Protein AF-A0A2E3GYZ6-F1 (afdb_monomer)

Radius of gyration: 64.65 Å; Cα contacts (8 Å, |Δi|>4): 1044; chains: 1; bounding box: 153×81×165 Å

Secondary structure (DSSP, 8-state):
-PPPTT-----TT-PPPPPS-SB-TTSPBPHHHHHHHHHHHHHHHHHHHHHHHHHHHHHHHHHHHHHHHHHHHHHHHHHHHHHHHHHHHHHHHHHHHHHHHHHHHHHHHHHHHHHHHHHHHHHHHHHHHHHHHHHHHHHHHHHHHHT-S-SSSSTTS-SPEETTEETT-EEEE--SEEEEEE-SSSSSEEEEEEE-TT--EEEEEEEE-PPTT-EEEEEEEEEEEES-STT-EEEEEEE-TTS-EEEEEEEETTTS--TTS---SS--SEEEEEEEEEPPTT--EEEEEEEEE-TTTS--SS-EEEEEEEEEEEE--TT--EEEEEEEEEE-TTS-EEEEEEEEEE-TTSPPEEEEEEEETT--EEEEESSEEESSSSEEEETTTTEEEEE-SSSEEEEESS--TT-TTEEEEEEETTSPTT---TTT-SEEEETTS-EEETTEEGGGGGGS-EEEEE--EEEE-TTS-EEEEEEEEEEES--S--EEEEEESSTT-EESSTTSSEEEEEEE-SS-EEEEEEEEEEETTEEEEEEEEEEEEE-

Sequence (543 aa):
MAITPGDDIETKTGEPLPRGNWLDRTGNITRAVMNYFNGKDRLAGEIVSGVNRNRANIVQLETDYQAADGAVSSAYIAADAVVASDASSARATLETTLRAEYQAADSAIEGDVATNTAAITTEATARADGDSANATLISSTEARISAGSSGVENPKFDAAVSSSLPTGWDNWIAPGSTALAPRESGTGYCTRQVVAGGNNGGWRQQVNGLASEGVYTLRARIQRLLGSLTPAGVLLQWYDSGGGSLGTATIAFGTEADASGLVSTLGTGERVFEKVLTAPTSTSYALLYAMNQFSFFGSTAGGNTINWHELDLVPSSNTEAKTFILQDAFIGSDGLAIAKLTLEAAAGGGNPARIGLRDSSGGSSIALVAEQIFFGSETVFEDTYNTLYTEDGGGYRLRILGPFPASGDLVIWYGADSVALNSETKTNGVFALATDGKVYFGSNDLSNEVGGMSLAMTGGFYSGASGSGKLTGNLNCTATNTTGTVSYLWTCSDPAVSFTAPTSATTKAQRDITSTVTAVARCLVTDSSGSKEGSAQARWTVI

Solvent-accessible surface area (backbone atoms only — not comparable to full-atom values): 28989 Å² total; per-residue (Å²): 136,90,82,69,97,80,72,80,70,67,42,98,82,76,50,84,65,77,86,72,73,62,46,46,102,83,73,45,75,24,71,66,54,53,51,50,52,54,50,49,53,50,52,51,50,52,50,53,50,50,50,53,50,51,51,51,51,50,55,48,49,55,51,52,48,53,51,50,52,52,51,51,52,51,50,51,56,53,50,52,52,49,53,52,49,51,52,52,50,52,50,53,50,50,53,53,52,53,53,52,53,50,54,54,51,52,53,49,50,52,51,52,51,53,52,51,51,53,51,50,52,51,52,52,49,53,48,53,53,49,51,52,52,49,50,50,51,49,54,55,48,50,49,55,60,71,26,44,76,57,47,42,60,58,30,44,31,62,61,70,59,59,94,64,31,52,50,75,44,44,79,68,35,77,46,73,43,48,44,75,35,73,41,96,71,79,86,62,44,13,35,32,40,33,31,55,46,72,42,55,16,27,37,26,32,77,29,54,84,46,56,48,58,35,40,27,38,40,36,39,28,36,27,44,78,44,62,52,29,38,12,12,33,37,43,36,37,35,18,31,86,87,69,49,79,71,50,76,49,74,47,42,46,30,76,40,55,29,76,86,66,52,64,50,40,70,62,63,58,80,44,45,34,72,45,82,45,69,40,54,81,64,29,33,29,32,43,40,31,50,28,56,20,31,70,88,56,26,78,26,68,64,37,27,27,38,36,37,44,30,49,41,49,33,49,44,58,96,75,65,69,45,74,45,79,50,75,50,74,49,67,44,100,86,70,39,57,35,42,39,42,32,42,36,45,40,50,95,93,57,85,57,34,35,48,31,43,38,40,34,85,90,51,70,50,77,48,80,44,47,70,62,47,70,79,58,97,43,31,36,38,32,58,90,47,58,27,41,35,35,48,73,88,79,56,34,30,41,36,33,71,25,59,29,76,60,28,68,50,36,40,33,40,31,26,50,50,87,55,54,88,60,62,53,35,54,60,72,16,59,34,27,33,33,76,88,75,44,42,26,54,20,82,44,65,57,62,56,67,84,53,49,67,42,73,50,62,49,53,45,82,41,74,45,54,64,76,78,53,68,51,72,41,67,36,42,48,48,77,41,65,72,50,80,72,76,45,35,40,57,50,54,74,39,85,73,52,44,59,80,34,42,59,43,54,58,28,32,46,29,32,73,43,87,56,66,46,76,37,46,35,32,41,40,36,34,37,80,86,48,73,51,75,43,69,27,60,35,35,43,40,57,94

pLDDT: mean 83.72, std 13.13, range [37.47, 98.12]

Foldseek 3Di:
DDDDPPDQPQDPVNDGQDPDDQADPVRHGDPSNVVVVVVVVVVVVVVVVVVVVVVVVVVVVVVVVVVVVVVVVVVVVVVVVVVVVVVVVVVVVVVVVVVVVVVVVVVVVVVVVVVVVVVVVVVVVVVVVVVVVVVVVVVVVCQVVVLPDFLQPPQQLQDADDPFHRPQKAWPDDFPGKHWDADPDDGTIWIKTKHAFPDWGWIKHKRFDDDAQFKKKWKWKKFWDDDWLQQFWKKKWFAAPVRDTPDIDIDRQQADAFPVRDRHGDDGDITMHIDIDTHHGRTGIMMMIGIQGDPVSHHRRHMTMMTTRGTTITGDPLPDQDWDWDWDWDQDPVRKTKTKTKIWGDDPPDDIWIWMWMQIPVGIDIDTDDCWDDPDPFWIQGPPFRKIKGDPVPQKMWIADDDQQCDRFWGIFIAGPVQDGSNDDLQRGCWTAGVVRFIGRHPDTPVCVVLPKDKDKDADEWEEAAPPAKTKTKIAIDIDSADADKWKAKDKPDPQWDWPCRTDRMIITIHRDNAKDKIKMKMWMAHPVGIDMDIDIYIYHHD

Structure (mmCIF, N/CA/C/O backbone):
data_AF-A0A2E3GYZ6-F1
#
_entry.id   AF-A0A2E3GYZ6-F1
#
loop_
_atom_site.group_PDB
_atom_site.id
_atom_site.type_symbol
_atom_site.label_atom_id
_atom_site.label_alt_id
_atom_site.label_comp_id
_atom_site.label_asym_id
_atom_site.label_entity_id
_atom_site.label_seq_id
_atom_site.pdbx_PDB_ins_code
_atom_site.Cartn_x
_atom_site.Cartn_y
_atom_site.Cartn_z
_atom_site.occupancy
_atom_site.B_iso_or_equiv
_atom_site.auth_seq_id
_atom_site.auth_comp_id
_atom_site.auth_asym_id
_atom_site.auth_atom_id
_atom_site.pdbx_PDB_model_num
ATOM 1 N N . MET A 1 1 ? -108.035 -22.322 105.267 1.00 39.19 1 MET A N 1
ATOM 2 C CA . MET A 1 1 ? -108.720 -22.270 103.959 1.00 39.19 1 MET A CA 1
ATOM 3 C C . MET A 1 1 ? -109.536 -23.550 103.850 1.00 39.19 1 MET A C 1
ATOM 5 O O . MET A 1 1 ? -108.938 -24.615 103.890 1.00 39.19 1 MET A O 1
ATOM 9 N N . ALA A 1 2 ? -110.867 -23.461 103.903 1.00 40.47 2 ALA A N 1
ATOM 10 C CA . ALA A 1 2 ? -111.754 -24.625 103.844 1.00 40.47 2 ALA A CA 1
ATOM 11 C C . ALA A 1 2 ? -111.907 -25.061 102.379 1.00 40.47 2 ALA A C 1
ATOM 13 O O . ALA A 1 2 ? -112.236 -24.224 101.545 1.00 40.47 2 ALA A O 1
ATOM 14 N N . ILE A 1 3 ? -111.620 -26.330 102.075 1.00 37.47 3 ILE A N 1
ATOM 15 C CA . ILE A 1 3 ? -111.801 -26.926 100.744 1.00 37.47 3 ILE A CA 1
ATOM 16 C C . ILE A 1 3 ? -113.074 -27.776 100.804 1.00 37.47 3 ILE A C 1
ATOM 18 O O . ILE A 1 3 ? -113.212 -28.625 101.687 1.00 37.47 3 ILE A O 1
ATOM 22 N N . THR A 1 4 ? -114.019 -27.500 99.910 1.00 38.53 4 THR A N 1
ATOM 23 C CA . THR A 1 4 ? -115.341 -28.137 99.844 1.00 38.53 4 THR A CA 1
ATOM 24 C C . THR A 1 4 ? -115.246 -29.461 99.067 1.00 38.53 4 THR A C 1
ATOM 26 O O . THR A 1 4 ? -114.487 -29.533 98.100 1.00 38.53 4 THR A O 1
ATOM 29 N N . PRO A 1 5 ? -115.986 -30.528 99.430 1.00 38.66 5 PRO A N 1
ATOM 30 C CA . PRO A 1 5 ? -115.978 -31.779 98.671 1.00 38.66 5 PRO A CA 1
ATOM 31 C C . PRO A 1 5 ? -116.696 -31.582 97.329 1.00 38.66 5 PRO A C 1
ATOM 33 O O . PRO A 1 5 ? -117.914 -31.416 97.305 1.00 38.66 5 PRO A O 1
ATOM 36 N N . GLY A 1 6 ? -115.947 -31.579 96.227 1.00 46.06 6 GLY A N 1
ATOM 37 C CA . GLY A 1 6 ? -116.486 -31.394 94.874 1.00 46.06 6 GLY A CA 1
ATOM 38 C C . GLY A 1 6 ? -115.599 -30.572 93.940 1.00 46.06 6 GLY A C 1
ATOM 39 O O . GLY A 1 6 ? -115.830 -30.596 92.736 1.00 46.06 6 GLY A O 1
ATOM 40 N N . ASP A 1 7 ? -114.574 -29.896 94.462 1.00 44.44 7 ASP A N 1
ATOM 41 C CA . ASP A 1 7 ? -113.587 -29.226 93.618 1.00 44.44 7 ASP A CA 1
ATOM 42 C C . ASP A 1 7 ? -112.612 -30.268 93.056 1.00 44.44 7 ASP A C 1
ATOM 44 O O . ASP A 1 7 ? -111.706 -30.742 93.749 1.00 44.44 7 ASP A O 1
ATOM 48 N N . ASP A 1 8 ? -112.810 -30.639 91.789 1.00 48.25 8 ASP A N 1
ATOM 49 C CA . ASP A 1 8 ? -111.784 -31.298 90.987 1.00 48.25 8 ASP A CA 1
ATOM 50 C C . ASP A 1 8 ? -110.611 -30.320 90.855 1.00 48.25 8 ASP A C 1
ATOM 52 O O . ASP A 1 8 ? -110.561 -29.460 89.974 1.00 48.25 8 ASP A O 1
ATOM 56 N N . ILE A 1 9 ? -109.659 -30.419 91.784 1.00 51.03 9 ILE A N 1
ATOM 57 C CA . ILE A 1 9 ? -108.352 -29.780 91.659 1.00 51.03 9 ILE A CA 1
ATOM 58 C C . ILE A 1 9 ? -107.622 -30.541 90.550 1.00 51.03 9 ILE A C 1
ATOM 60 O O . ILE A 1 9 ? -106.814 -31.437 90.796 1.00 51.03 9 ILE A O 1
ATOM 64 N N . GLU A 1 10 ? -107.945 -30.215 89.302 1.00 48.91 10 GLU A N 1
ATOM 65 C CA . GLU A 1 10 ? -107.125 -30.609 88.172 1.00 48.91 10 GLU A CA 1
ATOM 66 C C . GLU A 1 10 ? -105.762 -29.948 88.342 1.00 48.91 10 GLU A C 1
ATOM 68 O O . GLU A 1 10 ? -105.611 -28.725 88.440 1.00 48.91 10 GLU A O 1
ATOM 73 N N . THR A 1 11 ? -104.730 -30.783 88.409 1.00 54.00 11 THR A N 1
ATOM 74 C CA . THR A 1 11 ? -103.368 -30.287 88.278 1.00 54.00 11 THR A CA 1
ATOM 75 C C . THR A 1 11 ? -103.248 -29.610 86.911 1.00 54.00 11 THR A C 1
ATOM 77 O O . THR A 1 11 ? -103.803 -30.096 85.929 1.00 54.00 11 THR A O 1
ATOM 80 N N . LYS A 1 12 ? -102.492 -28.506 86.802 1.00 54.69 12 LYS A N 1
ATOM 81 C CA . LYS A 1 12 ? -102.250 -27.805 85.518 1.00 54.69 12 LYS A CA 1
ATOM 82 C C . LYS A 1 12 ? -101.661 -28.702 84.408 1.00 54.69 12 LYS A C 1
ATOM 84 O O . LYS A 1 12 ? -101.533 -28.259 83.274 1.00 54.69 12 LYS A O 1
ATOM 89 N N . THR A 1 13 ? -101.286 -29.937 84.736 1.00 58.31 13 THR A N 1
ATOM 90 C CA . THR A 1 13 ? -100.784 -30.973 83.831 1.00 58.31 13 THR A CA 1
ATOM 91 C C . THR A 1 13 ? -101.864 -31.948 83.335 1.00 58.31 13 THR A C 1
ATOM 93 O O . THR A 1 13 ? -101.524 -32.863 82.596 1.00 58.31 13 THR A O 1
ATOM 96 N N . GLY A 1 14 ? -103.136 -31.792 83.730 1.00 59.91 14 GLY A N 1
ATOM 97 C CA . GLY A 1 14 ? -104.240 -32.675 83.319 1.00 59.91 14 GLY A CA 1
ATOM 98 C C . GLY A 1 14 ? -104.172 -34.090 83.907 1.00 59.91 14 GLY A C 1
ATOM 99 O O . GLY A 1 14 ? -104.855 -34.993 83.431 1.00 59.91 14 GLY A O 1
ATOM 100 N N . GLU A 1 15 ? -103.339 -34.308 84.930 1.00 61.47 15 GLU A N 1
ATOM 101 C CA . GLU A 1 15 ? -103.205 -35.616 85.571 1.00 61.47 15 GLU A CA 1
ATOM 102 C C . GLU A 1 15 ? -104.055 -35.698 86.850 1.00 61.47 15 GLU A C 1
ATOM 104 O O . GLU A 1 15 ? -104.009 -34.772 87.675 1.00 61.47 15 GLU A O 1
ATOM 109 N N . PRO A 1 16 ? -104.823 -36.791 87.040 1.00 64.25 16 PRO A N 1
ATOM 110 C CA . PRO A 1 16 ? -105.720 -36.938 88.177 1.00 64.25 16 PRO A CA 1
ATOM 111 C C . PRO A 1 16 ? -104.936 -37.124 89.479 1.00 64.25 16 PRO A C 1
ATOM 113 O O . PRO A 1 16 ? -104.049 -37.974 89.581 1.00 64.25 16 PRO A O 1
ATOM 116 N N . LEU A 1 17 ? -105.299 -36.346 90.501 1.00 69.44 17 LEU A N 1
ATOM 117 C CA . LEU A 1 17 ? -104.764 -36.506 91.851 1.00 69.44 17 LEU A CA 1
ATOM 118 C C . LEU A 1 17 ? -105.179 -37.867 92.445 1.00 69.44 17 LEU A C 1
ATOM 120 O O . LEU A 1 17 ? -106.239 -38.400 92.095 1.00 69.44 17 LEU A O 1
ATOM 124 N N . PRO A 1 18 ? -104.390 -38.438 93.374 1.00 71.44 18 PRO A N 1
ATOM 125 C CA . PRO A 1 18 ? -104.761 -39.675 94.055 1.00 71.44 18 PRO A CA 1
ATOM 126 C C . PRO A 1 18 ? -106.142 -39.546 94.717 1.00 71.44 18 PRO A C 1
ATOM 128 O O . PRO A 1 18 ? -106.360 -38.673 95.557 1.00 71.44 18 PRO A O 1
ATOM 131 N N . ARG A 1 19 ? -107.089 -40.416 94.342 1.00 66.50 19 ARG A N 1
ATOM 132 C CA . ARG A 1 19 ? -108.447 -40.433 94.911 1.00 66.50 19 ARG A CA 1
ATOM 133 C C . ARG A 1 19 ? -108.438 -41.038 96.323 1.00 66.50 19 ARG A C 1
ATOM 135 O O . ARG A 1 19 ? -107.947 -42.150 96.507 1.00 66.50 19 ARG A O 1
ATOM 142 N N . GLY A 1 20 ? -109.014 -40.332 97.301 1.00 68.44 20 GLY A N 1
ATOM 143 C CA . GLY A 1 20 ? -109.126 -40.762 98.707 1.00 68.44 20 GLY A CA 1
ATOM 144 C C . GLY A 1 20 ? -108.687 -39.686 99.709 1.00 68.44 20 GLY A C 1
ATOM 145 O O . GLY A 1 20 ? -108.313 -38.588 99.312 1.00 68.44 20 GLY A O 1
ATOM 146 N N . ASN A 1 21 ? -108.731 -39.983 101.016 1.00 70.19 21 ASN A N 1
ATOM 147 C CA . ASN A 1 21 ? -108.248 -39.057 102.050 1.00 70.19 21 ASN A CA 1
ATOM 148 C C . ASN A 1 21 ? -106.717 -38.914 101.976 1.00 70.19 21 ASN A C 1
ATOM 150 O O . ASN A 1 21 ? -105.984 -39.904 101.970 1.00 70.19 21 ASN A O 1
ATOM 154 N N . TRP A 1 22 ? -106.233 -37.673 101.935 1.00 73.38 22 TRP A N 1
ATOM 155 C CA . TRP A 1 22 ? -104.802 -37.359 101.811 1.00 73.38 22 TRP A CA 1
ATOM 156 C C . TRP A 1 22 ? -104.036 -37.580 103.112 1.00 73.38 22 TRP A C 1
ATOM 158 O O . TRP A 1 22 ? -102.827 -37.798 103.096 1.00 73.38 22 TRP A O 1
ATOM 168 N N . LEU A 1 23 ? -104.768 -37.561 104.222 1.00 75.06 23 LEU A N 1
ATOM 169 C CA . LEU A 1 23 ? -104.279 -37.822 105.560 1.00 75.06 23 LEU A CA 1
ATOM 170 C C . LEU A 1 23 ? -104.914 -39.113 106.074 1.00 75.06 23 LEU A C 1
ATOM 172 O O . LEU A 1 23 ? -106.107 -39.361 105.872 1.00 75.06 23 LEU A O 1
ATOM 176 N N . ASP A 1 24 ? -104.118 -39.946 106.727 1.00 77.06 24 ASP A N 1
ATOM 177 C CA . ASP A 1 24 ? -104.629 -41.078 107.479 1.00 77.06 24 ASP A CA 1
ATOM 178 C C . ASP A 1 24 ? -105.330 -40.609 108.771 1.00 77.06 24 ASP A C 1
ATOM 180 O O . ASP A 1 24 ? -105.387 -39.420 109.094 1.00 77.06 24 ASP A O 1
ATOM 184 N N . ARG A 1 25 ? -105.872 -41.553 109.549 1.00 74.50 25 ARG A N 1
ATOM 185 C CA . ARG A 1 25 ? -106.572 -41.252 110.814 1.00 74.50 25 ARG A CA 1
ATOM 186 C C . ARG A 1 25 ? -105.680 -40.635 111.905 1.00 74.50 25 ARG A C 1
ATOM 188 O O . ARG A 1 25 ? -106.209 -40.241 112.937 1.00 74.50 25 ARG A O 1
ATOM 195 N N . THR A 1 26 ? -104.366 -40.557 111.697 1.00 77.69 26 THR A N 1
ATOM 196 C CA . THR A 1 26 ? -103.393 -39.959 112.623 1.00 77.69 26 THR A CA 1
ATOM 197 C C . THR A 1 26 ? -102.878 -38.597 112.151 1.00 77.69 26 THR A C 1
ATOM 199 O O . THR A 1 26 ? -102.059 -37.987 112.831 1.00 77.69 26 THR A O 1
ATOM 202 N N . GLY A 1 27 ? -103.385 -38.090 111.020 1.00 76.06 27 GLY A N 1
ATOM 203 C CA . GLY A 1 27 ? -102.976 -36.805 110.452 1.00 76.06 27 GLY A CA 1
ATOM 204 C C . GLY A 1 27 ? -101.698 -36.877 109.612 1.00 76.06 27 GLY A C 1
ATOM 205 O O . GLY A 1 27 ? -101.170 -35.832 109.244 1.00 76.06 27 GLY A O 1
ATOM 206 N N . ASN A 1 28 ? -101.209 -38.080 109.285 1.00 81.19 28 ASN A N 1
ATOM 207 C CA . ASN A 1 28 ? -100.028 -38.285 108.444 1.00 81.19 28 ASN A CA 1
ATOM 208 C C . ASN A 1 28 ? -100.417 -38.494 106.975 1.00 81.19 28 ASN A C 1
ATOM 210 O O . ASN A 1 28 ? -101.484 -39.028 106.683 1.00 81.19 28 ASN A O 1
ATOM 214 N N . ILE A 1 29 ? -99.550 -38.104 106.036 1.00 80.56 29 ILE A N 1
ATOM 215 C CA . ILE A 1 29 ? -99.809 -38.245 104.593 1.00 80.56 29 ILE A CA 1
ATOM 216 C C . ILE A 1 29 ? -99.952 -39.726 104.216 1.00 80.56 29 ILE A C 1
ATOM 218 O O . ILE A 1 29 ? -99.103 -40.553 104.556 1.00 80.56 29 ILE A O 1
ATOM 222 N N . THR A 1 30 ? -101.010 -40.072 103.477 1.00 80.69 30 THR A N 1
ATOM 223 C CA . THR A 1 30 ? -101.252 -41.460 103.066 1.00 80.69 30 THR A CA 1
ATOM 224 C C . THR A 1 30 ? -100.209 -41.954 102.061 1.00 80.69 30 THR A C 1
ATOM 226 O O . THR A 1 30 ? -99.690 -41.215 101.221 1.00 80.69 30 THR A O 1
ATOM 229 N N . ARG A 1 31 ? -99.924 -43.262 102.100 1.00 81.19 31 ARG A N 1
ATOM 230 C CA . ARG A 1 31 ? -98.913 -43.910 101.244 1.00 81.19 31 ARG A CA 1
ATOM 231 C C . ARG A 1 31 ? -99.165 -43.708 99.743 1.00 81.19 31 ARG A C 1
ATOM 233 O O . ARG A 1 31 ? -98.213 -43.621 98.977 1.00 81.19 31 ARG A O 1
ATOM 240 N N . ALA A 1 32 ? -100.430 -43.604 99.329 1.00 77.19 32 ALA A N 1
ATOM 241 C CA . ALA A 1 32 ? -100.814 -43.336 97.942 1.00 77.19 32 ALA A CA 1
ATOM 242 C C . ALA A 1 32 ? -100.407 -41.923 97.485 1.00 77.19 32 ALA A C 1
ATOM 244 O O . ALA A 1 32 ? -99.868 -41.767 96.392 1.00 77.19 32 ALA A O 1
ATOM 245 N N . VAL A 1 33 ? -100.598 -40.914 98.343 1.00 79.88 33 VAL A N 1
ATOM 246 C CA . VAL A 1 33 ? -100.196 -39.525 98.076 1.00 79.88 33 VAL A CA 1
ATOM 247 C C . VAL A 1 33 ? -98.670 -39.385 98.087 1.00 79.88 33 VAL A C 1
ATOM 249 O O . VAL A 1 33 ? -98.110 -38.787 97.172 1.00 79.88 33 VAL A O 1
ATOM 252 N N . MET A 1 34 ? -97.979 -40.025 99.038 1.00 81.44 34 MET A N 1
ATOM 253 C CA . MET A 1 34 ? -96.507 -40.092 99.058 1.00 81.44 34 MET A CA 1
ATOM 254 C C . MET A 1 34 ? -95.929 -40.744 97.794 1.00 81.44 34 MET A C 1
ATOM 256 O O . MET A 1 34 ? -95.011 -40.203 97.186 1.00 81.44 34 MET A O 1
ATOM 260 N N . ASN A 1 35 ? -96.478 -41.881 97.353 1.00 83.12 35 ASN A N 1
ATOM 261 C CA . ASN A 1 35 ? -96.016 -42.555 96.135 1.00 83.12 35 ASN A CA 1
ATOM 262 C C . ASN A 1 35 ? -96.246 -41.714 94.869 1.00 83.12 35 ASN A C 1
ATOM 264 O O . ASN A 1 35 ? -95.422 -41.765 93.959 1.00 83.12 35 ASN A O 1
ATOM 268 N N . TYR A 1 36 ? -97.333 -40.939 94.812 1.00 83.06 36 TYR A N 1
ATOM 269 C CA . TYR A 1 36 ? -97.611 -40.029 93.700 1.00 83.06 36 TYR A CA 1
ATOM 270 C C . TYR A 1 36 ? -96.574 -38.905 93.612 1.00 83.06 36 TYR A C 1
ATOM 272 O O . TYR A 1 36 ? -95.963 -38.730 92.559 1.00 83.06 36 TYR A O 1
ATOM 280 N N . PHE A 1 37 ? -96.313 -38.195 94.717 1.00 83.06 37 PHE A N 1
ATOM 281 C CA . PHE A 1 37 ? -95.292 -37.141 94.742 1.00 83.06 37 PHE A CA 1
ATOM 282 C C . PHE A 1 37 ? -93.888 -37.698 94.472 1.00 83.06 37 PHE A C 1
ATOM 284 O O . PHE A 1 37 ? -93.193 -37.171 93.611 1.00 83.06 37 PHE A O 1
ATOM 291 N N . ASN A 1 38 ? -93.524 -38.841 95.064 1.00 85.38 38 ASN A N 1
ATOM 292 C CA . ASN A 1 38 ? -92.253 -39.515 94.768 1.00 85.38 38 ASN A CA 1
ATOM 293 C C . ASN A 1 38 ? -92.131 -39.921 93.285 1.00 85.38 38 ASN A C 1
ATOM 295 O O . ASN A 1 38 ? -91.054 -39.846 92.696 1.00 85.38 38 ASN A O 1
ATOM 299 N N . GLY A 1 39 ? -93.231 -40.359 92.663 1.00 84.81 39 GLY A N 1
ATOM 300 C CA . GLY A 1 39 ? -93.279 -40.666 91.234 1.00 84.81 39 GLY A CA 1
ATOM 301 C C . GLY A 1 39 ? -93.099 -39.425 90.359 1.00 84.81 39 GLY A C 1
ATOM 302 O O . GLY A 1 39 ? -92.380 -39.485 89.361 1.00 84.81 39 GLY A O 1
ATOM 303 N N . LYS A 1 40 ? -93.698 -38.295 90.754 1.00 83.62 40 LYS A N 1
ATOM 304 C CA . LYS A 1 40 ? -93.541 -36.996 90.085 1.00 83.62 40 LYS A CA 1
ATOM 305 C C . LYS A 1 40 ? -92.128 -36.446 90.208 1.00 83.62 40 LYS A C 1
ATOM 307 O O . LYS A 1 40 ? -91.575 -36.022 89.197 1.00 83.62 40 LYS A O 1
ATOM 312 N N . ASP A 1 41 ? -91.526 -36.536 91.388 1.00 84.56 41 ASP A N 1
ATOM 313 C CA . ASP A 1 41 ? -90.139 -36.131 91.615 1.00 84.56 41 ASP A CA 1
ATOM 314 C C . ASP A 1 41 ? -89.169 -36.986 90.791 1.00 84.56 41 ASP A C 1
ATOM 316 O O . ASP A 1 41 ? -88.235 -36.457 90.187 1.00 84.56 41 ASP A O 1
ATOM 320 N N . ARG A 1 42 ? -89.423 -38.299 90.673 1.00 86.75 42 ARG A N 1
ATOM 321 C CA . ARG A 1 42 ? -88.637 -39.182 89.800 1.00 86.75 42 ARG A CA 1
ATOM 322 C C . ARG A 1 42 ? -88.762 -38.791 88.326 1.00 86.75 42 ARG A C 1
ATOM 324 O O . ARG A 1 42 ? -87.748 -38.707 87.641 1.00 86.75 42 ARG A O 1
ATOM 331 N N . LEU A 1 43 ? -89.978 -38.520 87.850 1.00 87.88 43 LEU A N 1
ATOM 332 C CA . LEU A 1 43 ? -90.236 -38.134 86.459 1.00 87.88 43 LEU A CA 1
ATOM 333 C C . LEU A 1 43 ? -89.632 -36.757 86.130 1.00 87.88 43 LEU A C 1
ATOM 335 O O . LEU A 1 43 ? -89.017 -36.582 85.080 1.00 87.88 43 LEU A O 1
ATOM 339 N N . ALA A 1 44 ? -89.722 -35.799 87.056 1.00 85.19 44 ALA A N 1
ATOM 340 C CA . ALA A 1 44 ? -89.034 -34.515 86.959 1.00 85.19 44 ALA A CA 1
ATOM 341 C C . ALA A 1 44 ? -87.506 -34.696 86.935 1.00 85.19 44 ALA A C 1
ATOM 343 O O . ALA A 1 44 ? -86.831 -34.089 86.105 1.00 85.19 44 ALA A O 1
ATOM 344 N N . GLY A 1 45 ? -86.961 -35.578 87.779 1.00 88.81 45 GLY A N 1
ATOM 345 C CA . GLY A 1 45 ? -85.544 -35.945 87.772 1.00 88.81 45 GLY A CA 1
ATOM 346 C C . GLY A 1 45 ? -85.084 -36.565 86.446 1.00 88.81 45 GLY A C 1
ATOM 347 O O . GLY A 1 45 ? -84.017 -36.214 85.944 1.00 88.81 45 GLY A O 1
ATOM 348 N N . GLU A 1 46 ? -85.899 -37.431 85.836 1.00 91.94 46 GLU A N 1
ATOM 349 C CA . GLU A 1 46 ? -85.640 -38.028 84.517 1.00 91.94 46 GLU A CA 1
ATOM 350 C C . GLU A 1 46 ? -85.659 -36.976 83.396 1.00 91.94 46 GLU A C 1
ATOM 352 O O . GLU A 1 46 ? -84.745 -36.958 82.566 1.00 91.94 46 GLU A O 1
ATOM 357 N N . ILE A 1 47 ? -86.628 -36.052 83.402 1.00 91.19 47 ILE A N 1
ATOM 358 C CA . ILE A 1 47 ? -86.690 -34.931 82.447 1.00 91.19 47 ILE A CA 1
ATOM 359 C C . ILE A 1 47 ? -85.460 -34.034 82.591 1.00 91.19 47 ILE A C 1
ATOM 361 O O . ILE A 1 47 ? -84.790 -33.749 81.601 1.00 91.19 47 ILE A O 1
ATOM 365 N N . VAL A 1 48 ? -85.127 -33.616 83.815 1.00 93.44 48 VAL A N 1
ATOM 366 C CA . VAL A 1 48 ? -83.954 -32.770 84.085 1.00 93.44 48 VAL A CA 1
ATOM 367 C C . VAL A 1 48 ? -82.667 -33.482 83.662 1.00 93.44 48 VAL A C 1
ATOM 369 O O . VAL A 1 48 ? -81.807 -32.869 83.030 1.00 93.44 48 VAL A O 1
ATOM 372 N N . SER A 1 49 ? -82.543 -34.785 83.931 1.00 94.00 49 SER A N 1
ATOM 373 C CA . SER A 1 49 ? -81.422 -35.601 83.452 1.00 94.00 49 SER A CA 1
ATOM 374 C C . SER A 1 49 ? -81.340 -35.617 81.922 1.00 94.00 49 SER A C 1
ATOM 376 O O . SER A 1 49 ? -80.258 -35.422 81.370 1.00 94.00 49 SER A O 1
ATOM 378 N N . GLY A 1 50 ? -82.468 -35.805 81.230 1.00 94.94 50 GLY A N 1
ATOM 379 C CA . GLY A 1 50 ? -82.544 -35.777 79.768 1.00 94.94 50 GLY A CA 1
ATOM 380 C C . GLY A 1 50 ? -82.158 -34.419 79.180 1.00 94.94 50 GLY A C 1
ATOM 381 O O . GLY A 1 50 ? -81.338 -34.360 78.268 1.00 94.94 50 GLY A O 1
ATOM 382 N N . VAL A 1 51 ? -82.671 -33.323 79.748 1.00 95.12 51 VAL A N 1
ATOM 383 C CA . VAL A 1 51 ? -82.317 -31.949 79.355 1.00 95.12 51 VAL A CA 1
ATOM 384 C C . VAL A 1 51 ? -80.824 -31.691 79.554 1.00 95.12 51 VAL A C 1
ATOM 386 O O . VAL A 1 51 ? -80.170 -31.177 78.649 1.00 95.12 51 VAL A O 1
ATOM 389 N N . ASN A 1 52 ? -80.256 -32.097 80.692 1.00 94.69 52 ASN A N 1
ATOM 390 C CA . ASN A 1 52 ? -78.823 -31.956 80.954 1.00 94.69 52 ASN A CA 1
ATOM 391 C C . ASN A 1 52 ? -77.972 -32.774 79.972 1.00 94.69 52 ASN A C 1
ATOM 393 O O . ASN A 1 52 ? -76.929 -32.300 79.527 1.00 94.69 52 ASN A O 1
ATOM 397 N N . ARG A 1 53 ? -78.432 -33.970 79.586 1.00 95.75 53 ARG A N 1
ATOM 398 C CA . ARG A 1 53 ? -77.766 -34.815 78.584 1.00 95.75 53 ARG A CA 1
ATOM 399 C C . ARG A 1 53 ? -77.819 -34.188 77.191 1.00 95.75 53 ARG A C 1
ATOM 401 O O . ARG A 1 53 ? -76.796 -34.117 76.524 1.00 95.75 53 ARG A O 1
ATOM 408 N N . ASN A 1 54 ? -78.974 -33.661 76.785 1.00 95.88 54 ASN A N 1
ATOM 409 C CA . ASN A 1 54 ? -79.119 -32.934 75.522 1.00 95.88 54 ASN A CA 1
ATOM 410 C C . ASN A 1 54 ? -78.243 -31.679 75.494 1.00 95.88 54 ASN A C 1
ATOM 412 O O . ASN A 1 54 ? -77.580 -31.425 74.496 1.00 95.88 54 ASN A O 1
ATOM 416 N N . ARG A 1 55 ? -78.188 -30.928 76.600 1.00 95.75 55 ARG A N 1
ATOM 417 C CA . ARG A 1 55 ? -77.288 -29.779 76.740 1.00 95.75 55 ARG A CA 1
ATOM 418 C C . ARG A 1 55 ? -75.827 -30.193 76.563 1.00 95.75 55 ARG A C 1
ATOM 420 O O . ARG A 1 55 ? -75.113 -29.532 75.822 1.00 95.75 55 ARG A O 1
ATOM 427 N N . ALA A 1 56 ? -75.395 -31.275 77.210 1.00 95.06 56 ALA A N 1
ATOM 428 C CA . ALA A 1 56 ? -74.037 -31.792 77.051 1.00 95.06 56 ALA A CA 1
ATOM 429 C C . ALA A 1 56 ? -73.748 -32.203 75.596 1.00 95.06 56 ALA A C 1
ATOM 431 O O . ALA A 1 56 ? -72.703 -31.846 75.063 1.00 95.06 56 ALA A O 1
ATOM 432 N N . ASN A 1 57 ? -74.696 -32.870 74.930 1.00 97.00 57 ASN A N 1
ATOM 433 C CA . ASN A 1 57 ? -74.565 -33.249 73.522 1.00 97.00 57 ASN A CA 1
ATOM 434 C C . ASN A 1 57 ? -74.463 -32.031 72.591 1.00 97.00 57 ASN A C 1
ATOM 436 O O . ASN A 1 57 ? -73.673 -32.063 71.656 1.00 97.00 57 ASN A O 1
ATOM 440 N N . ILE A 1 58 ? -75.233 -30.964 72.838 1.00 96.69 58 ILE A N 1
ATOM 441 C CA . ILE A 1 58 ? -75.162 -29.718 72.054 1.00 96.69 58 ILE A CA 1
ATOM 442 C C . ILE A 1 58 ? -73.789 -29.062 72.211 1.00 96.69 58 ILE A C 1
ATOM 444 O O . ILE A 1 58 ? -73.169 -28.716 71.213 1.00 96.69 58 ILE A O 1
ATOM 448 N N . VAL A 1 59 ? -73.291 -28.955 73.447 1.00 97.50 59 VAL A N 1
ATOM 449 C CA . VAL A 1 59 ? -71.954 -28.401 73.721 1.00 97.50 59 VAL A CA 1
ATOM 450 C C . VAL A 1 59 ? -70.863 -29.232 73.038 1.00 97.50 59 VAL A C 1
ATOM 452 O O . VAL A 1 59 ? -69.924 -28.672 72.473 1.00 97.50 59 VAL A O 1
ATOM 455 N N . GLN A 1 60 ? -70.990 -30.563 73.044 1.00 96.88 60 GLN A N 1
ATOM 456 C CA . GLN A 1 60 ? -70.064 -31.433 72.319 1.00 96.88 60 GLN A CA 1
ATOM 457 C C . GLN A 1 60 ? -70.138 -31.193 70.806 1.00 96.88 60 GLN A C 1
ATOM 459 O O . GLN A 1 60 ? -69.099 -31.050 70.174 1.00 96.88 60 GLN A O 1
ATOM 464 N N . LEU A 1 61 ? -71.342 -31.068 70.236 1.00 97.62 61 LEU A N 1
ATOM 465 C CA . LEU A 1 61 ? -71.523 -30.775 68.811 1.00 97.62 61 LEU A CA 1
ATOM 466 C C . LEU A 1 61 ? -70.897 -29.433 68.405 1.00 97.62 61 LEU A C 1
ATOM 468 O O . LEU A 1 61 ? -70.270 -29.348 67.354 1.00 97.62 61 LEU A O 1
ATOM 472 N N . GLU A 1 62 ? -71.057 -28.390 69.224 1.00 97.62 62 GLU A N 1
ATOM 473 C CA . GLU A 1 62 ? -70.420 -27.084 68.998 1.00 97.62 62 GLU A CA 1
ATOM 474 C C . GLU A 1 62 ? -68.894 -27.194 69.041 1.00 97.62 62 GLU A C 1
ATOM 476 O O . GLU A 1 62 ? -68.209 -26.611 68.200 1.00 97.62 62 GLU A O 1
ATOM 481 N N . THR A 1 63 ? -68.366 -27.981 69.981 1.00 97.50 63 THR A N 1
ATOM 482 C CA . THR A 1 63 ? -66.926 -28.240 70.103 1.00 97.50 63 THR A CA 1
ATOM 483 C C . THR A 1 63 ? -66.393 -28.971 68.868 1.00 97.50 63 THR A C 1
ATOM 485 O O . THR A 1 63 ? -65.392 -28.553 68.286 1.00 97.50 63 THR A O 1
ATOM 488 N N . ASP A 1 64 ? -67.083 -30.024 68.425 1.00 97.06 64 ASP A N 1
ATOM 489 C CA . ASP A 1 64 ? -66.706 -30.807 67.247 1.00 97.06 64 ASP A CA 1
ATOM 490 C C . ASP A 1 64 ? -66.802 -29.967 65.962 1.00 97.06 64 ASP A C 1
ATOM 492 O O . ASP A 1 64 ? -65.925 -30.050 65.102 1.00 97.06 64 ASP A O 1
ATOM 496 N N . TYR A 1 65 ? -67.825 -29.112 65.843 1.00 97.75 65 TYR A N 1
ATOM 497 C CA . TYR A 1 65 ? -67.973 -28.181 64.723 1.00 97.75 65 TYR A CA 1
ATOM 498 C C . TYR A 1 65 ? -66.822 -27.174 64.669 1.00 97.75 65 TYR A C 1
ATOM 500 O O . TYR A 1 65 ? -66.224 -26.996 63.612 1.00 97.75 65 TYR A O 1
ATOM 508 N N . GLN A 1 66 ? -66.468 -26.548 65.796 1.00 97.38 66 GLN A N 1
ATOM 509 C CA . GLN A 1 66 ? -65.335 -25.618 65.862 1.00 97.38 66 GLN A CA 1
ATOM 510 C C . GLN A 1 66 ? -64.011 -26.309 65.516 1.00 97.38 66 GLN A C 1
ATOM 512 O O . GLN A 1 66 ? -63.182 -25.736 64.809 1.00 97.38 66 GLN A O 1
ATOM 517 N N . ALA A 1 67 ? -63.817 -27.551 65.968 1.00 95.75 67 ALA A N 1
ATOM 518 C CA . ALA A 1 67 ? -62.643 -28.341 65.615 1.00 95.75 67 ALA A CA 1
ATOM 519 C C . ALA A 1 67 ? -62.595 -28.660 64.109 1.00 95.75 67 ALA A C 1
ATOM 521 O O . ALA A 1 67 ? -61.540 -28.530 63.486 1.00 95.75 67 ALA A O 1
ATOM 522 N N . ALA A 1 68 ? -63.729 -29.038 63.510 1.00 96.25 68 ALA A N 1
ATOM 523 C CA . ALA A 1 68 ? -63.833 -29.312 62.080 1.00 96.25 68 ALA A CA 1
ATOM 524 C C . ALA A 1 68 ? -63.619 -28.049 61.227 1.00 96.25 68 ALA A C 1
ATOM 526 O O . ALA A 1 68 ? -62.856 -28.089 60.264 1.00 96.25 68 ALA A O 1
ATOM 527 N N . ASP A 1 69 ? -64.232 -26.925 61.601 1.00 97.56 69 ASP A N 1
ATOM 528 C CA . ASP A 1 69 ? -64.069 -25.631 60.930 1.00 97.56 69 ASP A CA 1
ATOM 529 C C . ASP A 1 69 ? -62.613 -25.138 60.999 1.00 97.56 69 ASP A C 1
ATOM 531 O O . ASP A 1 69 ? -62.028 -24.725 59.993 1.00 97.56 69 ASP A O 1
ATOM 535 N N . GLY A 1 70 ? -61.973 -25.296 62.163 1.00 96.62 70 GLY A N 1
ATOM 536 C CA . GLY A 1 70 ? -60.546 -25.029 62.341 1.00 96.62 70 GLY A CA 1
ATOM 537 C C . GLY A 1 70 ? -59.656 -25.921 61.467 1.00 96.62 70 GLY A C 1
ATOM 538 O O . GLY A 1 70 ? -58.691 -25.434 60.868 1.00 96.62 70 GLY A O 1
ATOM 539 N N . ALA A 1 71 ? -59.988 -27.209 61.336 1.00 96.31 71 ALA A N 1
ATOM 540 C CA . ALA A 1 71 ? -59.263 -28.143 60.474 1.00 96.31 71 ALA A CA 1
ATOM 541 C C . ALA A 1 71 ? -59.418 -27.802 58.980 1.00 96.31 71 ALA A C 1
ATOM 543 O O . ALA A 1 71 ? -58.426 -27.798 58.251 1.00 96.31 71 ALA A O 1
ATOM 544 N N . VAL A 1 72 ? -60.631 -27.461 58.528 1.00 97.25 72 VAL A N 1
ATOM 545 C CA . VAL A 1 72 ? -60.902 -27.045 57.139 1.00 97.25 72 VAL A CA 1
ATOM 546 C C . VAL A 1 72 ? -60.190 -25.735 56.811 1.00 97.25 72 VAL A C 1
ATOM 548 O O . VAL A 1 72 ? -59.526 -25.645 55.779 1.00 97.25 72 VAL A O 1
ATOM 551 N N . SER A 1 73 ? -60.260 -24.745 57.703 1.00 97.06 73 SER A N 1
ATOM 552 C CA . SER A 1 73 ? -59.552 -23.469 57.540 1.00 97.06 73 SER A CA 1
ATOM 553 C C . SER A 1 73 ? -58.040 -23.679 57.434 1.00 97.06 73 SER A C 1
ATOM 555 O O . SER A 1 73 ? -57.391 -23.126 56.546 1.00 97.06 73 SER A O 1
ATOM 557 N N . SER A 1 74 ? -57.479 -24.544 58.284 1.00 95.81 74 SER A N 1
ATOM 558 C CA . SER A 1 74 ? -56.054 -24.895 58.240 1.00 95.81 74 SER A CA 1
ATOM 559 C C . SER A 1 74 ? -55.671 -25.596 56.932 1.00 95.81 74 SER A C 1
ATOM 561 O O . SER A 1 74 ? -54.623 -25.298 56.361 1.00 95.81 74 SER A O 1
ATOM 563 N N . ALA A 1 75 ? -56.522 -26.493 56.423 1.00 96.06 75 ALA A N 1
ATOM 564 C CA . ALA A 1 75 ? -56.299 -27.171 55.148 1.00 96.06 75 ALA A CA 1
ATOM 565 C C . ALA A 1 75 ? -56.329 -26.197 53.957 1.00 96.06 75 ALA A C 1
ATOM 567 O O . ALA A 1 75 ? -55.486 -26.306 53.068 1.00 96.06 75 ALA A O 1
ATOM 568 N N . TYR A 1 76 ? -57.243 -25.220 53.957 1.00 97.44 76 TYR A N 1
ATOM 569 C CA . TYR A 1 76 ? -57.289 -24.169 52.935 1.00 97.44 76 TYR A CA 1
ATOM 570 C C . TYR A 1 76 ? -56.033 -23.299 52.945 1.00 97.44 76 TYR A C 1
ATOM 572 O O . TYR A 1 76 ? -55.448 -23.074 51.890 1.00 97.44 76 TYR A O 1
ATOM 580 N N .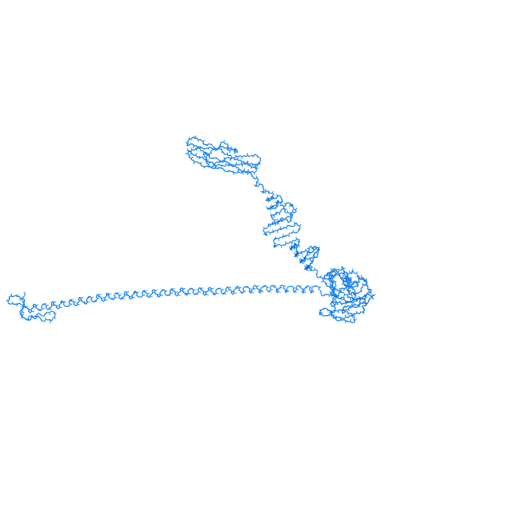 ILE A 1 77 ? -55.583 -22.861 54.126 1.00 97.00 77 ILE A N 1
ATOM 581 C CA . ILE A 1 77 ? -54.346 -22.076 54.269 1.00 97.00 77 ILE A CA 1
ATOM 582 C C . ILE A 1 77 ? -53.141 -22.871 53.749 1.00 97.00 77 ILE A C 1
ATOM 584 O O . ILE A 1 77 ? -52.303 -22.328 53.032 1.00 97.00 77 ILE A O 1
ATOM 588 N N . ALA A 1 78 ? -53.059 -24.164 54.075 1.00 95.94 78 ALA A N 1
ATOM 589 C CA . ALA A 1 78 ? -51.987 -25.027 53.592 1.00 95.94 78 ALA A CA 1
ATOM 590 C C . ALA A 1 78 ? -52.025 -25.203 52.063 1.00 95.94 78 ALA A C 1
ATOM 592 O O . ALA A 1 78 ? -50.981 -25.129 51.418 1.00 95.94 78 ALA A O 1
ATOM 593 N N . ALA A 1 79 ? -53.207 -25.402 51.474 1.00 95.88 79 ALA A N 1
ATOM 594 C CA . ALA A 1 79 ? -53.364 -25.529 50.027 1.00 95.88 79 ALA A CA 1
ATOM 595 C C . ALA A 1 79 ? -52.993 -24.233 49.287 1.00 95.88 79 ALA A C 1
ATOM 597 O O . ALA A 1 79 ? -52.282 -24.288 48.286 1.00 95.88 79 ALA A O 1
ATOM 598 N N . ASP A 1 80 ? -53.415 -23.075 49.798 1.00 97.81 80 ASP A N 1
ATOM 599 C CA . ASP A 1 80 ? -53.086 -21.770 49.216 1.00 97.81 80 ASP A CA 1
ATOM 600 C C . ASP A 1 80 ? -51.574 -21.491 49.276 1.00 97.81 80 ASP A C 1
ATOM 602 O O . ASP A 1 80 ? -50.971 -21.050 48.297 1.00 97.81 80 ASP A O 1
ATOM 606 N N . ALA A 1 81 ? -50.921 -21.865 50.384 1.00 95.31 81 ALA A N 1
ATOM 607 C CA . ALA A 1 81 ? -49.468 -21.783 50.515 1.00 95.31 81 ALA A CA 1
ATOM 608 C C . ALA A 1 81 ? -48.728 -22.666 49.491 1.00 95.31 81 ALA A C 1
ATOM 610 O O . ALA A 1 81 ? -47.721 -22.232 48.926 1.00 95.31 81 ALA A O 1
ATOM 611 N N . VAL A 1 82 ? -49.231 -23.877 49.217 1.00 97.31 82 VAL A N 1
ATOM 612 C CA . VAL A 1 82 ? -48.679 -24.763 48.175 1.00 97.31 82 VAL A CA 1
ATOM 613 C C . VAL A 1 82 ? -48.847 -24.136 46.791 1.00 97.31 82 VAL A C 1
ATOM 615 O O . VAL A 1 82 ? -47.865 -24.015 46.064 1.00 97.31 82 VAL A O 1
ATOM 618 N N . VAL A 1 83 ? -50.045 -23.650 46.448 1.00 97.69 83 VAL A N 1
ATOM 619 C CA . VAL A 1 83 ? -50.309 -23.004 45.148 1.00 97.69 83 VAL A CA 1
ATOM 620 C C . VAL A 1 83 ? -49.419 -21.775 44.940 1.00 97.69 83 VAL A C 1
ATOM 622 O O . VAL A 1 83 ? -48.847 -21.599 43.863 1.00 97.69 83 VAL A O 1
ATOM 625 N N . ALA A 1 84 ? -49.249 -20.938 45.966 1.00 96.44 84 ALA A N 1
ATOM 626 C CA . ALA A 1 84 ? -48.369 -19.774 45.904 1.00 96.44 84 ALA A CA 1
ATOM 627 C C . ALA A 1 84 ? -46.890 -20.166 45.718 1.00 96.44 84 ALA A C 1
ATOM 629 O O . ALA A 1 84 ? -46.154 -19.504 44.974 1.00 96.44 84 ALA A O 1
ATOM 630 N N . SER A 1 85 ? -46.452 -21.248 46.370 1.00 96.75 85 SER A N 1
ATOM 631 C CA . SER A 1 85 ? -45.095 -21.786 46.236 1.00 96.75 85 SER A CA 1
ATOM 632 C C . SER A 1 85 ? -44.838 -22.350 44.837 1.00 96.75 85 SER A C 1
ATOM 634 O O . SER A 1 85 ? -43.823 -22.010 44.218 1.00 96.75 85 SER A O 1
ATOM 636 N N . ASP A 1 86 ? -45.777 -23.127 44.299 1.00 97.38 86 ASP A N 1
ATOM 637 C CA . ASP A 1 86 ? -45.696 -23.697 42.953 1.00 97.38 86 ASP A CA 1
ATOM 638 C C . ASP A 1 86 ? -45.692 -22.597 41.886 1.00 97.38 86 ASP A C 1
ATOM 640 O O . ASP A 1 86 ? -44.857 -22.612 40.981 1.00 97.38 86 ASP A O 1
ATOM 644 N N . ALA A 1 87 ? -46.557 -21.584 42.022 1.00 96.62 87 ALA A N 1
ATOM 645 C CA . ALA A 1 87 ? -46.596 -20.440 41.112 1.00 96.62 87 ALA A CA 1
ATOM 646 C C . ALA A 1 87 ? -45.282 -19.640 41.127 1.00 96.62 87 ALA A C 1
ATOM 648 O O . ALA A 1 87 ? -44.778 -19.241 40.073 1.00 96.62 87 ALA A O 1
ATOM 649 N N . SER A 1 88 ? -44.699 -19.433 42.311 1.00 96.69 88 SER A N 1
ATOM 650 C CA . SER A 1 88 ? -43.408 -18.749 42.459 1.00 96.69 88 SER A CA 1
ATOM 651 C C . SER A 1 88 ? -42.272 -19.550 41.821 1.00 96.69 88 SER A C 1
ATOM 653 O O . SER A 1 88 ? -41.443 -18.985 41.106 1.00 96.69 88 SER A O 1
ATOM 655 N N . SER A 1 89 ? -42.272 -20.870 42.019 1.00 96.12 89 SER A N 1
ATOM 656 C CA . SER A 1 89 ? -41.281 -21.782 41.440 1.00 96.12 89 SER A CA 1
ATOM 657 C C . SER A 1 89 ? -41.387 -21.825 39.914 1.00 96.12 89 SER A C 1
ATOM 659 O O . SER A 1 89 ? -40.387 -21.633 39.227 1.00 96.12 89 SER A O 1
ATOM 661 N N . ALA A 1 90 ? -42.600 -21.964 39.371 1.00 96.31 90 ALA A N 1
ATOM 662 C CA . ALA A 1 90 ? -42.846 -21.947 37.931 1.00 96.31 90 ALA A CA 1
ATOM 663 C C . ALA A 1 90 ? -42.408 -20.622 37.287 1.00 96.31 90 ALA A C 1
ATOM 665 O O . ALA A 1 90 ? -41.794 -20.624 36.218 1.00 96.31 90 ALA A O 1
ATOM 666 N N . ARG A 1 91 ? -42.665 -19.486 37.951 1.00 97.50 91 ARG A N 1
ATOM 667 C CA . ARG A 1 91 ? -42.224 -18.168 37.476 1.00 97.50 91 ARG A CA 1
ATOM 668 C C . ARG A 1 91 ? -40.698 -18.040 37.464 1.00 97.50 91 ARG A C 1
ATOM 670 O O . ARG A 1 91 ? -40.156 -17.525 36.491 1.00 97.50 91 ARG A O 1
ATOM 677 N N . ALA A 1 92 ? -40.013 -18.532 38.496 1.00 96.94 92 ALA A N 1
ATOM 678 C CA . ALA A 1 92 ? -38.551 -18.532 38.561 1.00 96.94 92 ALA A CA 1
ATOM 679 C C . ALA A 1 92 ? -37.921 -19.419 37.473 1.00 96.94 92 ALA A C 1
ATOM 681 O O . ALA A 1 92 ? -36.939 -19.026 36.838 1.00 96.94 92 ALA A O 1
ATOM 682 N N . THR A 1 93 ? -38.509 -20.591 37.212 1.00 97.44 93 THR A N 1
ATOM 683 C CA . THR A 1 93 ? -38.098 -21.459 36.103 1.00 97.44 93 THR A CA 1
ATOM 684 C C . THR A 1 93 ? -38.280 -20.754 34.762 1.00 97.44 93 THR A C 1
ATOM 686 O O . THR A 1 93 ? -37.328 -20.687 33.990 1.00 97.44 93 THR A O 1
ATOM 689 N N . LEU A 1 94 ? -39.453 -20.161 34.512 1.00 97.81 94 LEU A N 1
ATOM 690 C CA . LEU A 1 94 ? -39.736 -19.444 33.267 1.00 97.81 94 LEU A CA 1
ATOM 691 C C . LEU A 1 94 ? -38.767 -18.276 33.042 1.00 97.81 94 LEU A C 1
ATOM 693 O O . LEU A 1 94 ? -38.253 -18.117 31.938 1.00 97.81 94 LEU A O 1
ATOM 697 N N . GLU A 1 95 ? -38.482 -17.482 34.078 1.00 98.06 95 GLU A N 1
ATOM 698 C CA . GLU A 1 95 ? -37.526 -16.372 33.986 1.00 98.06 95 GLU A CA 1
ATOM 699 C C . GLU A 1 95 ? -36.113 -16.868 33.652 1.00 98.06 95 GLU A C 1
ATOM 701 O O . GLU A 1 95 ? -35.427 -16.273 32.821 1.00 98.06 95 GLU A O 1
ATOM 706 N N . THR A 1 96 ? -35.692 -17.979 34.258 1.00 97.62 96 THR A N 1
ATOM 707 C CA . THR A 1 96 ? -34.380 -18.579 33.995 1.00 97.62 96 THR A CA 1
ATOM 708 C C . THR A 1 96 ? -34.288 -19.092 32.556 1.00 97.62 96 THR A C 1
ATOM 710 O O . THR A 1 96 ? -33.300 -18.818 31.876 1.00 97.62 96 THR A O 1
ATOM 713 N N . THR A 1 97 ? -35.325 -19.778 32.063 1.00 97.88 97 THR A N 1
ATOM 714 C CA . THR A 1 97 ? -35.384 -20.273 30.680 1.00 97.88 97 THR A CA 1
ATOM 715 C C . THR A 1 97 ? -35.363 -19.127 29.673 1.00 97.88 97 THR A C 1
ATOM 717 O O . THR A 1 97 ? -34.534 -19.143 28.769 1.00 97.88 97 THR A O 1
ATOM 720 N N . LEU A 1 98 ? -36.194 -18.094 29.860 1.00 98.12 98 LEU A N 1
ATOM 721 C CA . LEU A 1 98 ? -36.216 -16.934 28.960 1.00 98.12 98 LEU A CA 1
ATOM 722 C C . LEU A 1 98 ? -34.869 -16.210 28.924 1.00 98.12 98 LEU A C 1
ATOM 724 O O . LEU A 1 98 ? -34.404 -15.847 27.849 1.00 98.12 98 LEU A O 1
ATOM 728 N N . ARG A 1 99 ? -34.217 -16.011 30.077 1.00 97.94 99 ARG A N 1
ATOM 729 C CA . ARG A 1 99 ? -32.884 -15.387 30.121 1.00 97.94 99 ARG A CA 1
ATOM 730 C C . ARG A 1 99 ? -31.851 -16.202 29.344 1.00 97.94 99 ARG A C 1
ATOM 732 O O . ARG A 1 99 ? -31.064 -15.608 28.613 1.00 97.94 99 ARG A O 1
ATOM 739 N N . ALA A 1 100 ? -31.866 -17.527 29.477 1.00 97.19 100 ALA A N 1
ATOM 740 C CA . ALA A 1 100 ? -30.953 -18.404 28.748 1.00 97.19 100 ALA A CA 1
ATOM 741 C C . ALA A 1 100 ? -31.216 -18.384 27.231 1.00 97.19 100 ALA A C 1
ATOM 743 O O . ALA A 1 100 ? -30.269 -18.304 26.453 1.00 97.19 100 ALA A O 1
ATOM 744 N N . GLU A 1 101 ? -32.484 -18.405 26.807 1.00 97.75 101 GLU A N 1
ATOM 745 C CA . GLU A 1 101 ? -32.853 -18.321 25.388 1.00 97.75 101 GLU A CA 1
ATOM 746 C C . GLU A 1 101 ? -32.461 -16.975 24.769 1.00 97.75 101 GLU A C 1
ATOM 748 O O . GLU A 1 101 ? -31.874 -16.957 23.688 1.00 97.75 101 GLU A O 1
ATOM 753 N N . TYR A 1 102 ? -32.703 -15.857 25.465 1.00 97.94 102 TYR A N 1
ATOM 754 C CA . TYR A 1 102 ? -32.271 -14.538 24.993 1.00 97.94 102 TYR A CA 1
ATOM 755 C C . TYR A 1 102 ? -30.748 -14.434 24.893 1.00 97.94 102 TYR A C 1
ATOM 757 O O . TYR A 1 102 ? -30.246 -13.965 23.880 1.00 97.94 102 TYR A O 1
ATOM 765 N N . GLN A 1 103 ? -30.002 -14.926 25.887 1.00 97.62 103 GLN A N 1
ATOM 766 C CA . GLN A 1 103 ? -28.535 -14.928 25.832 1.00 97.62 103 GLN A CA 1
ATOM 767 C C . GLN A 1 103 ? -27.993 -15.775 24.675 1.00 97.62 103 GLN A C 1
ATOM 769 O O . GLN A 1 103 ? -27.018 -15.386 24.031 1.00 97.62 103 GLN A O 1
ATOM 774 N N . ALA A 1 104 ? -28.619 -16.921 24.394 1.00 96.44 104 ALA A N 1
ATOM 775 C CA . ALA A 1 104 ? -28.248 -17.761 23.260 1.00 96.44 104 ALA A CA 1
ATOM 776 C C . ALA A 1 10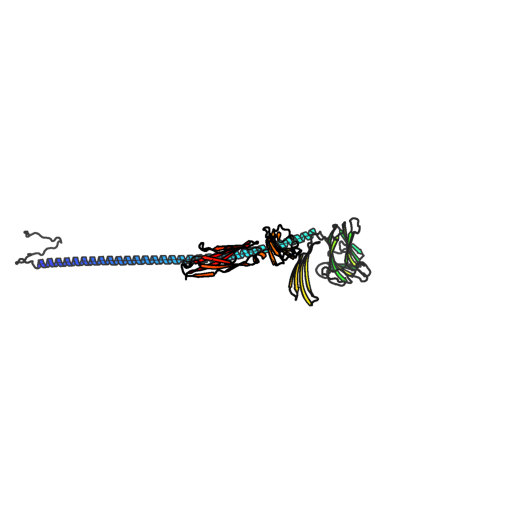4 ? -28.552 -17.075 21.916 1.00 96.44 104 ALA A C 1
ATOM 778 O O . ALA A 1 104 ? -27.728 -17.139 21.004 1.00 96.44 104 ALA A O 1
ATOM 779 N N . ALA A 1 105 ? -29.699 -16.397 21.804 1.00 97.31 105 ALA A N 1
ATOM 780 C CA . ALA A 1 105 ? -30.072 -15.637 20.614 1.00 97.31 105 ALA A CA 1
ATOM 781 C C . ALA A 1 105 ? -29.140 -14.436 20.379 1.00 97.31 105 ALA A C 1
ATOM 783 O O . ALA A 1 105 ? -28.654 -14.263 19.263 1.00 97.31 105 ALA A O 1
ATOM 784 N N . ASP A 1 106 ? -28.832 -13.662 21.424 1.00 98.00 106 ASP A N 1
ATOM 785 C CA . ASP A 1 106 ? -27.893 -12.537 21.350 1.00 98.00 106 ASP A CA 1
ATOM 786 C C . ASP A 1 106 ? -26.501 -13.017 20.922 1.00 98.00 106 ASP A C 1
ATOM 788 O O . ASP A 1 106 ? -25.923 -12.467 19.988 1.00 98.00 106 ASP A O 1
ATOM 792 N N . SER A 1 107 ? -26.004 -14.109 21.515 1.00 96.44 107 SER A N 1
ATOM 793 C CA . SER A 1 107 ? -24.704 -14.691 21.145 1.00 96.44 107 SER A CA 1
ATOM 794 C C . SER A 1 107 ? -24.660 -15.144 19.678 1.00 96.44 107 SER A C 1
ATOM 796 O O . SER A 1 107 ? -23.633 -15.008 19.013 1.00 96.44 107 SER A O 1
ATOM 798 N N . ALA A 1 108 ? -25.765 -15.688 19.155 1.00 95.94 108 ALA A N 1
ATOM 799 C CA . ALA A 1 108 ? -25.864 -16.083 17.752 1.00 95.94 108 ALA A CA 1
ATOM 800 C C . ALA A 1 108 ? -25.841 -14.862 16.817 1.00 95.94 108 ALA A C 1
ATOM 802 O O . ALA A 1 108 ? -25.093 -14.852 15.840 1.00 95.94 108 ALA A O 1
ATOM 803 N N . ILE A 1 109 ? -26.596 -13.809 17.153 1.00 97.81 109 ILE A N 1
ATOM 804 C CA . ILE A 1 109 ? -26.619 -12.552 16.392 1.00 97.81 109 ILE A CA 1
ATOM 805 C C . ILE A 1 109 ? -25.240 -11.881 16.406 1.00 97.81 109 ILE A C 1
ATOM 807 O O . ILE A 1 109 ? -24.775 -11.426 15.362 1.00 97.81 109 ILE A O 1
ATOM 811 N N . GLU A 1 110 ? -24.554 -11.843 17.550 1.00 97.12 110 GLU A N 1
ATOM 812 C CA . GLU A 1 110 ? -23.187 -11.317 17.648 1.00 97.12 110 GLU A CA 1
ATOM 813 C C . GLU A 1 110 ? -22.211 -12.087 16.743 1.00 97.12 110 GLU A C 1
ATOM 815 O O . GLU A 1 110 ? -21.389 -11.474 16.056 1.00 97.12 110 GLU A O 1
ATOM 820 N N . GLY A 1 111 ? -22.337 -13.418 16.676 1.00 95.38 111 GLY A N 1
ATOM 821 C CA . GLY A 1 111 ? -21.556 -14.262 15.767 1.00 95.38 111 GLY A CA 1
ATOM 822 C C . GLY A 1 111 ? -21.801 -13.954 14.285 1.00 95.38 111 GLY A C 1
ATOM 823 O O . GLY A 1 111 ? -20.849 -13.838 13.503 1.00 95.38 111 GLY A O 1
ATOM 824 N N . ASP A 1 112 ? -23.062 -13.756 13.897 1.00 96.94 112 ASP A N 1
ATOM 825 C CA . ASP A 1 112 ? -23.437 -13.378 12.530 1.00 96.94 112 ASP A CA 1
ATOM 826 C C . ASP A 1 112 ? -22.927 -11.974 12.170 1.00 96.94 112 ASP A C 1
ATOM 828 O O . ASP A 1 112 ? -22.394 -11.759 11.078 1.00 96.94 112 ASP A O 1
ATOM 832 N N . VAL A 1 113 ? -23.026 -11.012 13.094 1.00 97.06 113 VAL A N 1
ATOM 833 C CA . VAL A 1 113 ? -22.503 -9.648 12.912 1.00 97.06 113 VAL A CA 1
ATOM 834 C C . VAL A 1 113 ? -20.985 -9.663 12.733 1.00 97.06 113 VAL A C 1
ATOM 836 O O . VAL A 1 113 ? -20.473 -9.002 11.824 1.00 97.06 113 VAL A O 1
ATOM 839 N N . ALA A 1 114 ? -20.258 -10.436 13.542 1.00 94.06 114 ALA A N 1
ATOM 840 C CA . ALA A 1 114 ? -18.811 -10.585 13.407 1.00 94.06 114 ALA A CA 1
ATOM 841 C C . ALA A 1 114 ? -18.429 -11.197 12.046 1.00 94.06 114 ALA A C 1
ATOM 843 O O . ALA A 1 114 ? -17.542 -10.685 11.358 1.00 94.06 114 ALA A O 1
ATOM 844 N N . THR A 1 115 ? -19.152 -12.236 11.618 1.00 95.62 115 THR A N 1
ATOM 845 C CA . THR A 1 115 ? -18.946 -12.896 10.318 1.00 95.62 115 THR A CA 1
ATOM 846 C C . THR A 1 115 ? -19.197 -11.936 9.152 1.00 95.62 115 THR A C 1
ATOM 848 O O . THR A 1 115 ? -18.357 -11.808 8.258 1.00 95.62 115 THR A O 1
ATOM 851 N N . ASN A 1 116 ? -20.307 -11.195 9.182 1.00 95.19 116 ASN A N 1
ATOM 852 C CA . ASN A 1 116 ? -20.638 -10.208 8.154 1.00 95.19 116 ASN A CA 1
ATOM 853 C C . ASN A 1 116 ? -19.626 -9.056 8.111 1.00 95.19 116 ASN A C 1
ATOM 855 O O . ASN A 1 116 ? -19.239 -8.618 7.030 1.00 95.19 116 ASN A O 1
ATOM 859 N N . THR A 1 117 ? -19.143 -8.597 9.267 1.00 94.88 117 THR A N 1
ATOM 860 C CA . THR A 1 117 ? -18.110 -7.550 9.353 1.00 94.88 117 THR A CA 1
ATOM 861 C C . THR A 1 117 ? -16.803 -7.999 8.690 1.00 94.88 117 THR A C 1
ATOM 863 O O . THR A 1 117 ? -16.195 -7.239 7.928 1.00 94.88 117 THR A O 1
ATOM 866 N N . ALA A 1 118 ? -16.390 -9.252 8.910 1.00 89.06 118 ALA A N 1
ATOM 867 C CA . ALA A 1 118 ? -15.211 -9.826 8.263 1.00 89.06 118 ALA A CA 1
ATOM 868 C C . ALA A 1 118 ? -15.387 -9.958 6.738 1.00 89.06 118 ALA A C 1
ATOM 870 O O . ALA A 1 118 ? -14.475 -9.618 5.977 1.00 89.06 118 ALA A O 1
ATOM 871 N N . ALA A 1 119 ? -16.567 -10.390 6.279 1.00 90.38 119 ALA A N 1
ATOM 872 C CA . ALA A 1 119 ? -16.885 -10.489 4.855 1.00 90.38 119 ALA A CA 1
ATOM 873 C C . ALA A 1 119 ? -16.873 -9.115 4.160 1.00 90.38 119 ALA A C 1
ATOM 875 O O . ALA A 1 119 ? -16.268 -8.972 3.099 1.00 90.38 119 ALA A O 1
ATOM 876 N N . ILE A 1 120 ? -17.465 -8.089 4.785 1.00 94.25 120 ILE A N 1
ATOM 877 C CA . ILE A 1 120 ? -17.452 -6.704 4.284 1.00 94.25 120 ILE A CA 1
ATOM 878 C C . ILE A 1 120 ? -16.020 -6.180 4.169 1.00 94.25 120 ILE A C 1
ATOM 880 O O . ILE A 1 120 ? -15.662 -5.588 3.154 1.00 94.25 120 ILE A O 1
ATOM 884 N N . THR A 1 121 ? -15.192 -6.420 5.188 1.00 92.31 121 THR A N 1
ATOM 885 C CA . THR A 1 121 ? -13.785 -5.994 5.178 1.00 92.31 121 THR A CA 1
ATOM 886 C C . THR A 1 121 ? -13.016 -6.669 4.040 1.00 92.31 121 THR A C 1
ATOM 888 O O . THR A 1 121 ? -12.291 -6.002 3.309 1.00 92.31 121 THR A O 1
ATOM 891 N N . THR A 1 122 ? -13.231 -7.972 3.839 1.00 92.19 122 THR A N 1
ATOM 892 C CA . THR A 1 122 ? -12.602 -8.743 2.754 1.00 92.19 122 THR A CA 1
ATOM 893 C C . THR A 1 122 ? -13.002 -8.212 1.373 1.00 92.19 122 THR A C 1
ATOM 895 O O . THR A 1 122 ? -12.141 -8.002 0.521 1.00 92.19 122 THR A O 1
ATOM 898 N N . GLU A 1 123 ? -14.292 -7.946 1.152 1.00 94.50 123 GLU A N 1
ATOM 899 C CA . GLU A 1 123 ? -14.800 -7.359 -0.097 1.00 94.50 123 GLU A CA 1
ATOM 900 C C . GLU A 1 123 ? -14.242 -5.945 -0.332 1.00 94.50 123 GLU A C 1
ATOM 902 O O . GLU A 1 123 ? -13.885 -5.600 -1.457 1.00 94.50 123 GLU A O 1
ATOM 907 N N . ALA A 1 124 ? -14.127 -5.124 0.717 1.00 90.12 124 ALA A N 1
ATOM 908 C CA . ALA A 1 124 ? -13.550 -3.786 0.615 1.00 90.12 124 ALA A CA 1
ATOM 909 C C . ALA A 1 124 ? -12.077 -3.831 0.178 1.00 90.12 124 ALA A C 1
ATOM 911 O O . ALA A 1 124 ? -11.681 -3.064 -0.700 1.00 90.12 124 ALA A O 1
ATOM 912 N N . THR A 1 125 ? -11.286 -4.758 0.728 1.00 88.06 125 THR A N 1
ATOM 913 C CA . THR A 1 125 ? -9.905 -4.994 0.284 1.00 88.06 125 THR A CA 1
ATOM 914 C C . THR A 1 125 ? -9.861 -5.464 -1.168 1.00 88.06 125 THR A C 1
ATOM 916 O O . THR A 1 125 ? -9.135 -4.880 -1.965 1.00 88.06 125 THR A O 1
ATOM 919 N N . ALA A 1 126 ? -10.695 -6.437 -1.553 1.00 83.44 126 ALA A N 1
ATOM 920 C CA . ALA A 1 126 ? -10.741 -6.930 -2.930 1.00 83.44 126 ALA A CA 1
ATOM 921 C C . ALA A 1 126 ? -11.107 -5.828 -3.944 1.00 83.44 126 ALA A C 1
ATOM 923 O O . ALA A 1 126 ? -10.556 -5.789 -5.046 1.00 83.44 126 ALA A O 1
ATOM 924 N N . ARG A 1 127 ? -12.002 -4.900 -3.574 1.00 90.44 127 ARG A N 1
ATOM 925 C CA . ARG A 1 127 ? -12.316 -3.720 -4.395 1.00 90.44 127 ARG A CA 1
ATOM 926 C C . ARG A 1 127 ? -11.153 -2.746 -4.484 1.00 90.44 127 ARG A C 1
ATOM 928 O O . ARG A 1 127 ? -10.850 -2.307 -5.585 1.00 90.44 127 ARG A O 1
ATOM 935 N N . ALA A 1 128 ? -10.481 -2.450 -3.373 1.00 84.00 128 ALA A N 1
ATOM 936 C CA . ALA A 1 128 ? -9.307 -1.578 -3.376 1.00 84.00 128 ALA A CA 1
ATOM 937 C C . ALA A 1 128 ? -8.169 -2.146 -4.246 1.00 84.00 128 ALA A C 1
ATOM 939 O O . ALA A 1 128 ? -7.531 -1.402 -4.996 1.00 84.00 128 ALA A O 1
ATOM 940 N N . ASP A 1 129 ? -7.959 -3.464 -4.206 1.00 84.12 129 ASP A N 1
ATOM 941 C CA . ASP A 1 129 ? -7.002 -4.163 -5.067 1.00 84.12 129 ASP A CA 1
ATOM 942 C C . ASP A 1 129 ? -7.417 -4.073 -6.544 1.00 84.12 129 ASP A C 1
ATOM 944 O O . ASP A 1 129 ? -6.594 -3.771 -7.413 1.00 84.12 129 ASP A O 1
ATOM 948 N N . GLY A 1 130 ? -8.706 -4.280 -6.836 1.00 86.31 130 GLY A N 1
ATOM 949 C CA . GLY A 1 130 ? -9.273 -4.139 -8.177 1.00 86.31 130 GLY A CA 1
ATOM 950 C C . GLY A 1 130 ? -9.141 -2.721 -8.741 1.00 86.31 130 GLY A C 1
ATOM 951 O O . GLY A 1 130 ? -8.712 -2.551 -9.884 1.00 86.31 130 GLY A O 1
ATOM 952 N N . ASP A 1 131 ? -9.441 -1.705 -7.935 1.00 87.94 131 ASP A N 1
ATOM 953 C CA . ASP A 1 131 ? -9.313 -0.294 -8.303 1.00 87.94 131 ASP A CA 1
ATOM 954 C C . ASP A 1 131 ? -7.844 0.081 -8.548 1.00 87.94 131 ASP A C 1
ATOM 956 O O . ASP A 1 131 ? -7.533 0.746 -9.538 1.00 87.94 131 ASP A O 1
ATOM 960 N N . SER A 1 132 ? -6.923 -0.418 -7.718 1.00 81.94 132 SER A N 1
ATOM 961 C CA . SER A 1 132 ? -5.477 -0.217 -7.888 1.00 81.94 132 SER A CA 1
ATOM 962 C C . SER A 1 132 ? -4.948 -0.877 -9.168 1.00 81.94 132 SER A C 1
ATOM 964 O O . SER A 1 132 ? -4.162 -0.281 -9.914 1.00 81.94 132 SER A O 1
ATOM 966 N N . ALA A 1 133 ? -5.409 -2.094 -9.472 1.00 78.75 133 ALA A N 1
ATOM 967 C CA . ALA A 1 133 ? -5.073 -2.786 -10.713 1.00 78.75 133 ALA A CA 1
ATOM 968 C C . ALA A 1 133 ? -5.625 -2.046 -11.942 1.00 78.75 133 ALA A C 1
ATOM 970 O O . ALA A 1 133 ? -4.922 -1.892 -12.944 1.00 78.75 133 ALA A O 1
ATOM 971 N N . ASN A 1 134 ? -6.858 -1.538 -11.862 1.00 85.62 134 ASN A N 1
ATOM 972 C CA . ASN A 1 134 ? -7.477 -0.782 -12.946 1.00 85.62 134 ASN A CA 1
ATOM 973 C C . ASN A 1 134 ? -6.785 0.572 -13.167 1.00 85.62 134 ASN A C 1
ATOM 975 O O . ASN A 1 134 ? -6.509 0.935 -14.308 1.00 85.62 134 ASN A O 1
ATOM 979 N N . ALA A 1 135 ? -6.419 1.283 -12.097 1.00 80.88 135 ALA A N 1
ATOM 980 C CA . ALA A 1 135 ? -5.624 2.507 -12.178 1.00 80.88 135 ALA A CA 1
ATOM 981 C C . ALA A 1 135 ? -4.273 2.250 -12.864 1.00 80.88 135 ALA A C 1
ATOM 983 O O . ALA A 1 135 ? -3.895 2.977 -13.778 1.00 80.88 135 ALA A O 1
ATOM 984 N N . THR A 1 136 ? -3.596 1.155 -12.509 1.00 76.69 136 THR A N 1
ATOM 985 C CA . THR A 1 136 ? -2.337 0.745 -13.152 1.00 76.69 136 THR A CA 1
ATOM 986 C C . THR A 1 136 ? -2.526 0.454 -14.644 1.00 76.69 136 THR A C 1
ATOM 988 O O . THR A 1 136 ? -1.726 0.894 -15.472 1.00 76.69 136 THR A O 1
ATOM 991 N N . LEU A 1 137 ? -3.596 -0.256 -15.017 1.00 76.56 137 LEU A N 1
ATOM 992 C CA . LEU A 1 137 ? -3.926 -0.533 -16.418 1.00 76.56 137 LEU A CA 1
ATOM 993 C C . LEU A 1 137 ? -4.198 0.750 -17.205 1.00 76.56 137 LEU A C 1
ATOM 995 O O . LEU A 1 137 ? -3.666 0.898 -18.309 1.00 76.56 137 LEU A O 1
ATOM 999 N N . ILE A 1 138 ? -4.972 1.677 -16.637 1.00 73.94 138 ILE A N 1
ATOM 1000 C CA . ILE A 1 138 ? -5.256 2.983 -17.238 1.00 73.94 138 ILE A CA 1
ATOM 1001 C C . ILE A 1 138 ? -3.952 3.755 -17.426 1.00 73.94 138 ILE A C 1
ATOM 1003 O O . ILE A 1 138 ? -3.643 4.104 -18.560 1.00 73.94 138 ILE A O 1
ATOM 1007 N N . SER A 1 139 ? -3.127 3.908 -16.386 1.00 70.56 139 SER A N 1
ATOM 1008 C CA . SER A 1 139 ? -1.839 4.604 -16.492 1.00 70.56 139 SER A CA 1
ATOM 1009 C C . SER A 1 139 ? -0.903 3.953 -17.510 1.00 70.56 139 SER A C 1
ATOM 1011 O O . SER A 1 139 ? -0.264 4.650 -18.291 1.00 70.56 139 SER A O 1
ATOM 1013 N N . SER A 1 140 ? -0.850 2.619 -17.578 1.00 63.69 140 SER A N 1
ATOM 1014 C CA . SER A 1 140 ? -0.043 1.916 -18.585 1.00 63.69 140 SER A CA 1
ATOM 1015 C C . SER A 1 140 ? -0.561 2.139 -20.011 1.00 63.69 140 SER A C 1
ATOM 1017 O O . SER A 1 140 ? 0.217 2.238 -20.960 1.00 63.69 140 SER A O 1
ATOM 1019 N N . THR A 1 141 ? -1.879 2.245 -20.176 1.00 67.81 141 THR A N 1
ATOM 1020 C CA . THR A 1 141 ? -2.526 2.474 -21.470 1.00 67.81 141 THR A CA 1
ATOM 1021 C C . THR A 1 141 ? -2.351 3.923 -21.904 1.00 67.81 141 THR A C 1
ATOM 1023 O O . THR A 1 141 ? -1.963 4.170 -23.041 1.00 67.81 141 THR A O 1
ATOM 1026 N N . GLU A 1 142 ? -2.552 4.874 -20.995 1.00 62.69 142 GLU A N 1
ATOM 1027 C CA . GLU A 1 142 ? -2.278 6.294 -21.204 1.00 62.69 142 GLU A CA 1
ATOM 1028 C C . GLU A 1 142 ? -0.804 6.534 -21.513 1.00 62.69 142 GLU A C 1
ATOM 1030 O O . GLU A 1 142 ? -0.515 7.289 -22.435 1.00 62.69 142 GLU A O 1
ATOM 1035 N N . ALA A 1 143 ? 0.126 5.846 -20.843 1.00 51.88 143 ALA A N 1
ATOM 1036 C CA . ALA A 1 143 ? 1.550 5.904 -21.167 1.00 51.88 143 ALA A CA 1
ATOM 1037 C C . ALA A 1 143 ? 1.823 5.393 -22.589 1.00 51.88 143 ALA A C 1
ATOM 1039 O O . ALA A 1 143 ? 2.527 6.044 -23.353 1.00 51.88 143 ALA A O 1
ATOM 1040 N N . ARG A 1 144 ? 1.209 4.275 -22.997 1.00 54.16 144 ARG A N 1
ATOM 1041 C CA . ARG A 1 144 ? 1.354 3.734 -24.361 1.00 54.16 144 ARG A CA 1
ATOM 1042 C C . ARG A 1 144 ? 0.736 4.624 -25.439 1.00 54.16 144 ARG A C 1
ATOM 1044 O O . ARG A 1 144 ? 1.251 4.660 -26.550 1.00 54.16 144 ARG A O 1
ATOM 1051 N N . ILE A 1 145 ? -0.370 5.299 -25.135 1.00 55.25 145 ILE A N 1
ATOM 1052 C CA . ILE A 1 145 ? -1.044 6.219 -26.061 1.00 55.25 145 ILE A CA 1
ATOM 1053 C C . ILE A 1 145 ? -0.284 7.553 -26.135 1.00 55.25 145 ILE A C 1
ATOM 1055 O O . ILE A 1 145 ? -0.078 8.081 -27.225 1.00 55.25 145 ILE A O 1
ATOM 1059 N N . SER A 1 146 ? 0.179 8.071 -24.996 1.00 50.34 146 SER A N 1
ATOM 1060 C CA . SER A 1 146 ? 0.889 9.355 -24.886 1.00 50.34 146 SER A CA 1
ATOM 1061 C C . SER A 1 146 ? 2.337 9.278 -25.362 1.00 50.34 146 SER A C 1
ATOM 1063 O O . SER A 1 146 ? 2.868 10.277 -25.838 1.00 50.34 146 SER A O 1
ATOM 1065 N N . ALA A 1 147 ? 2.966 8.100 -25.304 1.00 46.69 147 ALA A N 1
ATOM 1066 C CA . ALA A 1 147 ? 4.279 7.857 -25.900 1.00 46.69 147 ALA A CA 1
ATOM 1067 C C . ALA A 1 147 ? 4.268 7.934 -27.437 1.00 46.69 147 ALA A C 1
ATOM 1069 O O . ALA A 1 147 ? 5.328 7.841 -28.042 1.00 46.69 147 ALA A O 1
ATOM 1070 N N . GLY A 1 148 ? 3.109 8.126 -28.080 1.00 49.34 148 GLY A N 1
ATOM 1071 C CA . GLY A 1 148 ? 2.988 8.069 -29.529 1.00 49.34 148 GLY A CA 1
ATOM 1072 C C . GLY A 1 148 ? 3.189 6.638 -30.030 1.00 49.34 148 GLY A C 1
ATOM 1073 O O . GLY A 1 148 ? 4.028 5.877 -29.552 1.00 49.34 148 GLY A O 1
ATOM 1074 N N . SER A 1 149 ? 2.400 6.226 -31.016 1.00 56.41 149 SER A N 1
ATOM 1075 C CA . SER A 1 149 ? 2.753 5.043 -31.799 1.00 56.41 149 SER A CA 1
ATOM 1076 C C . SER A 1 149 ? 4.190 5.203 -32.301 1.00 56.41 149 SER A C 1
ATOM 1078 O O . SER A 1 149 ? 4.521 6.280 -32.800 1.00 56.41 149 SER A O 1
ATOM 1080 N N . SER A 1 150 ? 5.016 4.161 -32.161 1.00 62.88 150 SER A N 1
ATOM 1081 C CA . SER A 1 150 ? 6.349 4.094 -32.771 1.00 62.88 150 SER A CA 1
ATOM 1082 C C . SER A 1 150 ? 6.340 4.754 -34.155 1.00 62.88 150 SER A C 1
ATOM 1084 O O . SER A 1 150 ? 5.480 4.449 -34.984 1.00 62.88 150 SER A O 1
ATOM 1086 N N . GLY A 1 151 ? 7.277 5.676 -34.390 1.00 71.38 151 GLY A N 1
ATOM 1087 C CA . GLY A 1 151 ? 7.445 6.296 -35.707 1.00 71.38 151 GLY A CA 1
ATOM 1088 C C . GLY A 1 151 ? 8.040 5.335 -36.743 1.00 71.38 151 GLY A C 1
ATOM 1089 O O . GLY A 1 151 ? 8.167 5.702 -37.910 1.00 71.38 151 GLY A O 1
ATOM 1090 N N . VAL A 1 152 ? 8.445 4.136 -36.312 1.00 84.75 152 VAL A N 1
ATOM 1091 C CA . VAL A 1 152 ? 9.019 3.077 -37.139 1.00 84.75 152 VAL A CA 1
ATOM 1092 C C . VAL A 1 152 ? 7.878 2.214 -37.673 1.00 84.75 152 VAL A C 1
ATOM 1094 O O . VAL A 1 152 ? 7.077 1.678 -36.909 1.00 84.75 152 VAL A O 1
ATOM 1097 N N . GLU A 1 153 ? 7.792 2.038 -38.989 1.00 85.75 153 GLU A N 1
ATOM 1098 C CA . GLU A 1 153 ? 6.816 1.117 -39.577 1.00 85.75 153 GLU A CA 1
ATOM 1099 C C . GLU A 1 153 ? 7.333 -0.325 -39.487 1.00 85.75 153 GLU A C 1
ATOM 1101 O O . GLU A 1 153 ? 8.506 -0.596 -39.758 1.00 85.75 153 GLU A O 1
ATOM 1106 N N . ASN A 1 154 ? 6.442 -1.265 -39.149 1.00 86.19 154 ASN A N 1
ATOM 1107 C CA . ASN A 1 154 ? 6.766 -2.687 -38.974 1.00 86.19 154 ASN A CA 1
ATOM 1108 C C . ASN A 1 154 ? 7.977 -2.939 -38.037 1.00 86.19 154 ASN A C 1
ATOM 1110 O O . ASN A 1 154 ? 8.884 -3.699 -38.393 1.00 86.19 154 ASN A O 1
ATOM 1114 N N . PRO A 1 155 ? 8.011 -2.347 -36.825 1.00 88.69 155 PRO A N 1
ATOM 1115 C CA . PRO A 1 155 ? 9.180 -2.420 -35.947 1.00 88.69 155 PRO A CA 1
ATOM 1116 C C . PRO A 1 155 ? 9.451 -3.844 -35.448 1.00 88.69 155 PRO A C 1
ATOM 1118 O O . PRO A 1 155 ? 10.562 -4.152 -35.042 1.00 88.69 155 PRO A O 1
ATOM 1121 N N . LYS A 1 156 ? 8.452 -4.737 -35.485 1.00 89.75 156 LYS A N 1
ATOM 1122 C CA . LYS A 1 156 ? 8.554 -6.139 -35.040 1.00 89.75 156 LYS A CA 1
ATOM 1123 C C . LYS A 1 156 ? 8.912 -7.127 -36.146 1.00 89.75 156 LYS A C 1
ATOM 1125 O O . LYS A 1 156 ? 9.060 -8.317 -35.861 1.00 89.75 156 LYS A O 1
ATOM 1130 N N . PHE A 1 157 ? 9.037 -6.658 -37.389 1.00 87.75 157 PHE A N 1
ATOM 1131 C CA . PHE A 1 157 ? 9.359 -7.498 -38.542 1.00 87.75 157 PHE A CA 1
ATOM 1132 C C . PHE A 1 157 ? 8.433 -8.722 -38.702 1.00 87.75 157 PHE A C 1
ATOM 1134 O O . PHE A 1 157 ? 8.874 -9.778 -39.164 1.00 87.75 157 PHE A O 1
ATOM 1141 N N . ASP A 1 158 ? 7.167 -8.594 -38.295 1.00 80.50 158 ASP A N 1
ATOM 1142 C CA . ASP A 1 158 ? 6.154 -9.654 -38.307 1.00 80.50 158 ASP A CA 1
ATOM 1143 C C . ASP A 1 158 ? 5.178 -9.538 -39.489 1.00 80.50 158 ASP A C 1
ATOM 1145 O O . ASP A 1 158 ? 4.508 -10.516 -39.834 1.00 80.50 158 ASP A O 1
ATOM 1149 N N . ALA A 1 159 ? 5.139 -8.382 -40.159 1.00 77.25 159 ALA A N 1
ATOM 1150 C CA . ALA A 1 159 ? 4.418 -8.204 -41.412 1.00 77.25 159 ALA A CA 1
ATOM 1151 C C . ALA A 1 159 ? 5.138 -8.880 -42.596 1.00 77.25 159 ALA A C 1
ATOM 1153 O O . ALA A 1 159 ? 6.359 -9.052 -42.604 1.00 77.25 159 ALA A O 1
ATOM 1154 N N . ALA A 1 160 ? 4.370 -9.238 -43.631 1.00 65.06 160 ALA A N 1
ATOM 1155 C CA . ALA A 1 160 ? 4.885 -9.911 -44.822 1.00 65.06 160 ALA A CA 1
ATOM 1156 C C . ALA A 1 160 ? 6.051 -9.140 -45.474 1.00 65.06 160 ALA A C 1
ATOM 1158 O O . ALA A 1 160 ? 6.036 -7.910 -45.564 1.00 65.06 160 ALA A O 1
ATOM 1159 N N . VAL A 1 161 ? 7.051 -9.874 -45.972 1.00 65.81 161 VAL A N 1
ATOM 1160 C CA . VAL A 1 161 ? 8.114 -9.308 -46.812 1.00 65.81 161 VAL A CA 1
ATOM 1161 C C . VAL A 1 161 ? 7.587 -9.153 -48.237 1.00 65.81 161 VAL A C 1
ATOM 1163 O O . VAL A 1 161 ? 7.197 -10.132 -48.873 1.00 65.81 161 VAL A O 1
ATOM 1166 N N . SER A 1 162 ? 7.566 -7.928 -48.756 1.00 61.00 162 SER A N 1
ATOM 1167 C CA . SER A 1 162 ? 7.319 -7.687 -50.178 1.00 61.00 162 SER A CA 1
ATOM 1168 C C . SER A 1 162 ? 8.673 -7.481 -50.859 1.00 61.00 162 SER A C 1
ATOM 1170 O O . SER A 1 162 ? 9.507 -6.702 -50.405 1.00 61.00 162 SER A O 1
ATOM 1172 N N . SER A 1 163 ? 8.962 -8.231 -51.925 1.00 56.72 163 SER A N 1
ATOM 1173 C CA . SER A 1 163 ? 10.156 -8.018 -52.768 1.00 56.72 163 SER A CA 1
ATOM 1174 C C . SER A 1 163 ? 11.530 -7.998 -52.056 1.00 56.72 163 SER A C 1
ATOM 1176 O O . SER A 1 163 ? 12.387 -7.206 -52.425 1.00 56.72 163 SER A O 1
ATOM 1178 N N . SER A 1 164 ? 11.786 -8.898 -51.092 1.00 70.31 164 SER A N 1
ATOM 1179 C CA . SER A 1 164 ? 13.070 -9.043 -50.354 1.00 70.31 164 SER A CA 1
ATOM 1180 C C . SER A 1 164 ? 13.413 -7.945 -49.329 1.00 70.31 164 SER A C 1
ATOM 1182 O O . SER A 1 164 ? 14.567 -7.820 -48.912 1.00 70.31 164 SER A O 1
ATOM 1184 N N . LEU A 1 165 ? 12.417 -7.190 -48.860 1.00 81.31 165 LEU A N 1
ATOM 1185 C CA . LEU A 1 165 ? 12.557 -6.231 -47.759 1.00 81.31 165 LEU A CA 1
ATOM 1186 C C . LEU A 1 165 ? 11.381 -6.363 -46.775 1.00 81.31 165 LEU A C 1
ATOM 1188 O O . LEU A 1 165 ? 10.282 -6.760 -47.187 1.00 81.31 165 LEU A O 1
ATOM 1192 N N . PRO 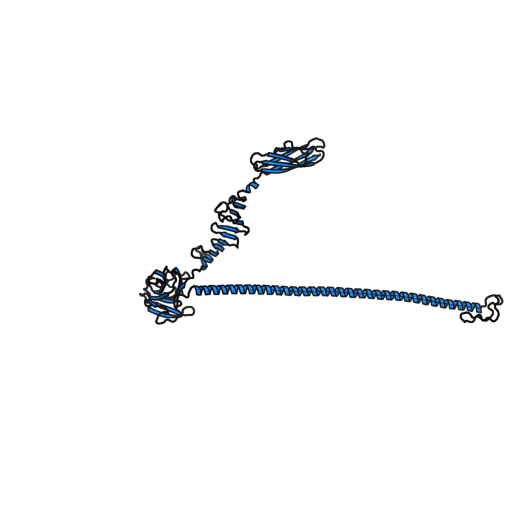A 1 166 ? 11.576 -6.053 -45.481 1.00 86.25 166 PRO A N 1
ATOM 1193 C CA . PRO A 1 166 ? 10.454 -5.831 -44.580 1.00 86.25 166 PRO A CA 1
ATOM 1194 C C . PRO A 1 166 ? 9.547 -4.709 -45.091 1.00 86.25 166 PRO A C 1
ATOM 1196 O O . PRO A 1 166 ? 10.028 -3.699 -45.597 1.00 86.25 166 PRO A O 1
ATOM 1199 N N . THR A 1 167 ? 8.232 -4.861 -44.930 1.00 85.00 167 THR A N 1
ATOM 1200 C CA . THR A 1 167 ? 7.278 -3.787 -45.260 1.00 85.00 167 THR A CA 1
ATOM 1201 C C . THR A 1 167 ? 7.641 -2.503 -44.508 1.00 85.00 167 THR A C 1
ATOM 1203 O O . THR A 1 167 ? 7.884 -2.573 -43.306 1.00 85.00 167 THR A O 1
ATOM 1206 N N . GLY A 1 168 ? 7.689 -1.367 -45.212 1.00 86.81 168 GLY A N 1
ATOM 1207 C CA . GLY A 1 168 ? 8.062 -0.056 -44.661 1.00 86.81 168 GLY A CA 1
ATOM 1208 C C . GLY A 1 168 ? 9.571 0.212 -44.591 1.00 86.81 168 GLY A C 1
ATOM 1209 O O . GLY A 1 168 ? 9.971 1.308 -44.211 1.00 86.81 168 GLY A O 1
ATOM 1210 N N . TRP A 1 169 ? 10.417 -0.757 -44.956 1.00 90.62 169 TRP A N 1
ATOM 1211 C CA . TRP A 1 169 ? 11.874 -0.623 -44.927 1.00 90.62 169 TRP A CA 1
ATOM 1212 C C . TRP A 1 169 ? 12.463 -0.560 -46.335 1.00 90.62 169 TRP A C 1
ATOM 1214 O O . TRP A 1 169 ? 12.081 -1.313 -47.231 1.00 90.62 169 TRP A O 1
ATOM 1224 N N . ASP A 1 170 ? 13.466 0.293 -46.496 1.00 90.25 170 ASP A N 1
ATOM 1225 C CA . ASP A 1 170 ? 14.251 0.449 -47.709 1.00 90.25 170 ASP A CA 1
ATOM 1226 C C . ASP A 1 170 ? 15.552 -0.348 -47.648 1.00 90.25 170 ASP A C 1
ATOM 1228 O O . ASP A 1 170 ? 16.148 -0.602 -46.595 1.00 90.25 170 ASP A O 1
ATOM 1232 N N . ASN A 1 171 ? 16.068 -0.671 -48.828 1.00 87.31 171 ASN A N 1
ATOM 1233 C CA . ASN A 1 171 ? 17.424 -1.168 -48.959 1.00 87.31 171 ASN A CA 1
ATOM 1234 C C . ASN A 1 171 ? 18.429 -0.023 -48.728 1.00 87.31 171 ASN A C 1
ATOM 1236 O O . ASN A 1 171 ? 18.368 1.001 -49.409 1.00 87.31 171 ASN A O 1
ATOM 1240 N N . TRP A 1 172 ? 19.372 -0.195 -47.798 1.00 89.31 172 TRP A N 1
ATOM 1241 C CA . TRP A 1 172 ? 20.490 0.741 -47.641 1.00 89.31 172 TRP A CA 1
ATOM 1242 C C . TRP A 1 172 ? 21.667 0.341 -48.532 1.00 89.31 172 TRP A C 1
ATOM 1244 O O . TRP A 1 172 ? 22.111 1.123 -49.371 1.00 89.31 172 TRP A O 1
ATOM 1254 N N . ILE A 1 173 ? 22.145 -0.892 -48.358 1.00 86.31 173 ILE A N 1
ATOM 1255 C CA . ILE A 1 173 ? 23.160 -1.544 -49.186 1.00 86.31 173 ILE A CA 1
ATOM 1256 C C . ILE A 1 173 ? 22.707 -2.989 -49.344 1.00 86.31 173 ILE A C 1
ATOM 1258 O O . ILE A 1 173 ? 22.449 -3.651 -48.337 1.00 86.31 173 ILE A O 1
ATOM 1262 N N . ALA A 1 174 ? 22.612 -3.443 -50.600 1.00 73.25 174 ALA A N 1
ATOM 1263 C CA . ALA A 1 174 ? 21.980 -4.704 -50.974 1.00 73.25 174 ALA A CA 1
ATOM 1264 C C . ALA A 1 174 ? 22.461 -5.875 -50.100 1.00 73.25 174 ALA A C 1
ATOM 1266 O O . ALA A 1 174 ? 23.598 -6.326 -50.264 1.00 73.25 174 ALA A O 1
ATOM 1267 N N . PRO A 1 175 ? 21.618 -6.383 -49.178 1.00 67.31 175 PRO A N 1
ATOM 1268 C CA . PRO A 1 175 ? 21.939 -7.606 -48.467 1.00 67.31 175 PRO A CA 1
ATOM 1269 C C . PRO A 1 175 ? 21.972 -8.763 -49.471 1.00 67.31 175 PRO A C 1
ATOM 1271 O O . PRO A 1 175 ? 21.271 -8.744 -50.482 1.00 67.31 175 PRO A O 1
ATOM 1274 N N . GLY A 1 176 ? 22.774 -9.790 -49.187 1.00 70.62 176 GLY A N 1
ATOM 1275 C CA . GLY A 1 176 ? 22.864 -10.972 -50.049 1.00 70.62 176 GLY A CA 1
ATOM 1276 C C . GLY A 1 176 ? 21.513 -11.677 -50.204 1.00 70.62 176 GLY A C 1
ATOM 1277 O O . GLY A 1 176 ? 21.160 -12.094 -51.303 1.00 70.62 176 GLY A O 1
ATOM 1278 N N . SER A 1 177 ? 20.731 -11.769 -49.121 1.00 84.62 177 SER A N 1
ATOM 1279 C CA . SER A 1 177 ? 19.320 -12.172 -49.174 1.00 84.62 177 SER A CA 1
ATOM 1280 C C . SER A 1 177 ? 18.547 -11.746 -47.923 1.00 84.62 177 SER A C 1
ATOM 1282 O O . SER A 1 177 ? 19.113 -11.714 -46.828 1.00 84.62 177 SER A O 1
ATOM 1284 N N . THR A 1 178 ? 17.240 -11.528 -48.075 1.00 86.75 178 THR A N 1
ATOM 1285 C CA . THR A 1 178 ? 16.286 -11.257 -46.990 1.00 86.75 178 THR A CA 1
ATOM 1286 C C . THR A 1 178 ? 15.102 -12.213 -47.103 1.00 86.75 178 THR A C 1
ATOM 1288 O O . THR A 1 178 ? 14.573 -12.393 -48.201 1.00 86.75 178 THR A O 1
ATOM 1291 N N . ALA A 1 179 ? 14.643 -12.785 -45.993 1.00 87.19 179 ALA A N 1
ATOM 1292 C CA . ALA A 1 179 ? 13.446 -13.622 -45.971 1.00 87.19 179 ALA A CA 1
ATOM 1293 C C . ALA A 1 179 ? 12.689 -13.486 -44.648 1.00 87.19 179 ALA A C 1
ATOM 1295 O O . ALA A 1 179 ? 13.299 -13.298 -43.598 1.00 87.19 179 ALA A O 1
ATOM 1296 N N . LEU A 1 180 ? 11.366 -13.647 -44.691 1.00 86.88 180 LEU A N 1
ATOM 1297 C CA . LEU A 1 180 ? 10.589 -13.897 -43.481 1.00 86.88 180 LEU A CA 1
ATOM 1298 C C . LEU A 1 180 ? 10.956 -15.292 -42.962 1.00 86.88 180 LEU A C 1
ATOM 1300 O O . LEU A 1 180 ? 10.947 -16.261 -43.723 1.00 86.88 180 LEU A O 1
ATOM 1304 N N . ALA A 1 181 ? 11.291 -15.394 -41.684 1.00 86.94 181 ALA A N 1
ATOM 1305 C CA . ALA A 1 181 ? 11.615 -16.648 -41.026 1.00 86.94 181 ALA A CA 1
ATOM 1306 C C . ALA A 1 181 ? 10.730 -16.824 -39.784 1.00 86.94 181 ALA A C 1
ATOM 1308 O O . ALA A 1 181 ? 10.343 -15.834 -39.158 1.00 86.94 181 ALA A O 1
ATOM 1309 N N . PRO A 1 182 ? 10.376 -18.063 -39.411 1.00 84.62 182 PRO A N 1
ATOM 1310 C CA . PRO A 1 182 ? 9.795 -18.310 -38.100 1.00 84.62 182 PRO A CA 1
ATOM 1311 C C . PRO A 1 182 ? 10.829 -17.967 -37.022 1.00 84.62 182 PRO A C 1
ATOM 1313 O O . PRO A 1 182 ? 12.028 -18.200 -37.207 1.00 84.62 182 PRO A O 1
ATOM 1316 N N . ARG A 1 183 ? 10.369 -17.427 -35.891 1.00 83.56 183 ARG A N 1
ATOM 1317 C CA . ARG A 1 183 ? 11.241 -17.247 -34.726 1.00 83.56 183 ARG A CA 1
ATOM 1318 C C . ARG A 1 183 ? 11.702 -18.617 -34.218 1.00 83.56 183 ARG A C 1
ATOM 1320 O O . ARG A 1 183 ? 10.906 -19.549 -34.157 1.00 83.56 183 ARG A O 1
ATOM 1327 N N . GLU A 1 184 ? 12.978 -18.742 -33.851 1.00 75.38 184 GLU A N 1
ATOM 1328 C CA . GLU A 1 184 ? 13.510 -20.001 -33.299 1.00 75.38 184 GLU A CA 1
ATOM 1329 C C . GLU A 1 184 ? 13.002 -20.271 -31.875 1.00 75.38 184 GLU A C 1
ATOM 1331 O O . GLU A 1 184 ? 12.949 -21.420 -31.438 1.00 75.38 184 GLU A O 1
ATOM 1336 N N . SER A 1 185 ? 12.575 -19.219 -31.172 1.00 70.75 185 SER A N 1
ATOM 1337 C CA . SER A 1 185 ? 11.903 -19.278 -29.879 1.00 70.75 185 SER A CA 1
ATOM 1338 C C . SER A 1 185 ? 10.604 -18.459 -29.898 1.00 70.75 185 SER A C 1
ATOM 1340 O O . SER A 1 185 ? 10.551 -17.331 -30.392 1.00 70.75 185 SER A O 1
ATOM 1342 N N . GLY A 1 186 ? 9.535 -19.033 -29.338 1.00 70.94 186 GLY A N 1
ATOM 1343 C CA . GLY A 1 186 ? 8.229 -18.379 -29.203 1.00 70.94 186 GLY A CA 1
ATOM 1344 C C . GLY A 1 186 ? 7.325 -18.470 -30.438 1.00 70.94 186 GLY A C 1
ATOM 1345 O O . GLY A 1 186 ? 7.533 -19.281 -31.337 1.00 70.94 186 GLY A O 1
ATOM 1346 N N . THR A 1 187 ? 6.267 -17.657 -30.448 1.00 71.12 187 THR A N 1
ATOM 1347 C CA . THR A 1 187 ? 5.307 -17.548 -31.553 1.00 71.12 187 THR A CA 1
ATOM 1348 C C . THR A 1 187 ? 5.615 -16.323 -32.419 1.00 71.12 187 THR A C 1
ATOM 1350 O O . THR A 1 187 ? 6.066 -15.291 -31.923 1.00 71.12 187 THR A O 1
ATOM 1353 N N . GLY A 1 188 ? 5.361 -16.427 -33.727 1.00 81.56 188 GLY A N 1
ATOM 1354 C CA . GLY A 1 188 ? 5.484 -15.318 -34.677 1.00 81.56 188 GLY A CA 1
ATOM 1355 C C . GLY A 1 188 ? 6.656 -15.435 -35.653 1.00 81.56 188 GLY A C 1
ATOM 1356 O O . GLY A 1 188 ? 7.319 -16.470 -35.758 1.00 81.56 188 GLY A O 1
ATOM 1357 N N . TYR A 1 189 ? 6.882 -14.349 -36.389 1.00 85.38 189 TYR A N 1
ATOM 1358 C CA . TYR A 1 189 ? 7.887 -14.255 -37.443 1.00 85.38 189 TYR A CA 1
ATOM 1359 C C . TYR A 1 189 ? 8.985 -13.248 -37.076 1.00 85.38 189 TYR A C 1
ATOM 1361 O O . TYR A 1 189 ? 8.866 -12.467 -36.126 1.00 85.38 189 TYR A O 1
ATOM 1369 N N . CYS A 1 190 ? 10.091 -13.324 -37.801 1.00 90.12 190 CYS A N 1
ATOM 1370 C CA . CYS A 1 190 ? 11.179 -12.359 -37.809 1.00 90.12 190 CYS A CA 1
ATOM 1371 C C . CYS A 1 190 ? 11.654 -12.175 -39.252 1.00 90.12 190 CYS A C 1
ATOM 1373 O O . CYS A 1 190 ? 11.382 -13.014 -40.118 1.00 90.12 190 CYS A O 1
ATOM 1375 N N . THR A 1 191 ? 12.406 -11.112 -39.527 1.00 91.12 191 THR A N 1
ATOM 1376 C CA . THR A 1 191 ? 13.081 -11.001 -40.823 1.00 91.12 191 THR A CA 1
ATOM 1377 C C . THR A 1 191 ? 14.524 -11.467 -40.697 1.00 91.12 191 THR A C 1
ATOM 1379 O O . THR A 1 191 ? 15.324 -10.905 -39.952 1.00 91.12 191 THR A O 1
ATOM 1382 N N . ARG A 1 192 ? 14.883 -12.494 -41.464 1.00 92.06 192 ARG A N 1
ATOM 1383 C CA . ARG A 1 192 ? 16.252 -12.979 -41.601 1.00 92.06 192 ARG A CA 1
ATOM 1384 C C . ARG A 1 192 ? 16.983 -12.190 -42.672 1.00 92.06 192 ARG A C 1
ATOM 1386 O O . ARG A 1 192 ? 16.528 -12.125 -43.813 1.00 92.06 192 ARG A O 1
ATOM 1393 N N . GLN A 1 193 ? 18.157 -11.679 -42.323 1.00 92.25 193 GLN A N 1
ATOM 1394 C CA . GLN A 1 193 ? 19.084 -11.052 -43.258 1.00 92.25 193 GLN A CA 1
ATOM 1395 C C . GLN A 1 193 ? 20.366 -11.876 -43.364 1.00 92.25 193 GLN A C 1
ATOM 1397 O O . GLN A 1 193 ? 20.922 -12.304 -42.351 1.00 92.25 193 GLN A O 1
ATOM 1402 N N . VAL A 1 194 ? 20.852 -12.064 -44.590 1.00 93.00 194 VAL A N 1
ATOM 1403 C CA . VAL A 1 194 ? 22.127 -12.721 -44.899 1.00 93.00 194 VAL A CA 1
ATOM 1404 C C . VAL A 1 194 ? 22.997 -11.738 -45.671 1.00 93.00 194 VAL A C 1
ATOM 1406 O O . VAL A 1 194 ? 22.573 -11.210 -46.700 1.00 93.00 194 VAL A O 1
ATOM 1409 N N . VAL A 1 195 ? 24.222 -11.512 -45.200 1.00 93.75 195 VAL A N 1
ATOM 1410 C CA . VAL A 1 195 ? 25.219 -10.681 -45.887 1.00 93.75 195 VAL A CA 1
ATOM 1411 C C . VAL A 1 195 ? 26.490 -11.500 -46.095 1.00 93.75 195 VAL A C 1
ATOM 1413 O O . VAL A 1 195 ? 27.013 -12.106 -45.157 1.00 93.75 195 VAL A O 1
ATOM 1416 N N . ALA A 1 196 ? 26.954 -11.570 -47.345 1.00 93.00 196 ALA A N 1
ATOM 1417 C CA . ALA A 1 196 ? 28.166 -12.294 -47.711 1.00 93.00 196 ALA A CA 1
ATOM 1418 C C . ALA A 1 196 ? 29.417 -11.527 -47.264 1.00 93.00 196 ALA A C 1
ATOM 1420 O O . ALA A 1 196 ? 29.449 -10.300 -47.343 1.00 93.00 196 ALA A O 1
ATOM 1421 N N . GLY A 1 197 ? 30.459 -12.261 -46.862 1.00 92.81 197 GLY A N 1
ATOM 1422 C CA . GLY A 1 197 ? 31.725 -11.668 -46.427 1.00 92.81 197 GLY A CA 1
ATOM 1423 C C . GLY A 1 197 ? 32.332 -10.736 -47.480 1.00 92.81 197 GLY A C 1
ATOM 1424 O O . GLY A 1 197 ? 32.211 -10.971 -48.681 1.00 92.81 197 GLY A O 1
ATOM 1425 N N . GLY A 1 198 ? 32.968 -9.667 -47.010 1.00 91.25 198 GLY A N 1
ATOM 1426 C CA . GLY A 1 198 ? 33.544 -8.600 -47.827 1.00 91.25 198 GLY A CA 1
ATOM 1427 C C . GLY A 1 198 ? 32.572 -7.474 -48.188 1.00 91.25 198 GLY A C 1
ATOM 1428 O O . GLY A 1 198 ? 33.002 -6.502 -48.802 1.00 91.25 198 GLY A O 1
ATOM 1429 N N . ASN A 1 199 ? 31.297 -7.560 -47.793 1.00 92.00 199 ASN A N 1
ATOM 1430 C CA . ASN A 1 199 ? 30.284 -6.554 -48.117 1.00 92.00 199 ASN A CA 1
ATOM 1431 C C . ASN A 1 199 ? 29.755 -5.846 -46.863 1.00 92.00 199 ASN A C 1
ATOM 1433 O O . ASN A 1 199 ? 29.760 -6.394 -45.764 1.00 92.00 199 ASN A O 1
ATOM 1437 N N . ASN A 1 200 ? 29.263 -4.622 -47.046 1.00 94.50 200 ASN A N 1
ATOM 1438 C CA . ASN A 1 200 ? 28.334 -4.009 -46.099 1.00 94.50 200 ASN A CA 1
ATOM 1439 C C . ASN A 1 200 ? 26.910 -4.430 -46.486 1.00 94.50 200 ASN A C 1
ATOM 1441 O O . ASN A 1 200 ? 26.640 -4.667 -47.663 1.00 94.50 200 ASN A O 1
ATOM 1445 N N . GLY A 1 201 ? 25.995 -4.514 -45.527 1.00 93.50 201 GLY A N 1
ATOM 1446 C CA . GLY A 1 201 ? 24.618 -4.898 -45.815 1.00 93.50 201 GLY A CA 1
ATOM 1447 C C . GLY A 1 201 ? 23.673 -4.598 -44.664 1.00 93.50 201 GLY A C 1
ATOM 1448 O O . GLY A 1 201 ? 23.991 -4.847 -43.496 1.00 93.50 201 GLY A O 1
ATOM 1449 N N . GLY A 1 202 ? 22.510 -4.057 -45.014 1.00 93.69 202 GLY A N 1
ATOM 1450 C CA . GLY A 1 202 ? 21.519 -3.613 -44.048 1.00 93.69 202 GLY A CA 1
ATOM 1451 C C . GLY A 1 202 ? 20.249 -3.069 -44.697 1.00 93.69 202 GLY A C 1
ATOM 1452 O O . GLY A 1 202 ? 20.194 -2.833 -45.906 1.00 93.69 202 GLY A O 1
ATOM 1453 N N . TRP A 1 203 ? 19.240 -2.839 -43.867 1.00 93.06 203 TRP A N 1
ATOM 1454 C CA . TRP A 1 203 ? 18.036 -2.093 -44.234 1.00 93.06 203 TRP A CA 1
ATOM 1455 C C . TRP A 1 203 ? 18.054 -0.726 -43.569 1.00 93.06 203 TRP A C 1
ATOM 1457 O O . TRP A 1 203 ? 18.778 -0.511 -42.595 1.00 93.06 203 TRP A O 1
ATOM 1467 N N . ARG A 1 204 ? 17.240 0.190 -44.078 1.00 94.56 204 ARG A N 1
ATOM 1468 C CA . ARG A 1 204 ? 16.990 1.470 -43.425 1.00 94.56 204 ARG A CA 1
ATOM 1469 C C . ARG A 1 204 ? 15.525 1.850 -43.485 1.00 94.56 204 ARG A C 1
ATOM 1471 O O . ARG A 1 204 ? 14.809 1.387 -44.361 1.00 94.56 204 ARG A O 1
ATOM 1478 N N . GLN A 1 205 ? 15.1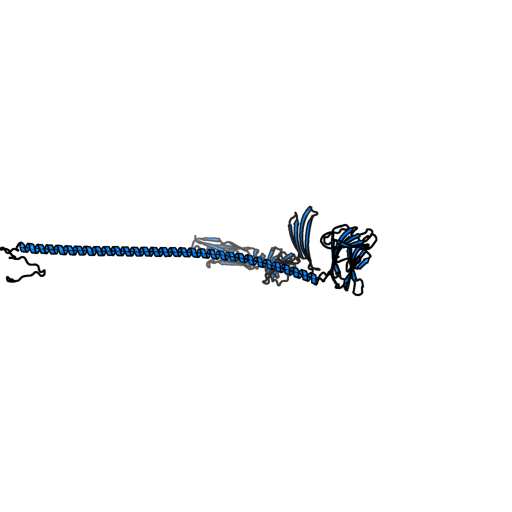16 2.747 -42.611 1.00 94.19 205 GLN A N 1
ATOM 1479 C CA . GLN A 1 205 ? 13.818 3.392 -42.673 1.00 94.19 205 GLN A CA 1
ATOM 1480 C C . GLN A 1 205 ? 13.953 4.851 -42.252 1.00 94.19 205 GLN A C 1
ATOM 1482 O O . GLN A 1 205 ? 14.754 5.184 -41.376 1.00 94.19 205 GLN A O 1
ATOM 1487 N N . GLN A 1 206 ? 13.168 5.718 -42.885 1.00 94.69 206 GLN A N 1
ATOM 1488 C CA . GLN A 1 206 ? 13.000 7.090 -42.434 1.00 94.69 206 GLN A CA 1
ATOM 1489 C C . GLN A 1 206 ? 11.888 7.167 -41.388 1.00 94.69 206 GLN A C 1
ATOM 1491 O O . GLN A 1 206 ? 10.736 6.856 -41.672 1.00 94.69 206 GLN A O 1
ATOM 1496 N N . VAL A 1 207 ? 12.242 7.626 -40.193 1.00 93.12 207 VAL A N 1
ATOM 1497 C CA . VAL A 1 207 ? 11.338 7.834 -39.063 1.00 93.12 207 VAL A CA 1
ATOM 1498 C C . VAL A 1 207 ? 10.970 9.313 -39.015 1.00 93.12 207 VAL A C 1
ATOM 1500 O O . VAL A 1 207 ? 11.817 10.161 -38.726 1.00 93.12 207 VAL A O 1
ATOM 1503 N N . ASN A 1 208 ? 9.720 9.631 -39.342 1.00 89.31 208 ASN A N 1
ATOM 1504 C CA . ASN A 1 208 ? 9.210 11.004 -39.404 1.00 89.31 208 ASN A CA 1
ATOM 1505 C C . ASN A 1 208 ? 8.529 11.426 -38.093 1.00 89.31 208 ASN A C 1
ATOM 1507 O O . ASN A 1 208 ? 8.220 10.591 -37.247 1.00 89.31 208 ASN A O 1
ATOM 1511 N N . GLY A 1 209 ? 8.251 12.727 -37.946 1.00 82.50 209 GLY A N 1
ATOM 1512 C CA . GLY A 1 209 ? 7.449 13.246 -36.829 1.00 82.50 209 GLY A CA 1
ATOM 1513 C C . GLY A 1 209 ? 8.172 13.226 -35.481 1.00 82.50 209 GLY A C 1
ATOM 1514 O O . GLY A 1 209 ? 7.527 13.170 -34.437 1.00 82.50 209 GLY A O 1
ATOM 1515 N N . LEU A 1 210 ? 9.506 13.254 -35.497 1.00 84.81 210 LEU A N 1
ATOM 1516 C CA . LEU A 1 210 ? 10.318 13.293 -34.286 1.00 84.81 210 LEU A CA 1
ATOM 1517 C C . LEU A 1 210 ? 10.329 14.719 -33.720 1.00 84.81 210 LEU A C 1
ATOM 1519 O O . LEU A 1 210 ? 10.507 15.689 -34.454 1.00 84.81 210 LEU A O 1
ATOM 1523 N N . ALA A 1 211 ? 10.134 14.846 -32.411 1.00 83.12 211 ALA A N 1
ATOM 1524 C CA . ALA A 1 211 ? 10.240 16.097 -31.689 1.00 83.12 211 ALA A CA 1
ATOM 1525 C C . ALA A 1 211 ? 11.718 16.466 -31.507 1.00 83.12 211 ALA A C 1
ATOM 1527 O O . ALA A 1 211 ? 12.516 15.674 -30.998 1.00 83.12 211 ALA A O 1
ATOM 1528 N N . SER A 1 212 ? 12.071 17.695 -31.889 1.00 85.75 212 SER A N 1
ATOM 1529 C CA . SER A 1 212 ? 13.349 18.313 -31.525 1.00 85.75 212 SER A CA 1
ATOM 1530 C C . SER A 1 212 ? 13.559 18.220 -30.014 1.00 85.75 212 SER A C 1
ATOM 1532 O O . SER A 1 212 ? 12.638 18.520 -29.258 1.00 85.75 212 SER A O 1
ATOM 1534 N N . GLU A 1 213 ? 14.756 17.813 -29.583 1.00 85.00 213 GLU A N 1
ATOM 1535 C CA . GLU A 1 213 ? 15.105 17.635 -28.158 1.00 85.00 213 GLU A CA 1
ATOM 1536 C C . GLU A 1 213 ? 14.250 16.592 -27.414 1.00 85.00 213 GLU A C 1
ATOM 1538 O O . GLU A 1 213 ? 14.350 16.453 -26.195 1.00 85.00 213 GLU A O 1
ATOM 1543 N N . GLY A 1 214 ? 13.448 15.802 -28.137 1.00 80.81 214 GLY A N 1
ATOM 1544 C CA . GLY A 1 214 ? 12.727 14.667 -27.575 1.00 80.81 214 GLY A CA 1
ATOM 1545 C C . GLY A 1 214 ? 13.685 13.582 -27.086 1.00 80.81 214 GLY A C 1
ATOM 1546 O O . GLY A 1 214 ? 14.738 13.343 -27.684 1.00 80.81 214 GLY A O 1
ATOM 1547 N N . VAL A 1 215 ? 13.316 12.906 -25.998 1.00 84.56 215 VAL A N 1
ATOM 1548 C CA . VAL A 1 215 ? 14.024 11.714 -25.519 1.00 84.56 215 VAL A CA 1
ATOM 1549 C C . VAL A 1 215 ? 13.384 10.487 -26.157 1.00 84.56 215 VAL A C 1
ATOM 1551 O O . VAL A 1 215 ? 12.164 10.379 -26.237 1.00 84.56 215 VAL A O 1
ATOM 1554 N N . TYR A 1 216 ? 14.211 9.561 -26.623 1.00 86.75 216 TYR A N 1
ATOM 1555 C CA . TYR A 1 216 ? 13.804 8.358 -27.333 1.00 86.75 216 TYR A CA 1
ATOM 1556 C C . TYR A 1 216 ? 14.533 7.141 -26.782 1.00 86.75 216 TYR A C 1
ATOM 1558 O O . TYR A 1 216 ? 15.706 7.220 -26.423 1.00 86.75 216 TYR A O 1
ATOM 1566 N N . THR A 1 217 ? 13.871 5.990 -26.787 1.00 90.00 217 THR A N 1
ATOM 1567 C CA . THR A 1 217 ? 14.513 4.694 -26.573 1.00 90.00 217 THR A CA 1
ATOM 1568 C C . THR A 1 217 ? 14.659 3.982 -27.908 1.00 90.00 217 THR A C 1
ATOM 1570 O O . THR A 1 217 ? 13.672 3.621 -28.549 1.00 90.00 217 THR A O 1
ATOM 1573 N N . LEU A 1 218 ? 15.909 3.786 -28.321 1.00 93.00 218 LEU A N 1
ATOM 1574 C CA . LEU A 1 218 ? 16.279 2.949 -29.451 1.00 93.00 218 LEU A CA 1
ATOM 1575 C C . LEU A 1 218 ? 16.398 1.504 -28.966 1.00 93.00 218 LEU A C 1
ATOM 1577 O O . LEU A 1 218 ? 17.251 1.207 -28.128 1.00 93.00 218 LEU A O 1
ATOM 1581 N N . ARG A 1 219 ? 15.561 0.610 -29.494 1.00 93.19 219 ARG A N 1
ATOM 1582 C CA . ARG A 1 219 ? 15.524 -0.807 -29.118 1.00 93.19 219 ARG A CA 1
ATOM 1583 C C . ARG A 1 219 ? 15.820 -1.691 -30.319 1.00 93.19 219 ARG A C 1
ATOM 1585 O O . ARG A 1 219 ? 15.246 -1.494 -31.382 1.00 93.19 219 ARG A O 1
ATOM 1592 N N . ALA A 1 220 ? 16.658 -2.705 -30.135 1.00 95.31 220 ALA A N 1
ATOM 1593 C CA . ALA A 1 220 ? 16.921 -3.733 -31.134 1.00 95.31 220 ALA A CA 1
ATOM 1594 C C . ALA A 1 220 ? 16.869 -5.125 -30.507 1.00 95.31 220 ALA A C 1
ATOM 1596 O O . ALA A 1 220 ? 17.531 -5.381 -29.508 1.00 95.31 220 ALA A O 1
ATOM 1597 N N . ARG A 1 221 ? 16.129 -6.048 -31.115 1.00 94.38 221 ARG A N 1
ATOM 1598 C CA . ARG A 1 221 ? 16.068 -7.452 -30.706 1.00 94.38 221 ARG A CA 1
ATOM 1599 C C . ARG A 1 221 ? 16.512 -8.320 -31.864 1.00 94.38 221 ARG A C 1
ATOM 1601 O O . ARG A 1 221 ? 15.885 -8.326 -32.927 1.00 94.38 221 ARG A O 1
ATOM 1608 N N . ILE A 1 222 ? 17.589 -9.059 -31.651 1.00 94.50 222 ILE A N 1
ATOM 1609 C CA . ILE A 1 222 ? 18.234 -9.848 -32.693 1.00 94.50 222 ILE A CA 1
ATOM 1610 C C . ILE A 1 222 ? 18.611 -11.238 -32.203 1.00 94.50 222 ILE A C 1
ATOM 1612 O O . ILE A 1 222 ? 18.804 -11.465 -31.013 1.00 94.50 222 ILE A O 1
ATOM 1616 N N . GLN A 1 223 ? 18.800 -12.152 -33.145 1.00 93.81 223 GLN A N 1
ATOM 1617 C CA . GLN A 1 223 ? 19.413 -13.447 -32.899 1.00 93.81 223 GLN A CA 1
ATOM 1618 C C . GLN A 1 223 ? 20.463 -13.721 -33.976 1.00 93.81 223 GLN A C 1
ATOM 1620 O O . GLN A 1 223 ? 20.173 -13.702 -35.175 1.00 93.81 223 GLN A O 1
ATOM 1625 N N . ARG A 1 224 ? 21.699 -13.990 -33.556 1.00 93.44 224 ARG A N 1
ATOM 1626 C CA . ARG A 1 224 ? 22.791 -14.349 -34.467 1.00 93.44 224 ARG A CA 1
ATOM 1627 C C . ARG A 1 224 ? 22.702 -15.833 -34.825 1.00 93.44 224 ARG A C 1
ATOM 1629 O O . ARG A 1 224 ? 22.773 -16.679 -33.939 1.00 93.44 224 ARG A O 1
ATOM 1636 N N . LEU A 1 225 ? 22.648 -16.145 -36.119 1.00 92.88 225 LEU A N 1
ATOM 1637 C CA . LEU A 1 225 ? 22.648 -17.525 -36.619 1.00 92.88 225 LEU A CA 1
ATOM 1638 C C . LEU A 1 225 ? 24.030 -17.972 -37.105 1.00 92.88 225 LEU A C 1
ATOM 1640 O O . LEU A 1 225 ? 24.482 -19.077 -36.815 1.00 92.88 225 LEU A O 1
ATOM 1644 N N . LEU A 1 226 ? 24.728 -17.105 -37.837 1.00 93.00 226 LEU A N 1
ATOM 1645 C CA . LEU A 1 226 ? 26.042 -17.386 -38.421 1.00 93.00 226 LEU A CA 1
ATOM 1646 C C . LEU A 1 226 ? 26.884 -16.114 -38.412 1.00 93.00 226 LEU A C 1
ATOM 1648 O O . LEU A 1 226 ? 26.322 -15.039 -38.563 1.00 93.00 226 LEU A O 1
ATOM 1652 N N . GLY A 1 227 ? 28.208 -16.233 -38.291 1.00 92.31 227 GLY A N 1
ATOM 1653 C CA . GLY A 1 227 ? 29.130 -15.092 -38.317 1.00 92.31 227 GLY A CA 1
ATOM 1654 C C . GLY A 1 227 ? 29.409 -14.513 -36.930 1.00 92.31 227 GLY A C 1
ATOM 1655 O O . GLY A 1 227 ? 29.317 -15.228 -35.932 1.00 92.31 227 GLY A O 1
ATOM 1656 N N . SER A 1 228 ? 29.760 -13.228 -36.874 1.00 93.25 228 SER A N 1
ATOM 1657 C CA . SER A 1 228 ? 30.081 -12.483 -35.648 1.00 93.25 228 SER A CA 1
ATOM 1658 C C . SER A 1 228 ? 29.193 -11.245 -35.530 1.00 93.25 228 SER A C 1
ATOM 1660 O O . SER A 1 228 ? 28.873 -10.623 -36.539 1.00 93.25 228 SER A O 1
ATOM 1662 N N . LEU A 1 229 ? 28.842 -10.839 -34.308 1.00 94.31 229 LEU A N 1
ATOM 1663 C CA . LEU A 1 229 ? 28.161 -9.562 -34.054 1.00 94.31 229 LEU A CA 1
ATOM 1664 C C . LEU A 1 229 ? 29.097 -8.345 -34.105 1.00 94.31 229 LEU A C 1
ATOM 1666 O O . LEU A 1 229 ? 28.615 -7.222 -34.045 1.00 94.31 229 LEU A O 1
ATOM 1670 N N . THR A 1 230 ? 30.414 -8.532 -34.245 1.00 94.75 230 THR A N 1
ATOM 1671 C CA . THR A 1 230 ? 31.383 -7.422 -34.314 1.00 94.75 230 THR A CA 1
ATOM 1672 C C . THR A 1 230 ? 31.069 -6.387 -35.406 1.00 94.75 230 THR A C 1
ATOM 1674 O O . THR A 1 230 ? 31.037 -5.211 -35.074 1.00 94.75 230 THR A O 1
ATOM 1677 N N . PRO A 1 231 ? 30.800 -6.754 -36.676 1.00 95.31 231 PRO A N 1
ATOM 1678 C CA . PRO A 1 231 ? 30.420 -5.780 -37.701 1.00 95.31 231 PRO A CA 1
ATOM 1679 C C . PRO A 1 231 ? 28.924 -5.421 -37.697 1.00 95.31 231 PRO A C 1
ATOM 1681 O O . PRO A 1 231 ? 28.484 -4.717 -38.605 1.00 95.31 231 PRO A O 1
ATOM 1684 N N . ALA A 1 232 ? 28.127 -5.933 -36.755 1.00 96.12 232 ALA A N 1
ATOM 1685 C CA . ALA A 1 232 ? 26.680 -5.747 -36.729 1.00 96.12 232 ALA A CA 1
ATOM 1686 C C . ALA A 1 232 ? 26.268 -4.673 -35.719 1.00 96.12 232 ALA A C 1
ATOM 1688 O O . ALA A 1 232 ? 26.890 -4.507 -34.667 1.00 96.12 232 ALA A O 1
ATOM 1689 N N . GLY A 1 233 ? 25.177 -3.977 -36.015 1.00 96.69 233 GLY A N 1
ATOM 1690 C CA . GLY A 1 233 ? 24.663 -2.960 -35.118 1.00 96.69 233 GLY A CA 1
ATOM 1691 C C . GLY A 1 233 ? 23.476 -2.199 -35.672 1.00 96.69 233 GLY A C 1
ATOM 1692 O O . GLY A 1 233 ? 22.938 -2.496 -36.741 1.00 96.69 233 GLY A O 1
ATOM 1693 N N . VAL A 1 234 ? 23.099 -1.179 -34.915 1.00 97.81 234 VAL A N 1
ATOM 1694 C CA . VAL A 1 234 ? 22.123 -0.174 -35.318 1.00 97.81 234 VAL A CA 1
ATOM 1695 C C . VAL A 1 234 ? 22.829 1.161 -35.451 1.00 97.81 234 VAL A C 1
ATOM 1697 O O . VAL A 1 234 ? 23.620 1.538 -34.587 1.00 97.81 234 VAL A O 1
ATOM 1700 N N . LEU A 1 235 ? 22.516 1.885 -36.518 1.00 97.56 235 LEU A N 1
ATOM 1701 C CA . LEU A 1 235 ? 22.883 3.287 -36.685 1.00 97.56 235 LEU A CA 1
ATOM 1702 C C . LEU A 1 235 ? 21.598 4.107 -36.774 1.00 97.56 235 LEU A C 1
ATOM 1704 O O . LEU A 1 235 ? 20.670 3.738 -37.485 1.00 97.56 235 LEU A O 1
ATOM 1708 N N . LEU A 1 236 ? 21.567 5.230 -36.074 1.00 97.44 236 LEU A N 1
ATOM 1709 C CA . LEU A 1 236 ? 20.527 6.240 -36.157 1.00 97.44 236 LEU A CA 1
ATOM 1710 C C . LEU A 1 236 ? 21.184 7.556 -36.573 1.00 97.44 236 LEU A C 1
ATOM 1712 O O . LEU A 1 236 ? 22.167 7.974 -35.962 1.00 97.44 236 LEU A O 1
ATOM 1716 N N . GLN A 1 237 ? 20.671 8.195 -37.617 1.00 97.75 237 GLN A N 1
ATOM 1717 C CA . GLN A 1 237 ? 21.155 9.490 -38.096 1.00 97.75 237 GLN A CA 1
ATOM 1718 C C . GLN A 1 237 ? 20.030 10.514 -38.016 1.00 97.75 237 GLN A C 1
ATOM 1720 O O . GLN A 1 237 ? 18.957 10.282 -38.562 1.00 97.75 237 GLN A O 1
ATOM 1725 N N . TRP A 1 238 ? 20.276 11.635 -37.350 1.00 97.31 238 TRP A N 1
ATOM 1726 C CA . TRP A 1 238 ? 19.300 12.704 -37.152 1.00 97.31 238 TRP A CA 1
ATOM 1727 C C . TRP A 1 238 ? 19.402 13.738 -38.266 1.00 97.31 238 TRP A C 1
ATOM 1729 O O . TRP A 1 238 ? 20.512 14.114 -38.648 1.00 97.31 238 TRP A O 1
ATOM 1739 N N . TYR A 1 239 ? 18.260 14.230 -38.741 1.00 97.38 239 TYR A N 1
ATOM 1740 C CA . TYR A 1 239 ? 18.192 15.225 -39.804 1.00 97.38 239 TYR A CA 1
ATOM 1741 C C . TYR A 1 239 ? 17.245 16.375 -39.461 1.00 97.38 239 TYR A C 1
ATOM 1743 O O . TYR A 1 239 ? 16.226 16.191 -38.787 1.00 97.38 239 TYR A O 1
ATOM 1751 N N . ASP A 1 240 ? 17.578 17.565 -39.958 1.00 95.38 240 ASP A N 1
ATOM 1752 C CA . ASP A 1 240 ? 16.671 18.711 -39.967 1.00 95.38 240 ASP A CA 1
ATOM 1753 C C . ASP A 1 240 ? 15.644 18.620 -41.112 1.00 95.38 240 ASP A C 1
ATOM 1755 O O . ASP A 1 240 ? 15.684 17.727 -41.962 1.00 95.38 240 ASP A O 1
ATOM 1759 N N . SER A 1 241 ? 14.703 19.567 -41.150 1.00 92.56 241 SER A N 1
ATOM 1760 C CA . SER A 1 241 ? 13.664 19.631 -42.193 1.00 92.56 241 SER A CA 1
ATOM 1761 C C . SER A 1 241 ? 14.201 19.932 -43.603 1.00 92.56 241 SER A C 1
ATOM 1763 O O . SER A 1 241 ? 13.504 19.679 -44.585 1.00 92.56 241 SER A O 1
ATOM 1765 N N . GLY A 1 242 ? 15.433 20.439 -43.723 1.00 93.25 242 GLY A N 1
ATOM 1766 C CA . GLY A 1 242 ? 16.132 20.678 -44.987 1.00 93.25 242 GLY A CA 1
ATOM 1767 C C . GLY A 1 242 ? 16.983 19.494 -45.464 1.00 93.25 242 GLY A C 1
ATOM 1768 O O . GLY A 1 242 ? 17.573 19.570 -46.541 1.00 93.25 242 GLY A O 1
ATOM 1769 N N . GLY A 1 243 ? 17.052 18.405 -44.688 1.00 92.69 243 GLY A N 1
ATOM 1770 C CA . GLY A 1 243 ? 17.886 17.236 -44.972 1.00 92.69 243 GLY A CA 1
ATOM 1771 C C . GLY A 1 243 ? 19.355 17.382 -44.562 1.00 92.69 243 GLY A C 1
ATOM 1772 O O . GLY A 1 243 ? 20.184 16.564 -44.965 1.00 92.69 243 GLY A O 1
ATOM 1773 N N . GLY A 1 244 ? 19.694 18.387 -43.754 1.00 96.25 244 GLY A N 1
ATOM 1774 C CA . GLY A 1 244 ? 20.998 18.511 -43.111 1.00 96.25 244 GLY A CA 1
ATOM 1775 C C . GLY A 1 244 ? 21.170 17.477 -41.997 1.00 96.25 244 GLY A C 1
ATOM 1776 O O . GLY A 1 244 ? 20.274 17.282 -41.181 1.00 96.25 244 GLY A O 1
ATOM 1777 N N . SER A 1 245 ? 22.320 16.797 -41.959 1.00 96.50 245 SER A N 1
ATOM 1778 C CA . SER A 1 245 ? 22.649 15.835 -40.897 1.00 96.50 245 SER A CA 1
ATOM 1779 C C . SER A 1 245 ? 23.010 16.570 -39.604 1.00 96.50 245 SER A C 1
ATOM 1781 O O . SER A 1 245 ? 23.962 17.347 -39.585 1.00 96.50 245 SER A O 1
ATOM 1783 N N . LEU A 1 246 ? 22.307 16.265 -38.514 1.00 96.38 246 LEU A N 1
ATOM 1784 C CA . LEU A 1 246 ? 22.478 16.892 -37.197 1.00 96.38 246 LEU A CA 1
ATOM 1785 C C . LEU A 1 246 ? 23.361 16.078 -36.244 1.00 96.38 246 LEU A C 1
ATOM 1787 O O . LEU A 1 246 ? 23.959 16.626 -35.323 1.00 96.38 246 LEU A O 1
ATOM 1791 N N . GLY A 1 247 ? 23.456 14.765 -36.452 1.00 95.94 247 GLY A N 1
ATOM 1792 C CA . GLY A 1 247 ? 24.265 13.889 -35.610 1.00 95.94 247 GLY A CA 1
ATOM 1793 C C . GLY A 1 247 ? 23.933 12.419 -35.814 1.00 95.94 247 GLY A C 1
ATOM 1794 O O . GLY A 1 247 ? 23.003 12.072 -36.543 1.00 95.94 247 GLY A O 1
ATOM 1795 N N . THR A 1 248 ? 24.689 11.545 -35.155 1.00 96.69 248 THR A N 1
ATOM 1796 C CA . THR A 1 248 ? 24.485 10.097 -35.226 1.00 96.69 248 THR A CA 1
ATOM 1797 C C . THR A 1 248 ? 24.543 9.452 -33.847 1.00 96.69 248 THR A C 1
ATOM 1799 O O . THR A 1 248 ? 25.210 9.939 -32.937 1.00 96.69 248 THR A O 1
ATOM 1802 N N . ALA A 1 249 ? 23.836 8.338 -33.699 1.00 96.62 249 ALA A N 1
ATOM 1803 C CA . ALA A 1 249 ? 23.896 7.459 -32.544 1.00 96.62 249 ALA A CA 1
ATOM 1804 C C . ALA A 1 249 ? 23.988 6.008 -33.017 1.00 96.62 249 ALA A C 1
ATOM 1806 O O . ALA A 1 249 ? 23.475 5.662 -34.081 1.00 96.62 249 ALA A O 1
ATOM 1807 N N . THR A 1 250 ? 24.640 5.150 -32.239 1.00 97.12 250 THR A N 1
ATOM 1808 C CA . THR A 1 250 ? 24.818 3.742 -32.604 1.00 97.12 250 THR A CA 1
ATOM 1809 C C . THR A 1 250 ? 24.586 2.801 -31.438 1.00 97.12 250 THR A C 1
ATOM 1811 O O . THR A 1 250 ? 24.773 3.191 -30.286 1.00 97.12 250 THR A O 1
ATOM 1814 N N . ILE A 1 251 ? 24.243 1.556 -31.767 1.00 96.69 251 ILE A N 1
ATOM 1815 C CA . ILE A 1 251 ? 24.351 0.388 -30.891 1.00 96.69 251 ILE A CA 1
ATOM 1816 C C . ILE A 1 251 ? 25.245 -0.630 -31.607 1.00 96.69 251 ILE A C 1
ATOM 1818 O O . ILE A 1 251 ? 24.811 -1.258 -32.572 1.00 96.69 251 ILE A O 1
ATOM 1822 N N . ALA A 1 252 ? 26.490 -0.786 -31.163 1.00 96.44 252 ALA A N 1
ATOM 1823 C CA . ALA A 1 252 ? 27.430 -1.761 -31.714 1.00 96.44 252 ALA A CA 1
ATOM 1824 C C . ALA A 1 252 ? 27.306 -3.110 -30.983 1.00 96.44 252 ALA A C 1
ATOM 1826 O O . ALA A 1 252 ? 27.792 -3.268 -29.863 1.00 96.44 252 ALA A O 1
ATOM 1827 N N . PHE A 1 253 ? 26.691 -4.118 -31.611 1.00 95.25 253 PHE A N 1
ATOM 1828 C CA . PHE A 1 253 ? 26.320 -5.373 -30.933 1.00 95.25 253 PHE A CA 1
ATOM 1829 C C . PHE A 1 253 ? 27.505 -6.211 -30.432 1.00 95.25 253 PHE A C 1
ATOM 1831 O O . PHE A 1 253 ? 27.346 -7.045 -29.534 1.00 95.25 253 PHE A O 1
ATOM 1838 N N . GLY A 1 254 ? 28.683 -6.028 -31.033 1.00 90.69 254 GLY A N 1
ATOM 1839 C CA . GLY A 1 254 ? 29.901 -6.732 -30.642 1.00 90.69 254 GLY A CA 1
ATOM 1840 C C . GLY A 1 254 ? 30.643 -6.129 -29.449 1.00 90.69 254 GLY A C 1
ATOM 1841 O O . GLY A 1 254 ? 31.490 -6.816 -28.883 1.00 90.69 254 GLY A O 1
ATOM 1842 N N . THR A 1 255 ? 30.358 -4.878 -29.081 1.00 92.38 255 THR A N 1
ATOM 1843 C CA . THR A 1 255 ? 31.104 -4.143 -28.042 1.00 92.38 255 THR A CA 1
ATOM 1844 C C . THR A 1 255 ? 30.215 -3.534 -26.965 1.00 92.38 255 THR A C 1
ATOM 1846 O O . THR A 1 255 ? 30.695 -3.296 -25.863 1.00 92.38 255 THR A O 1
ATOM 1849 N N . GLU A 1 256 ? 28.940 -3.277 -27.258 1.00 91.50 256 GLU A N 1
ATOM 1850 C CA . GLU A 1 256 ? 27.967 -2.798 -26.277 1.00 91.50 256 GLU A CA 1
ATOM 1851 C C . GLU A 1 256 ? 27.279 -3.981 -25.580 1.00 91.50 256 GLU A C 1
ATOM 1853 O O . GLU A 1 256 ? 27.036 -5.038 -26.177 1.00 91.50 256 GLU A O 1
ATOM 1858 N N . ALA A 1 257 ? 26.994 -3.802 -24.289 1.00 85.19 257 ALA A N 1
ATOM 1859 C CA . ALA A 1 257 ? 26.226 -4.765 -23.516 1.00 85.19 257 ALA A CA 1
ATOM 1860 C C . ALA A 1 257 ? 24.768 -4.770 -23.992 1.00 85.19 257 ALA A C 1
ATOM 1862 O O . ALA A 1 257 ? 24.217 -3.728 -24.349 1.00 85.19 257 ALA A O 1
ATOM 1863 N N . ASP A 1 258 ? 24.146 -5.944 -24.005 1.00 85.75 258 ASP A N 1
ATOM 1864 C CA . ASP A 1 258 ? 22.695 -6.041 -24.165 1.00 85.75 258 ASP A CA 1
ATOM 1865 C C . ASP A 1 258 ? 21.972 -5.681 -22.850 1.00 85.75 258 ASP A C 1
ATOM 1867 O O . ASP A 1 258 ? 22.600 -5.409 -21.827 1.00 85.75 258 ASP A O 1
ATOM 1871 N N . ALA A 1 259 ? 20.641 -5.684 -22.859 1.00 80.69 259 ALA A N 1
ATOM 1872 C CA . ALA A 1 259 ? 19.791 -5.366 -21.714 1.00 80.69 259 ALA A CA 1
ATOM 1873 C C . ALA A 1 259 ? 19.959 -6.341 -20.531 1.00 80.69 259 ALA A C 1
ATOM 1875 O O . ALA A 1 259 ? 19.511 -6.039 -19.429 1.00 80.69 259 ALA A O 1
ATOM 1876 N N . SER A 1 260 ? 20.615 -7.492 -20.733 1.00 76.81 260 SER A N 1
ATOM 1877 C CA . SER A 1 260 ? 21.005 -8.416 -19.658 1.00 76.81 260 SER A CA 1
ATOM 1878 C C . SER A 1 260 ? 22.416 -8.154 -19.111 1.00 76.81 260 SER A C 1
ATOM 1880 O O . SER A 1 260 ? 22.870 -8.858 -18.213 1.00 76.81 260 SER A O 1
ATOM 1882 N N . GLY A 1 261 ? 23.125 -7.155 -19.648 1.00 78.00 261 GLY A N 1
ATOM 1883 C CA . GLY A 1 261 ? 24.497 -6.806 -19.274 1.00 78.00 261 GLY A CA 1
ATOM 1884 C C . GLY A 1 261 ? 25.576 -7.626 -19.989 1.00 78.00 261 GLY A C 1
ATOM 1885 O O . GLY A 1 261 ? 26.764 -7.439 -19.725 1.00 78.00 261 GLY A O 1
ATOM 1886 N N . LEU A 1 262 ? 25.210 -8.525 -20.908 1.00 75.69 262 LEU A N 1
ATOM 1887 C CA . LEU A 1 262 ? 26.167 -9.394 -21.588 1.00 75.69 262 LEU A CA 1
ATOM 1888 C C . LEU A 1 262 ? 26.830 -8.667 -22.765 1.00 75.69 262 LEU A C 1
ATOM 1890 O O . LEU A 1 262 ? 26.146 -8.123 -23.629 1.00 75.69 262 LEU A O 1
ATOM 1894 N N . VAL A 1 263 ? 28.163 -8.741 -22.858 1.00 88.94 263 VAL A N 1
ATOM 1895 C CA . VAL A 1 263 ? 28.946 -8.351 -24.046 1.00 88.94 263 VAL A CA 1
ATOM 1896 C C . VAL A 1 263 ? 29.474 -9.622 -24.709 1.00 88.94 263 VAL A C 1
ATOM 1898 O O . VAL A 1 263 ? 30.322 -10.316 -24.152 1.00 88.94 263 VAL A O 1
ATOM 1901 N N . SER A 1 264 ? 28.965 -9.967 -25.894 1.00 84.31 264 SER A N 1
ATOM 1902 C CA . SER A 1 264 ? 29.399 -11.169 -26.616 1.00 84.31 264 SER A CA 1
ATOM 1903 C C . SER A 1 264 ? 29.323 -10.996 -28.127 1.00 84.31 264 SER A C 1
ATOM 1905 O O . SER A 1 264 ? 28.312 -10.571 -28.676 1.00 84.31 264 SER A O 1
ATOM 1907 N N . THR A 1 265 ? 30.379 -11.401 -28.828 1.00 81.88 265 THR A N 1
ATOM 1908 C CA . THR A 1 265 ? 30.431 -11.375 -30.296 1.00 81.88 265 THR A CA 1
ATOM 1909 C C . THR A 1 265 ? 29.867 -12.648 -30.938 1.00 81.88 265 THR A C 1
ATOM 1911 O O . THR A 1 265 ? 29.557 -12.638 -32.130 1.00 81.88 265 THR A O 1
ATOM 1914 N N . LEU A 1 266 ? 29.704 -13.733 -30.165 1.00 83.50 266 LEU A N 1
ATOM 1915 C CA . LEU A 1 266 ? 29.381 -15.080 -30.665 1.00 83.50 266 LEU A CA 1
ATOM 1916 C C . LEU A 1 266 ? 28.113 -15.708 -30.060 1.00 83.50 266 LEU A C 1
ATOM 1918 O O . LEU A 1 266 ? 27.763 -16.827 -30.440 1.00 83.50 266 LEU A O 1
ATOM 1922 N N . GLY A 1 267 ? 27.399 -15.023 -29.162 1.00 75.62 267 GLY A N 1
ATOM 1923 C CA . GLY A 1 267 ? 26.143 -15.532 -28.591 1.00 75.62 267 GLY A CA 1
ATOM 1924 C C . GLY A 1 267 ? 25.135 -15.947 -29.674 1.00 75.62 267 GLY A C 1
ATOM 1925 O O . GLY A 1 267 ? 25.018 -15.267 -30.691 1.00 75.62 267 GLY A O 1
ATOM 1926 N N . THR A 1 268 ? 24.465 -17.090 -29.493 1.00 75.19 268 THR A N 1
ATOM 1927 C CA . THR A 1 268 ? 23.456 -17.656 -30.421 1.00 75.19 268 THR A CA 1
ATOM 1928 C C . THR A 1 268 ? 22.010 -17.442 -29.962 1.00 75.19 268 THR A C 1
ATOM 1930 O O . THR A 1 268 ? 21.079 -17.709 -30.721 1.00 75.19 268 THR A O 1
ATOM 1933 N N . GLY A 1 269 ? 21.809 -16.988 -28.721 1.00 85.38 269 GLY A N 1
ATOM 1934 C CA . GLY A 1 269 ? 20.491 -16.660 -28.177 1.00 85.38 269 GLY A CA 1
ATOM 1935 C C . GLY A 1 269 ? 19.946 -15.327 -28.693 1.00 85.38 269 GLY A C 1
ATOM 1936 O O . GLY A 1 269 ? 20.677 -14.531 -29.288 1.00 85.38 269 GLY A O 1
ATOM 1937 N N . GLU A 1 270 ? 18.656 -15.092 -28.450 1.00 89.31 270 GLU A N 1
ATOM 1938 C CA . GLU A 1 270 ? 18.044 -13.773 -28.635 1.00 89.31 270 GLU A CA 1
ATOM 1939 C C . GLU A 1 270 ? 18.720 -12.763 -27.694 1.00 89.31 270 GLU A C 1
ATOM 1941 O O . GLU A 1 270 ? 18.950 -13.051 -26.519 1.00 89.31 270 GLU A O 1
ATOM 1946 N N . ARG A 1 271 ? 19.055 -11.586 -28.221 1.00 88.88 271 ARG A N 1
ATOM 1947 C CA . ARG A 1 271 ? 19.658 -10.473 -27.484 1.00 88.88 271 ARG A CA 1
ATOM 1948 C C . ARG A 1 271 ? 18.832 -9.219 -27.716 1.00 88.88 271 ARG A C 1
ATOM 1950 O O . ARG A 1 271 ? 18.450 -8.931 -28.851 1.00 88.88 271 ARG A O 1
ATOM 1957 N N . VAL A 1 272 ? 18.577 -8.479 -26.642 1.00 92.25 272 VAL A N 1
ATOM 1958 C CA . VAL A 1 272 ? 17.835 -7.213 -26.662 1.00 92.25 272 VAL A CA 1
ATOM 1959 C C . VAL A 1 272 ? 18.795 -6.096 -26.310 1.00 92.25 272 VAL A C 1
ATOM 1961 O O . VAL A 1 272 ? 19.403 -6.138 -25.255 1.00 92.25 272 VAL A O 1
ATOM 1964 N N . PHE A 1 273 ? 18.919 -5.090 -27.155 1.00 92.75 273 PHE A N 1
ATOM 1965 C CA . PHE A 1 273 ? 19.718 -3.903 -26.901 1.00 92.75 273 PHE A CA 1
ATOM 1966 C C . PHE A 1 273 ? 18.797 -2.707 -26.765 1.00 92.75 273 PHE A C 1
ATOM 1968 O O . PHE A 1 273 ? 17.860 -2.555 -27.550 1.00 92.75 273 PHE A O 1
ATOM 1975 N N . GLU A 1 274 ? 19.090 -1.851 -25.796 1.00 91.44 274 GLU A N 1
ATOM 1976 C CA . GLU A 1 274 ? 18.333 -0.634 -25.545 1.00 91.44 274 GLU A CA 1
ATOM 1977 C C . GLU A 1 274 ? 19.292 0.520 -25.300 1.00 91.44 274 GLU A C 1
ATOM 1979 O O . GLU A 1 274 ? 20.291 0.378 -24.595 1.00 91.44 274 GLU A O 1
ATOM 1984 N N . LYS A 1 275 ? 18.987 1.673 -25.889 1.00 90.19 275 LYS A N 1
ATOM 1985 C CA . LYS A 1 275 ? 19.760 2.893 -25.693 1.00 90.19 275 LYS A CA 1
ATOM 1986 C C . LYS A 1 275 ? 18.834 4.090 -25.652 1.00 90.19 275 LYS A C 1
ATOM 1988 O O . LYS A 1 275 ? 18.078 4.327 -26.590 1.00 90.19 275 LYS A O 1
ATOM 1993 N N . VAL A 1 276 ? 18.915 4.851 -24.568 1.00 88.75 276 VAL A N 1
ATOM 1994 C CA . VAL A 1 276 ? 18.205 6.124 -24.447 1.00 88.75 276 VAL A CA 1
ATOM 1995 C C . VAL A 1 276 ? 19.019 7.200 -25.157 1.00 88.75 276 VAL A C 1
ATOM 1997 O O . VAL A 1 276 ? 20.230 7.303 -24.961 1.00 88.75 276 VAL A O 1
ATOM 2000 N N . LEU A 1 277 ? 18.356 7.977 -26.003 1.00 90.75 277 LEU A N 1
ATOM 2001 C CA . LEU A 1 277 ? 18.939 8.997 -26.859 1.00 90.75 277 LEU A CA 1
ATOM 2002 C C . LEU A 1 277 ? 18.127 10.285 -26.740 1.00 90.75 277 LEU A C 1
ATOM 2004 O O . LEU A 1 277 ? 16.906 10.237 -26.627 1.00 90.75 277 LEU A O 1
ATOM 2008 N N . THR A 1 278 ? 18.789 11.431 -26.839 1.00 91.56 278 THR A N 1
ATOM 2009 C CA . THR A 1 278 ? 18.122 12.730 -26.981 1.00 91.56 278 THR A CA 1
ATOM 2010 C C . THR A 1 278 ? 18.306 13.208 -28.414 1.00 91.56 278 THR A C 1
ATOM 2012 O O . THR A 1 278 ? 19.436 13.260 -28.906 1.00 91.56 278 THR A O 1
ATOM 2015 N N . ALA A 1 279 ? 17.208 13.529 -29.097 1.00 90.31 279 ALA A N 1
ATOM 2016 C CA . ALA A 1 279 ? 17.252 14.081 -30.443 1.00 90.31 279 ALA A CA 1
ATOM 2017 C C . ALA A 1 279 ? 17.949 15.458 -30.424 1.00 90.31 279 ALA A C 1
ATOM 2019 O O . ALA A 1 279 ? 17.624 16.281 -29.568 1.00 90.31 279 ALA A O 1
ATOM 2020 N N . PRO A 1 280 ? 18.883 15.758 -31.344 1.00 93.25 280 PRO A N 1
ATOM 2021 C CA . PRO A 1 280 ? 19.480 17.088 -31.445 1.00 93.25 280 PRO A CA 1
ATOM 2022 C C . PRO A 1 280 ? 18.437 18.195 -31.660 1.00 93.25 280 PRO A C 1
ATOM 2024 O O . PRO A 1 280 ? 17.356 17.955 -32.212 1.00 93.25 280 PRO A O 1
ATOM 2027 N N . THR A 1 281 ? 18.774 19.429 -31.286 1.00 91.56 281 THR A N 1
ATOM 2028 C CA . THR A 1 281 ? 17.947 20.602 -31.589 1.00 91.56 281 THR A CA 1
ATOM 2029 C C . THR A 1 281 ? 17.706 20.712 -33.100 1.00 91.56 281 THR A C 1
ATOM 2031 O O . THR A 1 281 ? 18.615 20.496 -33.899 1.00 91.56 281 THR A O 1
ATOM 2034 N N . SER A 1 282 ? 16.491 21.086 -33.501 1.00 91.94 282 SER A N 1
ATOM 2035 C CA . SER A 1 282 ? 16.025 21.171 -34.899 1.00 91.94 282 SER A CA 1
ATOM 2036 C C . SER A 1 282 ? 15.803 19.830 -35.611 1.00 91.94 282 SER A C 1
ATOM 2038 O O . SER A 1 282 ? 15.584 19.823 -36.824 1.00 91.94 282 SER A O 1
ATOM 2040 N N . THR A 1 283 ? 15.815 18.703 -34.890 1.00 93.25 283 THR A N 1
ATOM 2041 C CA . THR A 1 283 ? 15.460 17.398 -35.472 1.00 93.25 283 THR A CA 1
ATOM 2042 C C . THR A 1 283 ? 14.045 17.426 -36.045 1.00 93.25 283 THR A C 1
ATOM 2044 O O . THR A 1 283 ? 13.108 17.857 -35.376 1.00 93.25 283 THR A O 1
ATOM 2047 N N . SER A 1 284 ? 13.901 16.933 -37.277 1.00 90.69 284 SER A N 1
ATOM 2048 C CA . SER A 1 284 ? 12.616 16.753 -37.961 1.00 90.69 284 SER A CA 1
ATOM 2049 C C . SER A 1 284 ? 12.331 15.286 -38.290 1.00 90.69 284 SER A C 1
ATOM 2051 O O . SER A 1 284 ? 11.173 14.865 -38.284 1.00 90.69 284 SER A O 1
ATOM 2053 N N . TYR A 1 285 ? 13.368 14.514 -38.615 1.00 94.06 285 TYR A N 1
ATOM 2054 C CA . TYR A 1 285 ? 13.272 13.084 -38.898 1.00 94.06 285 TYR A CA 1
ATOM 2055 C C . TYR A 1 285 ? 14.607 12.392 -38.601 1.00 94.06 285 TYR A C 1
ATOM 2057 O O . TYR A 1 285 ? 15.628 13.048 -38.372 1.00 94.06 285 TYR A O 1
ATOM 2065 N N . ALA A 1 286 ? 14.611 11.061 -38.609 1.00 96.38 286 ALA A N 1
ATOM 2066 C CA . ALA A 1 286 ? 15.829 10.270 -38.507 1.00 96.38 286 ALA A CA 1
ATOM 2067 C C . ALA A 1 286 ? 15.864 9.141 -39.540 1.00 96.38 286 ALA A C 1
ATOM 2069 O O . ALA A 1 286 ? 14.825 8.645 -39.966 1.00 96.38 286 ALA A O 1
ATOM 2070 N N . LEU A 1 287 ? 17.063 8.713 -39.929 1.00 96.81 287 LEU A N 1
ATOM 2071 C CA . LEU A 1 287 ? 17.278 7.476 -40.673 1.00 96.81 287 LEU A CA 1
ATOM 2072 C C . LEU A 1 287 ? 17.765 6.399 -39.708 1.00 96.81 287 LEU A C 1
ATOM 2074 O O . LEU A 1 287 ? 18.836 6.529 -39.110 1.00 96.81 287 LEU A O 1
ATOM 2078 N N . LEU A 1 288 ? 16.969 5.347 -39.565 1.00 97.12 288 LEU A N 1
ATOM 2079 C CA . LEU A 1 288 ? 17.240 4.201 -38.712 1.00 97.12 288 LEU A CA 1
ATOM 2080 C C . LEU A 1 288 ? 17.728 3.035 -39.568 1.00 97.12 288 LEU A C 1
ATOM 2082 O O . LEU A 1 288 ? 17.053 2.644 -40.514 1.00 97.12 288 LEU A O 1
ATOM 2086 N N . TYR A 1 289 ? 18.888 2.473 -39.241 1.00 96.94 289 TYR A N 1
ATOM 2087 C CA . TYR A 1 289 ? 19.540 1.426 -40.022 1.00 96.94 289 TYR A CA 1
ATOM 2088 C C . TYR A 1 289 ? 19.673 0.128 -39.222 1.00 96.94 289 TYR A C 1
ATOM 2090 O O . TYR A 1 289 ? 20.290 0.113 -38.156 1.00 96.94 289 TYR A O 1
ATOM 2098 N N . ALA A 1 290 ? 19.173 -0.971 -39.787 1.00 95.56 290 ALA A N 1
ATOM 2099 C CA . ALA A 1 290 ? 19.421 -2.336 -39.327 1.00 95.56 290 ALA A CA 1
ATOM 2100 C C . ALA A 1 290 ? 20.614 -2.912 -40.097 1.00 95.56 290 ALA A C 1
ATOM 2102 O O . ALA A 1 290 ? 20.491 -3.192 -41.291 1.00 95.56 290 ALA A O 1
ATOM 2103 N N . MET A 1 291 ? 21.775 -3.069 -39.456 1.00 95.81 291 MET A N 1
ATOM 2104 C CA . MET A 1 291 ? 23.007 -3.457 -40.147 1.00 95.81 291 MET A CA 1
ATOM 2105 C C . MET A 1 291 ? 23.516 -4.813 -39.666 1.00 95.81 291 MET A C 1
ATOM 2107 O O . MET A 1 291 ? 23.990 -4.955 -38.538 1.00 95.81 291 MET A O 1
ATOM 2111 N N . ASN A 1 292 ? 23.504 -5.809 -40.550 1.00 94.81 292 ASN A N 1
ATOM 2112 C CA . ASN A 1 292 ? 24.190 -7.076 -40.294 1.00 94.81 292 ASN A CA 1
ATOM 2113 C C . ASN A 1 292 ? 25.702 -6.952 -40.429 1.00 94.81 292 ASN A C 1
ATOM 2115 O O . ASN A 1 292 ? 26.439 -7.676 -39.755 1.00 94.81 292 ASN A O 1
ATOM 2119 N N . GLN A 1 293 ? 26.153 -6.098 -41.349 1.00 93.69 293 GLN A N 1
ATOM 2120 C CA . GLN A 1 293 ? 27.563 -5.838 -41.596 1.00 93.69 293 GLN A CA 1
ATOM 2121 C C . GLN A 1 293 ? 27.773 -4.388 -41.995 1.00 93.69 293 GLN A C 1
ATOM 2123 O O . GLN A 1 293 ? 27.245 -3.926 -43.007 1.00 93.69 293 GLN A O 1
ATOM 2128 N N . PHE A 1 294 ? 28.599 -3.695 -41.226 1.00 95.50 294 PHE A N 1
ATOM 2129 C CA . PHE A 1 294 ? 29.115 -2.395 -41.589 1.00 95.50 294 PHE A CA 1
ATOM 2130 C C . PHE A 1 294 ? 30.551 -2.258 -41.097 1.00 95.50 294 PHE A C 1
ATOM 2132 O O . PHE A 1 294 ? 30.831 -2.424 -39.910 1.00 95.50 294 PHE A O 1
ATOM 2139 N N . SER A 1 295 ? 31.456 -1.902 -42.007 1.00 94.62 295 SER A N 1
ATOM 2140 C CA . SER A 1 295 ? 32.876 -1.682 -41.715 1.00 94.62 295 SER A CA 1
ATOM 2141 C C . SER A 1 295 ? 33.137 -0.661 -40.601 1.00 94.62 295 SER A C 1
ATOM 2143 O O . SER A 1 295 ? 34.214 -0.666 -40.016 1.00 94.62 295 SER A O 1
ATOM 2145 N N . PHE A 1 296 ? 32.163 0.205 -40.299 1.00 95.00 296 PHE A N 1
ATOM 2146 C CA . PHE A 1 296 ? 32.211 1.127 -39.163 1.00 95.00 296 PHE A CA 1
ATOM 2147 C C . PHE A 1 296 ? 32.189 0.411 -37.803 1.00 95.00 296 PHE A C 1
ATOM 2149 O O . PHE A 1 296 ? 32.869 0.851 -36.884 1.00 95.00 296 PHE A O 1
ATOM 2156 N N . PHE A 1 297 ? 31.437 -0.687 -37.668 1.00 94.75 297 PHE A N 1
ATOM 2157 C CA . PHE A 1 297 ? 31.359 -1.456 -36.418 1.00 94.75 297 PHE A CA 1
ATOM 2158 C C . PHE A 1 297 ? 32.502 -2.467 -36.280 1.00 94.75 297 PHE A C 1
ATOM 2160 O O . PHE A 1 297 ? 32.936 -2.774 -35.172 1.00 94.75 297 PHE A O 1
ATOM 2167 N N . GLY A 1 298 ? 33.033 -2.964 -37.399 1.00 93.94 298 GLY A N 1
ATOM 2168 C CA . GLY A 1 298 ? 34.179 -3.865 -37.391 1.00 93.94 298 GLY A CA 1
ATOM 2169 C C . GLY A 1 298 ? 34.423 -4.561 -38.725 1.00 93.94 298 GLY A C 1
ATOM 2170 O O . GLY A 1 298 ? 33.833 -4.222 -39.747 1.00 93.94 298 GLY A O 1
ATOM 2171 N N . SER A 1 299 ? 35.312 -5.558 -38.722 1.00 93.50 299 SER A N 1
ATOM 2172 C CA . SER A 1 299 ? 35.692 -6.294 -39.936 1.00 93.50 299 SER A CA 1
ATOM 2173 C C . SER A 1 299 ? 34.508 -7.033 -40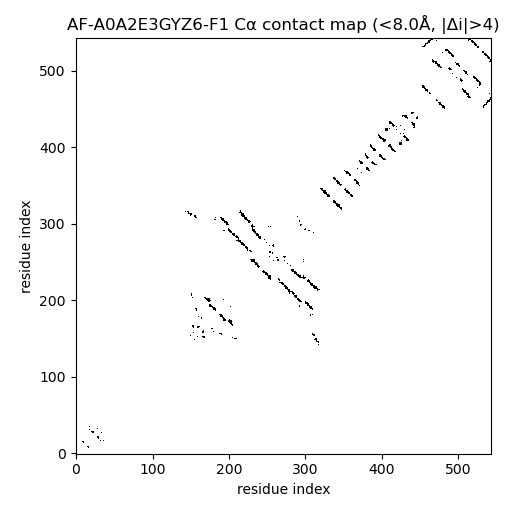.571 1.00 93.50 299 SER A C 1
ATOM 2175 O O . SER A 1 299 ? 33.837 -7.827 -39.911 1.00 93.50 299 SER A O 1
ATOM 2177 N N . THR A 1 300 ? 34.305 -6.834 -41.875 1.00 93.81 300 THR A N 1
ATOM 2178 C CA . THR A 1 300 ? 33.259 -7.491 -42.680 1.00 93.81 300 THR A CA 1
ATOM 2179 C C . THR A 1 300 ? 33.754 -8.737 -43.420 1.00 93.81 300 THR A C 1
ATOM 2181 O O . THR A 1 300 ? 33.041 -9.281 -44.256 1.00 93.81 300 THR A O 1
ATOM 2184 N N . ALA A 1 301 ? 34.971 -9.220 -43.138 1.00 92.31 301 ALA A N 1
ATOM 2185 C CA . ALA A 1 301 ? 35.612 -10.283 -43.920 1.00 92.31 301 ALA A CA 1
ATOM 2186 C C . ALA A 1 301 ? 34.834 -11.617 -43.944 1.00 92.31 301 ALA A C 1
ATOM 2188 O O . ALA A 1 301 ? 34.793 -12.286 -44.974 1.00 92.31 301 ALA A O 1
ATOM 2189 N N . GLY A 1 302 ? 34.205 -12.010 -42.831 1.00 90.81 302 GLY A N 1
ATOM 2190 C CA . GLY A 1 302 ? 33.341 -13.198 -42.763 1.00 90.81 302 GLY A CA 1
ATOM 2191 C C . GLY A 1 302 ? 31.875 -12.818 -42.941 1.00 90.81 302 GLY A C 1
ATOM 2192 O O . GLY A 1 302 ? 31.493 -11.768 -42.452 1.00 90.81 302 GLY A O 1
ATOM 2193 N N . GLY A 1 303 ? 31.058 -13.639 -43.610 1.00 91.62 303 GLY A N 1
ATOM 2194 C CA . GLY A 1 303 ? 29.615 -13.384 -43.771 1.00 91.62 303 GLY A CA 1
ATOM 2195 C C . GLY A 1 303 ? 28.828 -13.458 -42.455 1.00 91.62 303 GLY A C 1
ATOM 2196 O O . GLY A 1 303 ? 29.265 -14.112 -41.506 1.00 91.62 303 GLY A O 1
ATOM 2197 N N . ASN A 1 304 ? 27.664 -12.803 -42.399 1.00 92.75 304 ASN A N 1
ATOM 2198 C CA . ASN A 1 304 ? 26.824 -12.730 -41.199 1.00 92.75 304 ASN A CA 1
ATOM 2199 C C . ASN A 1 304 ? 25.358 -13.032 -41.517 1.00 92.75 304 ASN A C 1
ATOM 2201 O O . ASN A 1 304 ? 24.815 -12.561 -42.521 1.00 92.75 304 ASN A O 1
ATOM 2205 N N . THR A 1 305 ? 24.709 -13.806 -40.650 1.00 94.19 305 THR A N 1
ATOM 2206 C CA . THR A 1 305 ? 23.267 -14.074 -40.715 1.00 94.19 305 THR A CA 1
ATOM 2207 C C . THR A 1 305 ? 22.633 -13.773 -39.370 1.00 94.19 305 THR A C 1
ATOM 2209 O O . THR A 1 305 ? 23.000 -14.377 -38.360 1.00 94.19 305 THR A O 1
ATOM 2212 N N . ILE A 1 306 ? 21.667 -12.860 -39.375 1.00 94.25 306 ILE A N 1
ATOM 2213 C CA . ILE A 1 306 ? 20.958 -12.394 -38.183 1.00 94.25 306 ILE A CA 1
ATOM 2214 C C . ILE A 1 306 ? 19.459 -12.435 -38.470 1.00 94.25 306 ILE A C 1
ATOM 2216 O O . ILE A 1 306 ? 19.007 -11.989 -39.529 1.00 94.25 306 ILE A O 1
ATOM 2220 N N . ASN A 1 307 ? 18.700 -12.974 -37.522 1.00 93.88 307 ASN A N 1
ATOM 2221 C CA . ASN A 1 307 ? 17.261 -12.776 -37.449 1.00 93.88 307 ASN A CA 1
ATOM 2222 C C . ASN A 1 307 ? 16.990 -11.470 -36.694 1.00 93.88 307 ASN A C 1
ATOM 2224 O O . ASN A 1 307 ? 17.451 -11.298 -35.565 1.00 93.88 307 ASN A O 1
ATOM 2228 N N . TRP A 1 308 ? 16.232 -10.567 -37.306 1.00 93.75 308 TRP A N 1
ATOM 2229 C CA . TRP A 1 308 ? 15.757 -9.328 -36.701 1.00 93.75 308 TRP A CA 1
ATOM 2230 C C . TRP A 1 308 ? 14.327 -9.516 -36.219 1.00 93.75 308 TRP A C 1
ATOM 2232 O O . TRP A 1 308 ? 13.420 -9.789 -37.008 1.00 93.75 308 TRP A O 1
ATOM 2242 N N . HIS A 1 309 ? 14.147 -9.402 -34.910 1.00 92.56 309 HIS A N 1
ATOM 2243 C CA . HIS A 1 309 ? 12.873 -9.601 -34.225 1.00 92.56 309 HIS A CA 1
ATOM 2244 C C . HIS A 1 309 ? 12.222 -8.275 -33.840 1.00 92.56 309 HIS A C 1
ATOM 2246 O O . HIS A 1 309 ? 11.008 -8.219 -33.669 1.00 92.56 309 HIS A O 1
ATOM 2252 N N . GLU A 1 310 ? 13.027 -7.236 -33.632 1.00 92.81 310 GLU A N 1
ATOM 2253 C CA . GLU A 1 310 ? 12.560 -5.899 -33.292 1.00 92.81 310 GLU A CA 1
ATOM 2254 C C . GLU A 1 310 ? 13.638 -4.881 -33.667 1.00 92.81 310 GLU A C 1
ATOM 2256 O O . GLU A 1 310 ? 14.824 -5.117 -33.419 1.00 92.81 310 GLU A O 1
ATOM 2261 N N . LEU A 1 311 ? 13.241 -3.756 -34.241 1.00 94.75 311 LEU A N 1
ATOM 2262 C CA . LEU A 1 311 ? 14.034 -2.540 -34.287 1.00 94.75 311 LEU A CA 1
ATOM 2263 C C . LEU A 1 311 ? 13.062 -1.373 -34.201 1.00 94.75 311 LEU A C 1
ATOM 2265 O O . LEU A 1 311 ? 12.215 -1.231 -35.072 1.00 94.75 311 LEU A O 1
ATOM 2269 N N . ASP A 1 312 ? 13.162 -0.585 -33.139 1.00 92.50 312 ASP A N 1
ATOM 2270 C CA . ASP A 1 312 ? 12.181 0.442 -32.814 1.00 92.50 312 ASP A CA 1
ATOM 2271 C C . ASP A 1 312 ? 12.854 1.704 -32.251 1.00 92.50 312 ASP A C 1
ATOM 2273 O O . ASP A 1 312 ? 13.906 1.629 -31.612 1.00 92.50 312 ASP A O 1
ATOM 2277 N N . LEU A 1 313 ? 12.234 2.861 -32.482 1.00 91.31 313 LEU A N 1
ATOM 2278 C CA . LEU A 1 313 ? 12.576 4.153 -31.902 1.00 91.31 313 LEU A CA 1
ATOM 2279 C C . LEU A 1 313 ? 11.311 4.738 -31.270 1.00 91.31 313 LEU A C 1
ATOM 2281 O O . LEU A 1 313 ? 10.472 5.336 -31.947 1.00 91.31 313 LEU A O 1
ATOM 2285 N N . VAL A 1 314 ? 11.183 4.558 -29.960 1.00 86.88 314 VAL A N 1
ATOM 2286 C CA . VAL A 1 314 ? 9.981 4.937 -29.212 1.00 86.88 314 VAL A CA 1
ATOM 2287 C C . VAL A 1 314 ? 10.241 6.249 -28.473 1.00 86.88 314 VAL A C 1
ATOM 2289 O O . VAL A 1 314 ? 11.274 6.346 -27.806 1.00 86.88 314 VAL A O 1
ATOM 2292 N N . PRO A 1 315 ? 9.356 7.260 -28.558 1.00 81.06 315 PRO A N 1
ATOM 2293 C CA . PRO A 1 315 ? 9.440 8.431 -27.695 1.00 81.06 315 PRO A CA 1
ATOM 2294 C C . PRO A 1 315 ? 9.385 7.998 -26.227 1.00 81.06 315 PRO A C 1
ATOM 2296 O O . PRO A 1 315 ? 8.432 7.363 -25.780 1.00 81.06 315 PRO A O 1
ATOM 2299 N N . SER A 1 316 ? 10.416 8.336 -25.466 1.00 72.00 316 SER A N 1
ATOM 2300 C CA . SER A 1 316 ? 10.377 8.232 -24.015 1.00 72.00 316 SER A CA 1
ATOM 2301 C C . SER A 1 316 ? 9.614 9.449 -23.519 1.00 72.00 316 SER A C 1
ATOM 2303 O O . SER A 1 316 ? 10.096 10.575 -23.636 1.00 72.00 316 SER A O 1
ATOM 2305 N N . SER A 1 317 ? 8.400 9.263 -22.997 1.00 58.22 317 SER A N 1
ATOM 2306 C CA . SER A 1 317 ? 7.713 10.366 -22.327 1.00 58.22 317 SER A CA 1
ATOM 2307 C C . SER A 1 317 ? 8.622 10.888 -21.209 1.00 58.22 317 SER A C 1
ATOM 2309 O O . SER A 1 317 ? 9.067 10.101 -20.372 1.00 58.22 317 SER A O 1
ATOM 2311 N N . ASN A 1 318 ? 8.892 12.198 -21.187 1.00 42.62 318 ASN A N 1
ATOM 2312 C CA . ASN A 1 318 ? 9.738 12.906 -20.206 1.00 42.62 318 ASN A CA 1
ATOM 2313 C C . ASN A 1 318 ? 9.179 12.888 -18.760 1.00 42.62 318 ASN A C 1
ATOM 2315 O O . ASN A 1 318 ? 9.420 13.796 -17.971 1.00 42.62 318 ASN A O 1
ATOM 2319 N N . THR A 1 319 ? 8.426 11.854 -18.397 1.00 40.06 319 THR A N 1
ATOM 2320 C CA . THR A 1 319 ? 7.874 11.609 -17.061 1.00 40.06 319 THR A CA 1
ATOM 2321 C C . THR A 1 319 ? 8.311 10.249 -16.514 1.00 40.06 319 THR A C 1
ATOM 2323 O O . THR A 1 319 ? 7.724 9.745 -15.563 1.00 40.06 319 THR A O 1
ATOM 2326 N N . GLU A 1 320 ? 9.339 9.620 -17.088 1.00 43.44 320 GLU A N 1
ATOM 2327 C CA . GLU A 1 320 ? 9.866 8.370 -16.544 1.00 43.44 320 GLU A CA 1
ATOM 2328 C C . GLU A 1 320 ? 10.793 8.657 -15.360 1.00 43.44 320 GLU A C 1
ATOM 2330 O O . GLU A 1 320 ? 12.019 8.626 -15.465 1.00 43.44 320 GLU A O 1
ATOM 2335 N N . ALA A 1 321 ? 10.188 8.898 -14.196 1.00 38.28 321 ALA A N 1
ATOM 2336 C CA . ALA A 1 321 ? 10.767 8.379 -12.967 1.00 38.28 321 ALA A CA 1
ATOM 2337 C C . ALA A 1 321 ? 10.993 6.878 -13.191 1.00 38.28 321 ALA A C 1
ATOM 2339 O O . ALA A 1 321 ? 10.046 6.131 -13.449 1.00 38.28 321 ALA A O 1
ATOM 2340 N N . LYS A 1 322 ? 12.254 6.446 -13.178 1.00 45.34 322 LYS A N 1
ATOM 2341 C CA . LYS A 1 322 ? 12.588 5.037 -13.381 1.00 45.34 322 LYS A CA 1
ATOM 2342 C C . LYS A 1 322 ? 12.748 4.390 -12.021 1.00 45.34 322 LYS A C 1
ATOM 2344 O O . LYS A 1 322 ? 13.472 4.899 -11.166 1.00 45.34 322 LYS A O 1
ATOM 2349 N N . THR A 1 323 ? 12.048 3.279 -11.837 1.00 40.78 323 THR A N 1
ATOM 2350 C CA . THR A 1 323 ? 12.254 2.390 -10.701 1.00 40.78 323 THR A CA 1
ATOM 2351 C C . THR A 1 323 ? 12.975 1.142 -11.189 1.00 40.78 323 THR A C 1
ATOM 2353 O O . THR A 1 323 ? 12.586 0.543 -12.192 1.00 40.78 323 THR A O 1
ATOM 2356 N N . PHE A 1 324 ? 14.057 0.771 -10.511 1.00 51.09 324 PHE A N 1
ATOM 2357 C CA . PHE A 1 324 ? 14.823 -0.435 -10.810 1.00 51.09 324 PHE A CA 1
ATOM 2358 C C . PHE A 1 324 ? 14.753 -1.400 -9.636 1.00 51.09 324 PHE A C 1
ATOM 2360 O O . PHE A 1 324 ? 14.784 -0.987 -8.475 1.00 51.09 324 PHE A O 1
ATOM 2367 N N . ILE A 1 325 ? 14.721 -2.693 -9.952 1.00 56.81 325 ILE A N 1
ATOM 2368 C CA . ILE A 1 325 ? 14.985 -3.761 -8.994 1.00 56.81 325 ILE A CA 1
ATOM 2369 C C . ILE A 1 325 ? 16.321 -4.385 -9.393 1.00 56.81 325 ILE A C 1
ATOM 2371 O O . ILE A 1 325 ? 16.401 -5.127 -10.368 1.00 56.81 325 ILE A O 1
ATOM 2375 N N . LEU A 1 326 ? 17.376 -4.061 -8.652 1.00 63.47 326 LEU A N 1
ATOM 2376 C CA . LEU A 1 326 ? 18.694 -4.671 -8.810 1.00 63.47 326 LEU A CA 1
ATOM 2377 C C . LEU A 1 326 ? 18.736 -5.936 -7.951 1.00 63.47 326 LEU A C 1
ATOM 2379 O O . LEU A 1 326 ? 18.582 -5.859 -6.728 1.00 63.47 326 LEU A O 1
ATOM 2383 N N . GLN A 1 327 ? 18.911 -7.089 -8.594 1.00 73.88 327 GLN A N 1
ATOM 2384 C CA . GLN A 1 327 ? 19.003 -8.395 -7.944 1.00 73.88 327 GLN A CA 1
ATOM 2385 C C . GLN A 1 327 ? 20.337 -9.030 -8.297 1.00 73.88 327 GLN A C 1
ATOM 2387 O O . GLN A 1 327 ? 20.568 -9.345 -9.459 1.00 73.88 327 GLN A O 1
ATOM 2392 N N . ASP A 1 328 ? 21.174 -9.257 -7.290 1.00 67.25 328 ASP A N 1
ATOM 2393 C CA . ASP A 1 328 ? 22.463 -9.913 -7.468 1.00 67.25 328 ASP A CA 1
ATOM 2394 C C . ASP A 1 328 ? 22.645 -11.002 -6.412 1.00 67.25 328 ASP A C 1
ATOM 2396 O O . ASP A 1 328 ? 22.411 -10.789 -5.219 1.00 67.25 328 ASP A O 1
ATOM 2400 N N . ALA A 1 329 ? 23.115 -12.166 -6.853 1.00 69.50 329 ALA A N 1
ATOM 2401 C CA . ALA A 1 329 ? 23.622 -13.214 -5.982 1.00 69.50 329 ALA A CA 1
ATOM 2402 C C . ALA A 1 329 ? 24.973 -13.685 -6.524 1.00 69.50 329 ALA A C 1
ATOM 2404 O O . ALA A 1 329 ? 25.062 -14.156 -7.658 1.00 69.50 329 ALA A O 1
ATOM 2405 N N . PHE A 1 330 ? 26.037 -13.533 -5.739 1.00 71.75 330 PHE A N 1
ATOM 2406 C CA . PHE A 1 330 ? 27.392 -13.882 -6.163 1.00 71.75 330 PHE A CA 1
ATOM 2407 C C . PHE A 1 330 ? 28.249 -14.344 -4.986 1.00 71.75 330 PHE A C 1
ATOM 2409 O O . PHE A 1 330 ? 27.919 -14.116 -3.823 1.00 71.75 330 PHE A O 1
ATOM 2416 N N . ILE A 1 331 ? 29.367 -14.998 -5.298 1.00 70.50 331 ILE A N 1
ATOM 2417 C CA . ILE A 1 331 ? 30.423 -15.273 -4.324 1.00 70.50 331 ILE A CA 1
ATOM 2418 C C . ILE A 1 331 ? 31.422 -14.121 -4.400 1.00 70.50 331 ILE A C 1
ATOM 2420 O O . ILE A 1 331 ? 32.018 -13.886 -5.453 1.00 70.50 331 ILE A O 1
ATOM 2424 N N . GLY A 1 332 ? 31.561 -13.372 -3.309 1.00 59.47 332 GLY A N 1
ATOM 2425 C CA . GLY A 1 332 ? 32.510 -12.273 -3.200 1.00 59.47 332 GLY A CA 1
ATOM 2426 C C . GLY A 1 332 ? 33.957 -12.746 -3.337 1.00 59.47 332 GLY A C 1
ATOM 2427 O O . GLY A 1 332 ? 34.273 -13.929 -3.209 1.00 59.47 332 GLY A O 1
ATOM 2428 N N . SER A 1 333 ? 34.874 -11.809 -3.578 1.00 63.53 333 SER A N 1
ATOM 2429 C CA . SER A 1 333 ? 36.317 -12.093 -3.631 1.00 63.53 333 SER A CA 1
ATOM 2430 C C . SER A 1 333 ? 36.891 -12.604 -2.301 1.00 63.53 333 SER A C 1
ATOM 2432 O O . SER A 1 333 ? 37.997 -13.131 -2.265 1.00 63.53 333 SER A O 1
ATOM 2434 N N . ASP A 1 334 ? 36.141 -12.440 -1.215 1.00 70.50 334 ASP A N 1
ATOM 2435 C CA . ASP A 1 334 ? 36.376 -12.981 0.124 1.00 70.50 334 ASP A CA 1
ATOM 2436 C C . ASP A 1 334 ? 35.802 -14.401 0.321 1.00 70.50 334 ASP A C 1
ATOM 2438 O O . ASP A 1 334 ? 35.934 -14.979 1.398 1.00 70.50 334 ASP A O 1
ATOM 2442 N N . GLY A 1 335 ? 35.188 -14.983 -0.714 1.00 65.25 335 GLY A N 1
ATOM 2443 C CA . GLY A 1 335 ? 34.582 -16.313 -0.687 1.00 65.25 335 GLY A CA 1
ATOM 2444 C C . GLY A 1 335 ? 33.183 -16.354 -0.069 1.00 65.25 335 GLY A C 1
ATOM 2445 O O . GLY A 1 335 ? 32.625 -17.441 0.080 1.00 65.25 335 GLY A O 1
ATOM 2446 N N . LEU A 1 336 ? 32.602 -15.204 0.287 1.00 71.06 336 LEU A N 1
ATOM 2447 C CA . LEU A 1 336 ? 31.296 -15.149 0.934 1.00 71.06 336 LEU A CA 1
ATOM 2448 C C . LEU A 1 336 ? 30.169 -15.140 -0.097 1.00 71.06 336 LEU A C 1
ATOM 2450 O O . LEU A 1 336 ? 30.197 -14.372 -1.057 1.00 71.06 336 LEU A O 1
ATOM 2454 N N . ALA A 1 337 ? 29.145 -15.964 0.121 1.00 71.25 337 ALA A N 1
ATOM 2455 C CA . ALA A 1 337 ? 27.905 -15.855 -0.635 1.00 71.25 337 ALA A CA 1
ATOM 2456 C C . ALA A 1 337 ? 27.174 -14.578 -0.211 1.00 71.25 337 ALA A C 1
ATOM 2458 O O . ALA A 1 337 ? 26.883 -14.392 0.971 1.00 71.25 337 ALA A O 1
ATOM 2459 N N . ILE A 1 338 ? 26.913 -13.698 -1.173 1.00 74.38 338 ILE A N 1
ATOM 2460 C CA . ILE A 1 338 ? 26.213 -12.434 -0.968 1.00 74.38 338 ILE A CA 1
ATOM 2461 C C . ILE A 1 338 ? 24.938 -12.469 -1.801 1.00 74.38 338 ILE A C 1
ATOM 2463 O O . ILE A 1 338 ? 24.997 -12.691 -3.010 1.00 74.38 338 ILE A O 1
ATOM 2467 N N . ALA A 1 339 ? 23.806 -12.211 -1.152 1.00 78.38 339 ALA A N 1
ATOM 2468 C CA . ALA A 1 339 ? 22.529 -11.952 -1.802 1.00 78.38 339 ALA A CA 1
ATOM 2469 C C . ALA A 1 339 ? 22.142 -10.489 -1.568 1.00 78.38 339 ALA A C 1
ATOM 2471 O O . ALA A 1 339 ? 22.202 -9.992 -0.441 1.00 78.38 339 ALA A O 1
ATOM 2472 N N . LYS A 1 340 ? 21.762 -9.777 -2.629 1.00 81.94 340 LYS A N 1
ATOM 2473 C CA . LYS A 1 340 ? 21.389 -8.364 -2.557 1.00 81.94 340 LYS A CA 1
ATOM 2474 C C . LYS A 1 340 ? 20.138 -8.089 -3.382 1.00 81.94 340 LYS A C 1
ATOM 2476 O O . LYS A 1 340 ? 20.039 -8.497 -4.536 1.00 81.94 340 LYS A O 1
ATOM 2481 N N . LEU A 1 341 ? 19.224 -7.329 -2.785 1.00 79.94 341 LEU A N 1
ATOM 2482 C CA . LEU A 1 341 ? 18.079 -6.713 -3.446 1.00 79.94 341 LEU A CA 1
ATOM 2483 C C . LEU A 1 341 ? 18.175 -5.203 -3.240 1.00 79.94 341 LEU A C 1
ATOM 2485 O O . LEU A 1 341 ? 18.378 -4.745 -2.119 1.00 79.94 341 LEU A O 1
ATOM 2489 N N . THR A 1 342 ? 18.055 -4.398 -4.289 1.00 83.62 342 THR A N 1
ATOM 2490 C CA . THR A 1 342 ? 17.978 -2.937 -4.149 1.00 83.62 342 THR A CA 1
ATOM 2491 C C . THR A 1 342 ? 16.880 -2.378 -5.028 1.00 83.62 342 THR A C 1
ATOM 2493 O O . THR A 1 342 ? 16.862 -2.615 -6.232 1.00 83.62 342 THR A O 1
ATOM 2496 N N . LEU A 1 343 ? 15.980 -1.631 -4.399 1.00 80.31 343 LEU A N 1
ATOM 2497 C CA . LEU A 1 343 ? 14.988 -0.798 -5.055 1.00 80.31 343 LEU A CA 1
ATOM 2498 C C . LEU A 1 343 ? 15.596 0.591 -5.208 1.00 80.31 343 LEU A C 1
ATOM 2500 O O . LEU A 1 343 ? 16.017 1.178 -4.213 1.00 80.31 343 LEU A O 1
ATOM 2504 N N . GLU A 1 344 ? 15.668 1.098 -6.432 1.00 83.50 344 GLU A N 1
ATOM 2505 C CA . GLU A 1 344 ? 16.172 2.441 -6.725 1.00 83.50 344 GLU A CA 1
ATOM 2506 C C . GLU A 1 344 ? 15.099 3.249 -7.446 1.00 83.50 344 GLU A C 1
ATOM 2508 O O . GLU A 1 344 ? 14.545 2.775 -8.435 1.00 83.50 344 GLU A O 1
ATOM 2513 N N . ALA A 1 345 ? 14.842 4.466 -6.972 1.00 80.75 345 ALA A N 1
ATOM 2514 C CA . ALA A 1 345 ? 14.062 5.480 -7.666 1.00 80.75 345 ALA A CA 1
ATOM 2515 C C . ALA A 1 345 ? 14.993 6.638 -8.042 1.00 80.75 345 ALA A C 1
ATOM 2517 O O . ALA A 1 345 ? 15.567 7.294 -7.170 1.00 80.75 345 ALA A O 1
ATOM 2518 N N . ALA A 1 346 ? 15.150 6.879 -9.343 1.00 74.94 346 ALA A N 1
ATOM 2519 C CA . ALA A 1 346 ? 16.037 7.910 -9.867 1.00 74.94 346 ALA A CA 1
ATOM 2520 C C . ALA A 1 346 ? 15.297 8.833 -10.844 1.00 74.94 346 ALA A C 1
ATOM 2522 O O . ALA A 1 346 ? 14.518 8.383 -11.689 1.00 74.94 346 ALA A O 1
ATOM 2523 N N . ALA A 1 347 ? 15.585 10.130 -10.747 1.00 71.69 347 ALA A N 1
ATOM 2524 C CA . ALA A 1 347 ? 15.169 11.155 -11.698 1.00 71.69 347 ALA A CA 1
ATOM 2525 C C . ALA A 1 347 ? 16.416 11.878 -12.230 1.00 71.69 347 ALA A C 1
ATOM 2527 O O . ALA A 1 347 ? 17.391 12.067 -11.500 1.00 71.69 347 ALA A O 1
ATOM 2528 N N . GLY A 1 348 ? 16.406 12.269 -13.507 1.00 54.62 348 GLY A N 1
ATOM 2529 C CA . GLY A 1 348 ? 17.543 12.955 -14.126 1.00 54.62 348 GLY A CA 1
ATOM 2530 C C . GLY A 1 348 ? 17.895 14.250 -13.386 1.00 54.62 348 GLY A C 1
ATOM 2531 O O . GLY A 1 348 ? 17.064 15.146 -13.292 1.00 54.62 348 GLY A O 1
ATOM 2532 N N . GLY A 1 349 ? 19.126 14.340 -12.870 1.00 60.94 349 GLY A N 1
ATOM 2533 C CA . GLY A 1 349 ? 19.637 15.511 -12.146 1.00 60.94 349 GLY A CA 1
ATOM 2534 C C . GLY A 1 349 ? 19.489 15.474 -10.618 1.00 60.94 349 GLY A C 1
ATOM 2535 O O . GLY A 1 349 ? 20.019 16.368 -9.966 1.00 60.94 349 GLY A O 1
ATOM 2536 N N . GLY A 1 350 ? 18.823 14.462 -10.046 1.00 67.44 350 GLY A N 1
ATOM 2537 C CA . GLY A 1 350 ? 18.721 14.261 -8.593 1.00 67.44 350 GLY A CA 1
ATOM 2538 C C . GLY A 1 350 ? 19.605 13.125 -8.068 1.00 67.44 350 GLY A C 1
ATOM 2539 O O . GLY A 1 350 ? 20.049 12.263 -8.831 1.00 67.44 350 GLY A O 1
ATOM 2540 N N . ASN A 1 351 ? 19.827 13.096 -6.750 1.00 77.38 351 ASN A N 1
ATOM 2541 C CA . ASN A 1 351 ? 20.412 11.940 -6.071 1.00 77.38 351 ASN A CA 1
ATOM 2542 C C . ASN A 1 351 ? 19.364 10.810 -5.980 1.00 77.38 351 ASN A C 1
ATOM 2544 O O . ASN A 1 351 ? 18.249 11.063 -5.521 1.00 77.38 351 ASN A O 1
ATOM 2548 N N . PRO A 1 352 ? 19.672 9.571 -6.404 1.00 81.19 352 PRO A N 1
ATOM 2549 C CA . PRO A 1 352 ? 18.717 8.466 -6.332 1.00 81.19 352 PRO A CA 1
ATOM 2550 C C . PRO A 1 352 ? 18.327 8.111 -4.893 1.00 81.19 352 PRO A C 1
ATOM 2552 O O . PRO A 1 352 ? 19.194 8.016 -4.022 1.00 81.19 352 PRO A O 1
ATOM 2555 N N . ALA A 1 353 ? 17.046 7.811 -4.671 1.00 85.50 353 ALA A N 1
ATOM 2556 C CA . ALA A 1 353 ? 16.571 7.205 -3.431 1.00 85.50 353 ALA A CA 1
ATOM 2557 C C . ALA A 1 353 ? 16.649 5.674 -3.538 1.00 85.50 353 ALA A C 1
ATOM 2559 O O . ALA A 1 353 ? 16.234 5.097 -4.547 1.00 85.50 353 ALA A O 1
ATOM 2560 N N . ARG A 1 354 ? 17.189 5.000 -2.516 1.00 86.56 354 ARG A N 1
ATOM 2561 C CA . ARG A 1 354 ? 17.411 3.548 -2.518 1.00 86.56 354 ARG A CA 1
ATOM 2562 C C . ARG A 1 354 ? 16.962 2.880 -1.224 1.00 86.56 354 ARG A C 1
ATOM 2564 O O . ARG A 1 354 ? 17.242 3.370 -0.133 1.00 86.56 354 ARG A O 1
ATOM 2571 N N . ILE A 1 355 ? 16.368 1.697 -1.365 1.00 90.19 355 ILE A N 1
ATOM 2572 C CA . ILE A 1 355 ? 16.142 0.739 -0.277 1.00 90.19 355 ILE A CA 1
ATOM 2573 C C . ILE A 1 355 ? 16.865 -0.553 -0.645 1.00 90.19 355 ILE A C 1
ATOM 2575 O O . ILE A 1 355 ? 16.550 -1.183 -1.654 1.00 90.19 355 ILE A O 1
ATOM 2579 N N . GLY A 1 356 ? 17.856 -0.939 0.152 1.00 86.88 356 GLY A N 1
ATOM 2580 C CA . GLY A 1 356 ? 18.684 -2.118 -0.076 1.00 86.88 356 GLY A CA 1
ATOM 2581 C C . GLY A 1 356 ? 18.536 -3.152 1.031 1.00 86.88 356 GLY A C 1
ATOM 2582 O O . GLY A 1 356 ? 18.655 -2.815 2.203 1.00 86.88 356 GLY A O 1
ATOM 2583 N N . LEU A 1 357 ? 18.351 -4.415 0.657 1.00 86.50 357 LEU A N 1
ATOM 2584 C CA . LEU A 1 357 ? 18.541 -5.576 1.521 1.00 86.50 357 LEU A CA 1
ATOM 2585 C C . LEU A 1 357 ? 19.828 -6.277 1.094 1.00 86.50 357 LEU A C 1
ATOM 2587 O O . LEU A 1 357 ? 20.038 -6.531 -0.095 1.00 86.50 357 LEU A O 1
ATOM 2591 N N . ARG A 1 358 ? 20.684 -6.602 2.056 1.00 84.94 358 ARG A N 1
ATOM 2592 C CA . ARG A 1 358 ? 21.888 -7.397 1.827 1.00 84.94 358 ARG A CA 1
ATOM 2593 C C . ARG A 1 358 ? 21.934 -8.520 2.844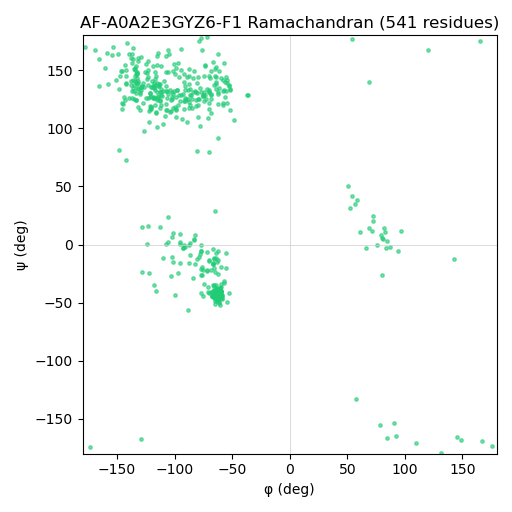 1.00 84.94 358 ARG A C 1
ATOM 2595 O O . ARG A 1 358 ? 21.815 -8.265 4.035 1.00 84.94 358 ARG A O 1
ATOM 2602 N N . ASP A 1 359 ? 22.174 -9.732 2.374 1.00 83.00 359 ASP A N 1
ATOM 2603 C CA . ASP A 1 359 ? 22.536 -10.867 3.210 1.00 83.00 359 ASP A CA 1
ATOM 2604 C C . ASP A 1 359 ? 23.911 -11.395 2.807 1.00 83.00 359 ASP A C 1
ATOM 2606 O O . ASP A 1 359 ? 24.279 -11.412 1.628 1.00 83.00 359 ASP A O 1
ATOM 2610 N N . SER A 1 360 ? 24.699 -11.772 3.803 1.00 81.88 360 SER A N 1
ATOM 2611 C CA . SER A 1 360 ? 26.010 -12.377 3.617 1.00 81.88 360 SER A CA 1
ATOM 2612 C C . SER A 1 360 ? 26.362 -13.227 4.830 1.00 81.88 360 SER A C 1
ATOM 2614 O O . SER A 1 360 ? 25.827 -13.026 5.918 1.00 81.88 360 SER A O 1
ATOM 2616 N N . SER A 1 361 ? 27.346 -14.114 4.706 1.00 69.38 361 SER A N 1
ATOM 2617 C CA . SER A 1 361 ? 27.862 -14.868 5.860 1.00 69.38 361 SER A CA 1
ATOM 2618 C C . SER A 1 361 ? 28.525 -13.992 6.936 1.00 69.38 361 SER A C 1
ATOM 2620 O O . SER A 1 361 ? 28.798 -14.483 8.028 1.00 69.38 361 SER A O 1
ATOM 2622 N N . GLY A 1 362 ? 28.786 -12.710 6.648 1.00 71.19 362 GLY A N 1
ATOM 2623 C CA . GLY A 1 362 ? 29.214 -11.702 7.625 1.00 71.19 362 GLY A CA 1
ATOM 2624 C C . GLY A 1 362 ? 28.060 -10.988 8.343 1.00 71.19 362 GLY A C 1
ATOM 2625 O O . GLY A 1 362 ? 28.318 -10.127 9.181 1.00 71.19 362 GLY A O 1
ATOM 2626 N N . GLY A 1 363 ? 26.808 -11.330 8.022 1.00 81.50 363 GLY A N 1
ATOM 2627 C CA . GLY A 1 363 ? 25.592 -10.720 8.555 1.00 81.50 363 GLY A CA 1
ATOM 2628 C C . GLY A 1 363 ? 24.712 -10.093 7.471 1.00 81.50 363 GLY A C 1
ATOM 2629 O O . GLY A 1 363 ? 25.137 -9.895 6.325 1.00 81.50 363 GLY A O 1
ATOM 2630 N N . SER A 1 364 ? 23.482 -9.766 7.866 1.00 84.75 364 SER A N 1
ATOM 2631 C CA . SER A 1 364 ? 22.478 -9.121 7.019 1.00 84.75 364 SER A CA 1
ATOM 2632 C C . SER A 1 364 ? 22.311 -7.645 7.394 1.00 84.75 364 SER A C 1
ATOM 2634 O O . SER A 1 364 ? 22.457 -7.269 8.559 1.00 84.75 364 SER A O 1
ATOM 2636 N N . SER A 1 365 ? 21.991 -6.795 6.421 1.00 87.81 365 SER A N 1
ATOM 2637 C CA . SER A 1 365 ? 21.731 -5.373 6.641 1.00 87.81 365 SER A CA 1
ATOM 2638 C C . SER A 1 365 ? 20.611 -4.832 5.755 1.00 87.81 365 SER A C 1
ATOM 2640 O O . SER A 1 365 ? 20.338 -5.344 4.666 1.00 87.81 365 SER A O 1
ATOM 2642 N N . ILE A 1 366 ? 19.977 -3.764 6.242 1.00 89.25 366 ILE A N 1
ATOM 2643 C CA . ILE A 1 366 ? 19.031 -2.935 5.495 1.00 89.25 366 ILE A CA 1
ATOM 2644 C C . ILE A 1 366 ? 19.666 -1.553 5.346 1.00 89.25 366 ILE A C 1
ATOM 2646 O O . ILE A 1 366 ? 20.110 -0.972 6.334 1.00 89.25 366 ILE A O 1
ATOM 2650 N N . ALA A 1 367 ? 19.728 -1.043 4.120 1.00 85.81 367 ALA A N 1
ATOM 2651 C CA . ALA A 1 367 ? 20.240 0.283 3.805 1.00 85.81 367 ALA A CA 1
ATOM 2652 C C . ALA A 1 367 ? 19.107 1.156 3.263 1.00 85.81 367 ALA A C 1
ATOM 2654 O O . ALA A 1 367 ? 18.440 0.778 2.300 1.00 85.81 367 ALA A O 1
ATOM 2655 N N . LEU A 1 368 ? 18.917 2.325 3.865 1.00 88.44 368 LEU A N 1
ATOM 2656 C CA . LEU A 1 368 ? 18.028 3.375 3.379 1.00 88.44 368 LEU A CA 1
ATOM 2657 C C . LEU A 1 368 ? 18.914 4.544 2.955 1.00 88.44 368 LEU A C 1
ATOM 2659 O O . LEU A 1 368 ? 19.733 4.999 3.749 1.00 88.44 368 LEU A O 1
ATOM 2663 N N . VAL A 1 369 ? 18.799 4.983 1.705 1.00 87.31 369 VAL A N 1
ATOM 2664 C CA . VAL A 1 369 ? 19.603 6.082 1.159 1.00 87.31 369 VAL A CA 1
ATOM 2665 C C . VAL A 1 369 ? 18.665 7.066 0.486 1.00 87.31 369 VAL A C 1
ATOM 2667 O O . VAL A 1 369 ? 18.010 6.718 -0.491 1.00 87.31 369 VAL A O 1
ATOM 2670 N N . ALA A 1 370 ? 18.590 8.277 1.017 1.00 86.25 370 ALA A N 1
ATOM 2671 C CA . ALA A 1 370 ? 17.871 9.411 0.452 1.00 86.25 370 ALA A CA 1
ATOM 2672 C C . ALA A 1 370 ? 18.340 10.677 1.180 1.00 86.25 370 ALA A C 1
ATOM 2674 O O . ALA A 1 370 ? 18.817 10.585 2.307 1.00 86.25 370 ALA A O 1
ATOM 2675 N N . GLU A 1 371 ? 18.151 11.853 0.578 1.00 84.56 371 GLU A N 1
ATOM 2676 C CA . GLU A 1 371 ? 18.445 13.130 1.252 1.00 84.56 371 GLU A CA 1
ATOM 2677 C C . GLU A 1 371 ? 17.610 13.306 2.531 1.00 84.56 371 GLU A C 1
ATOM 2679 O O . GLU A 1 371 ? 18.081 13.861 3.525 1.00 84.56 371 GLU A O 1
ATOM 2684 N N . GLN A 1 372 ? 16.377 12.791 2.508 1.00 86.12 372 GLN A N 1
ATOM 2685 C CA . GLN A 1 372 ? 15.468 12.733 3.646 1.00 86.12 372 GLN A CA 1
ATOM 2686 C C . GLN A 1 372 ? 14.776 11.368 3.700 1.00 86.12 372 GLN A C 1
ATOM 2688 O O . GLN A 1 372 ? 14.234 10.895 2.699 1.00 86.12 372 GLN A O 1
ATOM 2693 N N . ILE A 1 373 ? 14.766 10.744 4.877 1.00 89.38 373 ILE A N 1
ATOM 2694 C CA . ILE A 1 373 ? 14.061 9.490 5.155 1.00 89.38 373 ILE A CA 1
ATOM 2695 C C . ILE A 1 373 ? 12.978 9.783 6.190 1.00 89.38 373 ILE A C 1
ATOM 2697 O O . ILE A 1 373 ? 13.268 10.103 7.342 1.00 89.38 373 ILE A O 1
ATOM 2701 N N . PHE A 1 374 ? 11.723 9.665 5.774 1.00 86.50 374 PHE A N 1
ATOM 2702 C CA . PHE A 1 374 ? 10.561 9.925 6.617 1.00 86.50 374 PHE A CA 1
ATOM 2703 C C . PHE A 1 374 ? 10.182 8.667 7.408 1.00 86.50 374 PHE A C 1
ATOM 2705 O O . PHE A 1 374 ? 9.989 7.598 6.832 1.00 86.50 374 PHE A O 1
ATOM 2712 N N . PHE A 1 375 ? 10.029 8.805 8.725 1.00 86.69 375 PHE A N 1
ATOM 2713 C CA . PHE A 1 375 ? 9.538 7.760 9.637 1.00 86.69 375 PHE A CA 1
ATOM 2714 C C . PHE A 1 375 ? 8.096 8.037 10.104 1.00 86.69 375 PHE A C 1
ATOM 2716 O O . PHE A 1 375 ? 7.674 7.585 11.165 1.00 86.69 375 PHE A O 1
ATOM 2723 N N . GLY A 1 376 ? 7.344 8.807 9.317 1.00 83.31 376 GLY A N 1
ATOM 2724 C CA . GLY A 1 376 ? 6.003 9.303 9.623 1.00 83.31 376 GLY A CA 1
ATOM 2725 C C . GLY A 1 376 ? 5.769 10.660 8.956 1.00 83.31 376 GLY A C 1
ATOM 2726 O O . GLY A 1 376 ? 6.563 11.078 8.117 1.00 83.31 376 GLY A O 1
ATOM 2727 N N . SER A 1 377 ? 4.697 11.359 9.335 1.00 79.94 377 SER A N 1
ATOM 2728 C CA . SER A 1 377 ? 4.422 12.727 8.861 1.00 79.94 377 SER A CA 1
ATOM 2729 C C . SER A 1 377 ? 5.360 13.778 9.459 1.00 79.94 377 SER A C 1
ATOM 2731 O O . SER A 1 377 ? 5.531 14.840 8.874 1.00 79.94 377 SER A O 1
ATOM 2733 N N . GLU A 1 378 ? 5.947 13.482 10.617 1.00 86.38 378 GLU A N 1
ATOM 2734 C CA . GLU A 1 378 ? 6.598 14.476 11.478 1.00 86.38 378 GLU A CA 1
ATOM 2735 C C . GLU A 1 378 ? 8.074 14.172 11.751 1.00 86.38 378 GLU A C 1
ATOM 2737 O O . GLU A 1 378 ? 8.842 15.087 12.039 1.00 86.38 378 GLU A O 1
ATOM 2742 N N . THR A 1 379 ? 8.488 12.903 11.653 1.00 90.81 379 THR A N 1
ATOM 2743 C CA . THR A 1 379 ? 9.858 12.463 11.948 1.00 90.81 379 THR A CA 1
ATOM 2744 C C . THR A 1 379 ? 10.653 12.226 10.672 1.00 90.81 379 THR A C 1
ATOM 2746 O O . THR A 1 379 ? 10.249 11.429 9.821 1.00 90.81 379 THR A O 1
ATOM 2749 N N . VAL A 1 380 ? 11.823 12.856 10.571 1.00 92.19 380 VAL A N 1
ATOM 2750 C CA . VAL A 1 380 ? 12.692 12.804 9.390 1.00 92.19 380 VAL A CA 1
ATOM 2751 C C . VAL A 1 380 ? 14.140 12.584 9.811 1.00 92.19 380 VAL A C 1
ATOM 2753 O O . VAL A 1 380 ? 14.648 13.272 10.697 1.00 92.19 380 VAL A O 1
ATOM 2756 N N . PHE A 1 381 ? 14.814 11.635 9.166 1.00 91.25 381 PHE A N 1
ATOM 2757 C CA . PHE A 1 381 ? 16.273 11.590 9.128 1.00 91.25 381 PHE A CA 1
ATOM 2758 C C . PHE A 1 381 ? 16.747 12.389 7.922 1.00 91.25 381 PHE A C 1
ATOM 2760 O O . PHE A 1 381 ? 16.311 12.122 6.803 1.00 91.25 381 PHE A O 1
ATOM 2767 N N . GLU A 1 382 ? 17.622 13.360 8.144 1.00 87.25 382 GLU A N 1
ATOM 2768 C CA . GLU A 1 382 ? 18.237 14.152 7.084 1.00 87.25 382 GLU A CA 1
ATOM 2769 C C . GLU A 1 382 ? 19.721 13.809 6.962 1.00 87.25 382 GLU A C 1
ATOM 2771 O O . GLU A 1 382 ? 20.449 13.745 7.955 1.00 87.25 382 GLU A O 1
ATOM 2776 N N . ASP A 1 383 ? 20.163 13.572 5.730 1.00 83.69 383 ASP A N 1
ATOM 2777 C CA . ASP A 1 383 ? 21.510 13.070 5.442 1.00 83.69 383 ASP A CA 1
ATOM 2778 C C . ASP A 1 383 ? 22.558 14.193 5.325 1.00 83.69 383 ASP A C 1
ATOM 2780 O O . ASP A 1 383 ? 23.759 13.939 5.289 1.00 83.69 383 ASP A O 1
ATOM 2784 N N . THR A 1 384 ? 22.142 15.468 5.311 1.00 84.12 384 THR A N 1
ATOM 2785 C CA . THR A 1 384 ? 23.084 16.596 5.177 1.00 84.12 384 THR A CA 1
ATOM 2786 C C . THR A 1 384 ? 24.012 16.670 6.387 1.00 84.12 384 THR A C 1
ATOM 2788 O O . THR A 1 384 ? 25.215 16.886 6.235 1.00 84.12 384 THR A O 1
ATOM 2791 N N . TYR A 1 385 ? 23.464 16.464 7.588 1.00 86.38 385 TYR A N 1
ATOM 2792 C CA . TYR A 1 385 ? 24.229 16.422 8.835 1.00 86.38 385 TYR A CA 1
ATOM 2793 C C . TYR A 1 385 ? 23.952 15.175 9.676 1.00 86.38 385 TYR A C 1
ATOM 2795 O O . TYR A 1 385 ? 24.359 15.130 10.833 1.00 86.38 385 TYR A O 1
ATOM 2803 N N . ASN A 1 386 ? 23.331 14.143 9.097 1.00 87.31 386 ASN A N 1
ATOM 2804 C CA . ASN A 1 386 ? 23.015 12.876 9.766 1.00 87.31 386 ASN A CA 1
ATOM 2805 C C . ASN A 1 386 ? 22.166 13.048 11.035 1.00 87.31 386 ASN A C 1
ATOM 2807 O O . ASN A 1 386 ? 22.339 12.318 12.015 1.00 87.31 386 ASN A O 1
ATOM 2811 N N . THR A 1 387 ? 21.255 14.023 11.038 1.00 90.38 387 THR A N 1
ATOM 2812 C CA . THR A 1 387 ? 20.394 14.268 12.197 1.00 90.38 387 THR A CA 1
ATOM 2813 C C . THR A 1 387 ? 19.016 13.654 12.023 1.00 90.38 387 THR A C 1
ATOM 2815 O O . THR A 1 387 ? 18.501 13.505 10.916 1.00 90.38 387 THR A O 1
ATOM 2818 N N . LEU A 1 388 ? 18.396 13.314 13.150 1.00 93.12 388 LEU A N 1
ATOM 2819 C CA . LEU A 1 388 ? 16.986 12.949 13.204 1.00 93.12 388 LEU A CA 1
ATOM 2820 C C . LEU A 1 388 ? 16.230 14.099 13.858 1.00 93.12 388 LEU A C 1
ATOM 2822 O O . LEU A 1 388 ? 16.645 14.573 14.918 1.00 93.12 388 LEU A O 1
ATOM 2826 N N . TYR A 1 389 ? 15.122 14.529 13.266 1.00 92.62 389 TYR A N 1
ATOM 2827 C CA . TYR A 1 389 ? 14.239 15.503 13.893 1.00 92.62 389 TYR A CA 1
ATOM 2828 C C . TYR A 1 389 ? 12.774 15.081 13.852 1.00 92.62 389 TYR A C 1
ATOM 2830 O O . TYR A 1 389 ? 12.381 14.227 13.064 1.00 92.62 389 TYR A O 1
ATOM 2838 N N . THR A 1 390 ? 11.975 15.636 14.760 1.00 93.94 390 THR A N 1
ATOM 2839 C CA . THR A 1 390 ? 10.520 15.467 14.839 1.00 93.94 390 THR A CA 1
ATOM 2840 C C . THR A 1 390 ? 9.872 16.810 15.135 1.00 93.94 390 THR A C 1
ATOM 2842 O O . THR A 1 390 ? 10.264 17.465 16.103 1.00 93.94 390 THR A O 1
ATOM 2845 N N . GLU A 1 391 ? 8.917 17.217 14.305 1.00 90.50 391 GLU A N 1
ATOM 2846 C CA . GLU A 1 391 ? 8.088 18.412 14.511 1.00 90.50 391 GLU A CA 1
ATOM 2847 C C . GLU A 1 391 ? 6.775 17.997 15.177 1.00 90.50 391 GLU A C 1
ATOM 2849 O O . GLU A 1 391 ? 6.078 17.134 14.666 1.00 90.50 391 GLU A O 1
ATOM 2854 N N . ASP A 1 392 ? 6.433 18.569 16.328 1.00 81.19 392 ASP A N 1
ATOM 2855 C CA . ASP A 1 392 ? 5.312 18.090 17.156 1.00 81.19 392 ASP A CA 1
ATOM 2856 C C . ASP A 1 392 ? 3.927 18.611 16.724 1.00 81.19 392 ASP A C 1
ATOM 2858 O O . ASP A 1 392 ? 2.935 18.425 17.433 1.00 81.19 392 ASP A O 1
ATOM 2862 N N . GLY A 1 393 ? 3.862 19.341 15.604 1.00 76.12 393 GLY A N 1
ATOM 2863 C CA . GLY A 1 393 ? 2.659 20.028 15.119 1.00 76.12 393 GLY A CA 1
ATOM 2864 C C . GLY A 1 393 ? 2.170 21.180 16.015 1.00 76.12 393 GLY A C 1
ATOM 2865 O O . GLY A 1 393 ? 1.214 21.872 15.661 1.00 76.12 393 GLY A O 1
ATOM 2866 N N . GLY A 1 394 ? 2.817 21.409 17.162 1.00 79.12 394 GLY A N 1
ATOM 2867 C CA . GLY A 1 394 ? 2.508 22.429 18.163 1.00 79.12 394 GLY A CA 1
ATOM 2868 C C . GLY A 1 394 ? 3.432 23.648 18.115 1.00 79.12 394 GLY A C 1
ATOM 2869 O O . GLY A 1 394 ? 3.328 24.521 18.980 1.00 79.12 394 GLY A O 1
ATOM 2870 N N . GLY A 1 395 ? 4.315 23.727 17.116 1.00 89.94 395 GLY A N 1
ATOM 2871 C CA . GLY A 1 395 ? 5.276 24.815 16.947 1.00 89.94 395 GLY A CA 1
ATOM 2872 C C . GLY A 1 395 ? 6.672 24.513 17.496 1.00 89.94 395 GLY A C 1
ATOM 2873 O O . GLY A 1 395 ? 7.477 25.438 17.624 1.00 89.94 395 GLY A O 1
ATOM 2874 N N . TYR A 1 396 ? 6.977 23.260 17.859 1.00 93.12 396 TYR A N 1
ATOM 2875 C CA . TYR A 1 396 ? 8.288 22.855 18.367 1.00 93.12 396 TYR A CA 1
ATOM 2876 C C . TYR A 1 396 ? 8.903 21.707 17.560 1.00 93.12 396 TYR A C 1
ATOM 2878 O O . TYR A 1 396 ? 8.226 20.895 16.933 1.00 93.12 396 TYR A O 1
ATOM 2886 N N . ARG A 1 397 ? 10.235 21.632 17.602 1.00 94.25 397 ARG A N 1
ATOM 2887 C CA . ARG A 1 397 ? 11.036 20.586 16.968 1.00 94.25 397 ARG A CA 1
ATOM 2888 C C . ARG A 1 397 ? 12.033 20.002 17.959 1.00 94.25 397 ARG A C 1
A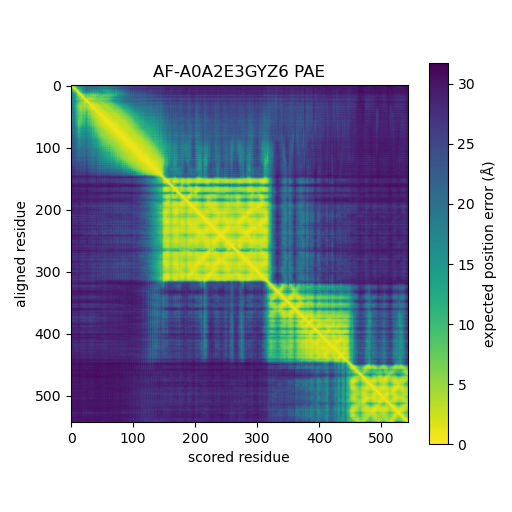TOM 2890 O O . ARG A 1 397 ? 12.809 20.734 18.574 1.00 94.25 397 ARG A O 1
ATOM 2897 N N . LEU A 1 398 ? 12.051 18.676 18.060 1.00 94.31 398 LEU A N 1
ATOM 2898 C CA . LEU A 1 398 ? 13.139 17.912 18.668 1.00 94.31 398 LEU A CA 1
ATOM 2899 C C . LEU A 1 398 ? 14.116 17.503 17.568 1.00 94.31 398 LEU A C 1
ATOM 2901 O O . LEU A 1 398 ? 13.694 16.926 16.574 1.00 94.31 398 LEU A O 1
ATOM 2905 N N . ARG A 1 399 ? 15.412 17.750 17.748 1.00 93.81 399 ARG A N 1
ATOM 2906 C CA . ARG A 1 399 ? 16.477 17.312 16.838 1.00 93.81 399 ARG A CA 1
ATOM 2907 C C . ARG A 1 399 ? 17.600 16.650 17.629 1.00 93.81 399 ARG A C 1
ATOM 2909 O O . ARG A 1 399 ? 17.956 17.117 18.711 1.00 93.81 399 ARG A O 1
ATOM 2916 N N . ILE A 1 400 ? 18.145 15.557 17.103 1.00 92.88 400 ILE A N 1
ATOM 2917 C CA . ILE A 1 400 ? 19.138 14.706 17.771 1.00 92.88 400 ILE A CA 1
ATOM 2918 C C . ILE A 1 400 ? 20.215 14.203 16.795 1.00 92.88 400 ILE A C 1
ATOM 2920 O O . ILE A 1 400 ? 20.094 14.368 15.583 1.00 92.88 400 ILE A O 1
ATOM 2924 N N . LEU A 1 401 ? 21.235 13.539 17.349 1.00 85.19 401 LEU A N 1
ATOM 2925 C CA . LEU A 1 401 ? 22.368 12.863 16.688 1.00 85.19 401 LEU A CA 1
ATOM 2926 C C . LEU A 1 401 ? 23.514 13.769 16.225 1.00 85.19 401 LEU A C 1
ATOM 2928 O O . LEU A 1 401 ? 24.647 13.302 16.266 1.00 85.19 401 LEU A O 1
ATOM 2932 N N . GLY A 1 402 ? 23.267 15.052 15.933 1.00 74.75 402 GLY A N 1
ATOM 2933 C CA . GLY A 1 402 ? 24.305 16.023 15.553 1.00 74.75 402 GLY A CA 1
ATOM 2934 C C . GLY A 1 402 ? 25.187 15.584 14.360 1.00 74.75 402 GLY A C 1
ATOM 2935 O O . GLY A 1 402 ? 25.058 14.473 13.856 1.00 74.75 402 GLY A O 1
ATOM 2936 N N . PRO A 1 403 ? 26.120 16.430 13.896 1.00 81.88 403 PRO A N 1
ATOM 2937 C CA . PRO A 1 403 ? 26.429 17.774 14.378 1.00 81.88 403 PRO A CA 1
ATOM 2938 C C . PRO A 1 403 ? 25.371 18.818 13.991 1.00 81.88 403 PRO A C 1
ATOM 2940 O O . PRO A 1 403 ? 24.702 18.712 12.968 1.00 81.88 403 PRO A O 1
ATOM 2943 N N . PHE A 1 404 ? 25.258 19.875 14.797 1.00 89.62 404 PHE A N 1
ATOM 2944 C CA . PHE A 1 404 ? 24.410 21.031 14.503 1.00 89.62 404 PHE A CA 1
ATOM 2945 C C . PHE A 1 404 ? 25.283 22.162 13.946 1.00 89.62 404 PHE A C 1
ATOM 2947 O O . PHE A 1 404 ? 26.169 22.636 14.655 1.00 89.62 404 PHE A O 1
ATOM 2954 N N . PRO A 1 405 ? 25.073 22.635 12.708 1.00 87.75 405 PRO A N 1
ATOM 2955 C CA . PRO A 1 405 ? 26.010 23.563 12.065 1.00 87.75 405 PRO A CA 1
ATOM 2956 C C . PRO A 1 405 ? 26.227 24.888 12.807 1.00 87.75 405 PRO A C 1
ATOM 2958 O O . PRO A 1 405 ? 27.359 25.356 12.907 1.00 87.75 405 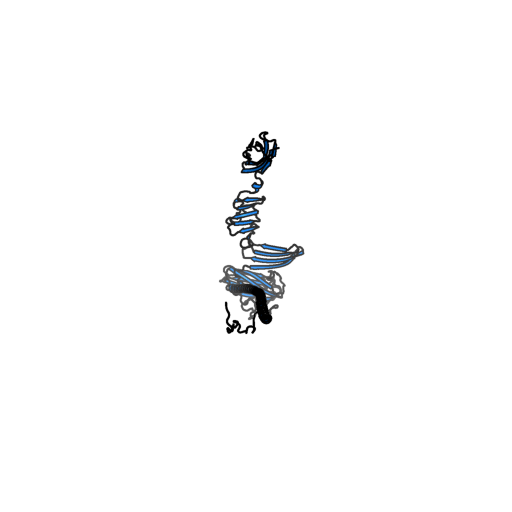PRO A O 1
ATOM 2961 N N . ALA A 1 406 ? 25.167 25.483 13.360 1.00 89.44 406 ALA A N 1
ATOM 2962 C CA . ALA A 1 406 ? 25.267 26.738 14.106 1.00 89.44 406 ALA A CA 1
ATOM 2963 C C . ALA A 1 406 ? 25.853 26.581 15.523 1.00 89.44 406 ALA A C 1
ATOM 2965 O O . ALA A 1 406 ? 26.336 27.557 16.097 1.00 89.44 406 ALA A O 1
ATOM 2966 N N . SER A 1 407 ? 25.844 25.370 16.085 1.00 88.69 407 SER A N 1
ATOM 2967 C CA . SER A 1 407 ? 26.410 25.057 17.399 1.00 88.69 407 SER A CA 1
ATOM 2968 C C . SER A 1 407 ? 26.934 23.625 17.372 1.00 88.69 407 SER A C 1
ATOM 2970 O O . SER A 1 407 ? 26.258 22.689 17.792 1.00 88.69 407 SER A O 1
ATOM 2972 N N . GLY A 1 408 ? 28.146 23.448 16.835 1.00 85.62 408 GLY A N 1
ATOM 2973 C CA . GLY A 1 408 ? 28.743 22.127 16.575 1.00 85.62 408 GLY A CA 1
ATOM 2974 C C . GLY A 1 408 ? 28.987 21.266 17.818 1.00 85.62 408 GLY A C 1
ATOM 2975 O O . GLY A 1 408 ? 29.388 20.113 17.703 1.00 85.62 408 GLY A O 1
ATOM 2976 N N . ASP A 1 409 ? 28.749 21.820 19.000 1.00 88.38 409 ASP A N 1
ATOM 2977 C CA . ASP A 1 409 ? 28.801 21.146 20.285 1.00 88.38 409 ASP A CA 1
ATOM 2978 C C . ASP A 1 409 ? 27.434 20.635 20.765 1.00 88.38 409 ASP A C 1
ATOM 2980 O O . ASP A 1 409 ? 27.367 20.080 21.852 1.00 88.38 409 ASP A O 1
ATOM 2984 N N . LEU A 1 410 ? 26.346 20.791 20.009 1.00 90.75 410 LEU A N 1
ATOM 2985 C CA . LEU A 1 410 ? 25.045 20.220 20.365 1.00 90.75 410 LEU A CA 1
ATOM 2986 C C . LEU A 1 410 ? 24.940 18.730 20.011 1.00 90.75 410 LEU A C 1
ATOM 2988 O O . LEU A 1 410 ? 25.428 18.273 18.979 1.00 90.75 410 LEU A O 1
ATOM 2992 N N . VAL A 1 411 ? 24.232 17.991 20.865 1.00 91.38 411 VAL A N 1
ATOM 2993 C CA . VAL A 1 411 ? 23.864 16.574 20.690 1.00 91.38 411 VAL A CA 1
ATOM 2994 C C . VAL A 1 411 ? 22.346 16.418 20.591 1.00 91.38 411 VAL A C 1
ATOM 2996 O O . VAL A 1 411 ? 21.849 15.630 19.787 1.00 91.38 411 VAL A O 1
ATOM 2999 N N . ILE A 1 412 ? 21.609 17.183 21.401 1.00 93.31 412 ILE A N 1
ATOM 3000 C CA . ILE A 1 412 ? 20.145 17.251 21.397 1.00 93.31 412 ILE A CA 1
ATOM 3001 C C . ILE A 1 412 ? 19.741 18.716 21.444 1.00 93.31 412 ILE A C 1
ATOM 3003 O O . ILE A 1 412 ? 20.324 19.499 22.196 1.00 93.31 412 ILE A O 1
ATOM 3007 N N . TRP A 1 413 ? 18.708 19.064 20.690 1.00 94.50 413 TRP A N 1
ATOM 3008 C CA . TRP A 1 413 ? 18.095 20.379 20.719 1.00 94.50 413 TRP A CA 1
ATOM 3009 C C . TRP A 1 413 ? 16.576 20.256 20.672 1.00 94.50 413 TRP A C 1
ATOM 3011 O O . TRP A 1 413 ? 16.032 19.471 19.898 1.00 94.50 413 TRP A O 1
ATOM 3021 N N . TYR A 1 414 ? 15.898 21.045 21.494 1.00 94.38 414 TYR A N 1
ATOM 3022 C CA . TYR A 1 414 ? 14.451 21.187 21.503 1.00 94.38 414 TYR A CA 1
ATOM 3023 C C . TYR A 1 414 ? 14.089 22.670 21.570 1.00 94.38 414 TYR A C 1
ATOM 3025 O O . TYR A 1 414 ? 14.523 23.384 22.479 1.00 94.38 414 TYR A O 1
ATOM 3033 N N . GLY A 1 415 ? 13.294 23.149 20.620 1.00 94.12 415 GLY A N 1
ATOM 3034 C CA . GLY A 1 415 ? 12.932 24.561 20.517 1.00 94.12 415 GLY A CA 1
ATOM 3035 C C . GLY A 1 415 ? 11.885 24.817 19.442 1.00 94.12 415 GLY A C 1
ATOM 3036 O O . GLY A 1 415 ? 11.333 23.872 18.889 1.00 94.12 415 GLY A O 1
ATOM 3037 N N . ALA A 1 416 ? 11.572 26.088 19.191 1.00 93.56 416 ALA A N 1
ATOM 3038 C CA . ALA A 1 416 ? 10.510 26.453 18.257 1.00 93.56 416 ALA A CA 1
ATOM 3039 C C . ALA A 1 416 ? 10.859 26.041 16.816 1.00 93.56 416 ALA A C 1
ATOM 3041 O O . ALA A 1 416 ? 11.979 26.278 16.362 1.00 93.56 416 ALA A O 1
ATOM 3042 N N . ASP A 1 417 ? 9.898 25.489 16.081 1.00 91.81 417 ASP A N 1
ATOM 3043 C CA . ASP A 1 417 ? 10.052 25.065 14.680 1.00 91.81 417 ASP A CA 1
ATOM 3044 C C . ASP A 1 417 ? 10.378 26.230 13.723 1.00 91.81 417 ASP A C 1
ATOM 3046 O O . ASP A 1 417 ? 11.064 26.048 12.718 1.00 91.81 417 ASP A O 1
ATOM 3050 N N . SER A 1 418 ? 9.979 27.450 14.097 1.00 92.25 418 SER A N 1
ATOM 3051 C CA . SER A 1 418 ? 10.343 28.708 13.433 1.00 92.25 418 SER A CA 1
ATOM 3052 C C . SER A 1 418 ? 11.852 28.979 13.390 1.00 92.25 418 SER A C 1
ATOM 3054 O O . SER A 1 418 ? 12.311 29.773 12.563 1.00 92.25 418 SER A O 1
ATOM 3056 N N . VAL A 1 419 ? 12.648 28.330 14.248 1.00 92.69 419 VAL A N 1
ATOM 3057 C CA . VAL A 1 419 ? 14.106 28.327 14.111 1.00 92.69 419 VAL A CA 1
ATOM 3058 C C . VAL A 1 419 ? 14.446 27.483 12.889 1.00 92.69 419 VAL A C 1
ATOM 3060 O O . VAL A 1 419 ? 14.195 26.280 12.858 1.00 92.69 419 VAL A O 1
ATOM 3063 N N . ALA A 1 420 ? 15.037 28.105 11.870 1.00 91.25 420 ALA A N 1
ATOM 3064 C CA . ALA A 1 420 ? 15.414 27.403 10.649 1.00 91.25 420 ALA A CA 1
ATOM 3065 C C . ALA A 1 420 ? 16.311 26.192 10.956 1.00 91.25 420 ALA A C 1
ATOM 3067 O O . ALA A 1 420 ? 17.212 26.270 11.798 1.00 91.25 420 ALA A O 1
ATOM 3068 N N . LEU A 1 421 ? 16.073 25.082 10.253 1.00 88.81 421 LEU A N 1
ATOM 3069 C CA . LEU A 1 421 ? 16.919 23.895 10.348 1.00 88.81 421 LEU A CA 1
ATOM 3070 C C . LEU A 1 421 ? 18.381 24.293 10.098 1.00 88.81 421 LEU A C 1
ATOM 3072 O O . LEU A 1 421 ? 18.670 25.078 9.194 1.00 88.81 421 LEU A O 1
ATOM 3076 N N . ASN A 1 422 ? 19.297 23.760 10.905 1.00 89.69 422 ASN A N 1
ATOM 3077 C CA . ASN A 1 422 ? 20.734 24.071 10.918 1.00 89.69 422 ASN A CA 1
ATOM 3078 C C . ASN A 1 422 ? 21.133 25.405 11.562 1.00 89.69 422 ASN A C 1
ATOM 3080 O O . ASN A 1 422 ? 22.327 25.697 11.643 1.00 89.69 422 ASN A O 1
ATOM 3084 N N . SER A 1 423 ? 20.171 26.185 12.061 1.00 93.50 423 SER A N 1
ATOM 3085 C CA . SER A 1 423 ? 20.413 27.420 12.824 1.00 93.50 423 SER A CA 1
ATOM 3086 C C . SER A 1 423 ? 20.256 27.228 14.337 1.00 93.50 423 SER A C 1
ATOM 3088 O O . SER A 1 423 ? 20.221 28.203 15.090 1.00 93.50 423 SER A O 1
ATOM 3090 N N . GLU A 1 424 ? 20.132 25.989 14.805 1.00 93.06 424 GLU A N 1
ATOM 3091 C CA . GLU A 1 424 ? 19.930 25.676 16.215 1.00 93.06 424 GLU A CA 1
ATOM 3092 C C . GLU A 1 424 ? 21.186 25.957 17.048 1.00 93.06 424 GLU A C 1
ATOM 3094 O O . GLU A 1 424 ? 22.303 25.559 16.715 1.00 93.06 424 GLU A O 1
ATOM 3099 N N . THR A 1 425 ? 20.984 26.635 18.171 1.00 92.88 425 THR A N 1
ATOM 3100 C CA . THR A 1 425 ? 22.011 26.965 19.158 1.00 92.88 425 THR A CA 1
ATOM 3101 C C . THR A 1 425 ? 21.463 26.722 20.558 1.00 92.88 425 THR A C 1
ATOM 3103 O O . THR A 1 425 ? 20.250 26.651 20.760 1.00 92.88 425 THR A O 1
ATOM 3106 N N . LYS A 1 426 ? 22.347 26.655 21.558 1.00 89.69 426 LYS A N 1
ATOM 3107 C CA . LYS A 1 426 ? 21.933 26.583 22.972 1.00 89.69 426 LYS A CA 1
ATOM 3108 C C . LYS A 1 426 ? 20.961 27.715 23.332 1.00 89.69 426 LYS A C 1
ATOM 3110 O O . LYS A 1 426 ? 19.947 27.486 23.973 1.00 89.69 426 LYS A O 1
ATOM 3115 N N . THR A 1 427 ? 21.234 28.926 22.846 1.00 89.56 427 THR A N 1
ATOM 3116 C CA . THR A 1 427 ? 20.480 30.141 23.183 1.00 89.56 427 THR A CA 1
ATOM 3117 C C . THR A 1 427 ? 19.077 30.192 22.586 1.00 89.56 427 THR A C 1
ATOM 3119 O O . THR A 1 427 ? 18.177 30.715 23.237 1.00 89.56 427 THR A O 1
ATOM 3122 N N . ASN A 1 428 ? 18.880 29.691 21.363 1.00 91.81 428 ASN A N 1
ATOM 3123 C CA . ASN A 1 428 ? 17.568 29.718 20.704 1.00 91.81 428 ASN A CA 1
ATOM 3124 C C . ASN A 1 428 ? 16.737 28.442 20.934 1.00 91.81 428 ASN A C 1
ATOM 3126 O O . ASN A 1 428 ? 15.590 28.380 20.493 1.00 91.81 428 ASN A O 1
ATOM 3130 N N . GLY A 1 429 ? 17.299 27.451 21.631 1.00 89.31 429 GLY A N 1
ATOM 3131 C CA . GLY A 1 429 ? 16.571 26.290 22.126 1.00 89.31 429 GLY A CA 1
ATOM 3132 C C . GLY A 1 429 ? 15.862 26.583 23.444 1.00 89.31 429 GLY A C 1
ATOM 3133 O O . GLY A 1 429 ? 16.340 27.354 24.276 1.00 89.31 429 GLY A O 1
ATOM 3134 N N . VAL A 1 430 ? 14.733 25.915 23.663 1.00 90.62 430 VAL A N 1
ATOM 3135 C CA . VAL A 1 430 ? 14.136 25.806 25.001 1.00 90.62 430 VAL A CA 1
ATOM 3136 C C . VAL A 1 430 ? 14.998 24.894 25.867 1.00 90.62 430 VAL A C 1
ATOM 3138 O O . VAL A 1 430 ? 15.228 25.192 27.036 1.00 90.62 430 VAL A O 1
ATOM 3141 N N . PHE A 1 431 ? 15.488 23.804 25.278 1.00 90.31 431 PHE A N 1
ATOM 3142 C CA . PHE A 1 431 ? 16.293 22.784 25.931 1.00 90.31 431 PHE A CA 1
ATOM 3143 C C . PHE A 1 431 ? 17.385 22.288 24.979 1.00 90.31 431 PHE A C 1
ATOM 3145 O O . PHE A 1 431 ? 17.126 22.061 23.796 1.00 90.31 431 PHE A O 1
ATOM 3152 N N . ALA A 1 432 ? 18.599 22.089 25.485 1.00 92.06 432 ALA A N 1
ATOM 3153 C CA . ALA A 1 432 ? 19.693 21.523 24.704 1.00 92.06 432 ALA A CA 1
ATOM 3154 C C . ALA A 1 432 ? 20.647 20.675 25.558 1.00 92.06 432 ALA A C 1
ATOM 3156 O O . ALA A 1 432 ? 20.924 21.006 26.709 1.00 92.06 432 ALA A O 1
ATOM 3157 N N . LEU A 1 433 ? 21.188 19.605 24.972 1.00 90.50 433 LEU A N 1
ATOM 3158 C CA . LEU A 1 433 ? 22.296 18.820 25.522 1.00 90.50 433 LEU A CA 1
ATOM 3159 C C . LEU A 1 433 ? 23.515 19.025 24.630 1.00 90.50 433 LEU A C 1
ATOM 3161 O O . LEU A 1 433 ? 23.416 18.831 23.416 1.00 90.50 433 LEU A O 1
ATOM 3165 N N . ALA A 1 434 ? 24.650 19.380 25.223 1.00 89.00 434 ALA A N 1
ATOM 3166 C CA . ALA A 1 434 ? 25.897 19.561 24.491 1.00 89.00 434 ALA A CA 1
ATOM 3167 C C . ALA A 1 434 ? 26.896 18.414 24.720 1.00 89.00 434 ALA A C 1
ATOM 3169 O O . ALA A 1 434 ? 26.737 17.581 25.613 1.00 89.00 434 ALA A O 1
ATOM 3170 N N . THR A 1 435 ? 27.942 18.368 23.898 1.00 89.25 435 THR A N 1
ATOM 3171 C CA . THR A 1 435 ? 29.008 17.356 23.916 1.00 89.25 435 THR A CA 1
ATOM 3172 C C . THR A 1 435 ? 29.871 17.414 25.176 1.00 89.25 435 THR A C 1
ATOM 3174 O O . THR A 1 435 ? 30.543 16.437 25.496 1.00 89.25 435 THR A O 1
ATOM 3177 N N . ASP A 1 436 ? 29.822 18.516 25.929 1.00 85.94 436 ASP A N 1
ATOM 3178 C CA . ASP A 1 436 ? 30.422 18.649 27.263 1.00 85.94 436 ASP A CA 1
ATOM 3179 C C . ASP A 1 436 ? 29.603 17.962 28.377 1.00 85.94 436 ASP A C 1
ATOM 3181 O O . ASP A 1 436 ? 30.004 17.979 29.542 1.00 85.94 436 ASP A O 1
ATOM 3185 N N . GLY A 1 437 ? 28.470 17.340 28.027 1.00 83.81 437 GLY A N 1
ATOM 3186 C CA . GLY A 1 437 ? 27.579 16.634 28.946 1.00 83.81 437 GLY A CA 1
ATOM 3187 C C . GLY A 1 437 ? 26.637 17.548 29.730 1.00 83.81 437 GLY A C 1
ATOM 3188 O O . GLY A 1 437 ? 25.924 17.066 30.612 1.00 83.81 437 GLY A O 1
ATOM 3189 N N . LYS A 1 438 ? 26.620 18.853 29.437 1.00 85.56 438 LYS A N 1
ATOM 3190 C CA . LYS A 1 438 ? 25.795 19.831 30.148 1.00 85.56 438 LYS A CA 1
ATOM 3191 C C . LYS A 1 438 ? 24.439 20.018 29.487 1.00 85.56 438 LYS A C 1
ATOM 3193 O O . LYS A 1 438 ? 24.298 19.966 28.263 1.00 85.56 438 LYS A O 1
ATOM 3198 N N . VAL A 1 439 ? 23.444 20.272 30.333 1.00 87.62 439 VAL A N 1
ATOM 3199 C CA . VAL A 1 439 ? 22.068 20.573 29.933 1.00 87.62 439 VAL A CA 1
ATOM 3200 C C . VAL A 1 439 ? 21.848 22.076 30.011 1.00 87.62 439 VAL A C 1
ATOM 3202 O O . VAL A 1 439 ? 22.163 22.700 31.023 1.00 87.62 439 VAL A O 1
ATOM 3205 N N . TYR A 1 440 ? 21.268 22.638 28.959 1.00 87.50 440 TYR A N 1
ATOM 3206 C CA . TYR A 1 440 ? 20.997 24.060 28.825 1.00 87.50 440 TYR A CA 1
ATOM 3207 C C . TYR A 1 440 ? 19.498 24.326 28.717 1.00 87.50 440 TYR A C 1
ATOM 3209 O O . TYR A 1 440 ? 18.795 23.620 27.994 1.00 87.50 440 TYR A O 1
ATOM 3217 N N . PHE A 1 441 ? 19.036 25.379 29.392 1.00 86.25 441 PHE A N 1
ATOM 3218 C CA . PHE A 1 441 ? 17.729 26.000 29.169 1.00 86.25 441 PHE A CA 1
ATOM 3219 C C . PHE A 1 441 ? 17.956 27.425 28.656 1.00 86.25 441 PHE A C 1
ATOM 3221 O O . PHE A 1 441 ? 18.328 28.326 29.418 1.00 86.25 441 PHE A O 1
ATOM 3228 N N . GLY A 1 442 ? 17.819 27.616 27.341 1.00 80.12 442 GLY A N 1
ATOM 3229 C CA . GLY A 1 442 ? 18.358 28.791 26.657 1.00 80.12 442 GLY A CA 1
ATOM 3230 C C . GLY A 1 442 ? 19.873 28.919 26.877 1.00 80.12 442 GLY A C 1
ATOM 3231 O O . GLY A 1 442 ? 20.624 27.953 26.780 1.00 80.12 442 GLY A O 1
ATOM 3232 N N . SER A 1 443 ? 20.349 30.117 27.225 1.00 74.75 443 SER A N 1
ATOM 3233 C CA . SER A 1 443 ? 21.783 30.357 27.479 1.00 74.75 443 SER A CA 1
ATOM 3234 C C . SER A 1 443 ? 22.296 29.847 28.836 1.00 74.75 443 SER A C 1
ATOM 3236 O O . SER A 1 443 ? 23.495 29.948 29.095 1.00 74.75 443 SER A O 1
ATOM 3238 N N . ASN A 1 444 ? 21.427 29.342 29.718 1.00 78.38 444 ASN A N 1
ATOM 3239 C CA . ASN A 1 444 ? 21.804 28.966 31.082 1.00 78.38 444 ASN A CA 1
ATOM 3240 C C . ASN A 1 444 ? 22.148 27.478 31.183 1.00 78.38 444 ASN A C 1
ATOM 3242 O O . ASN A 1 444 ? 21.353 26.629 30.791 1.00 78.38 444 ASN A O 1
ATOM 3246 N N . ASP A 1 445 ? 23.309 27.179 31.761 1.00 79.94 445 ASP A N 1
ATOM 3247 C CA . ASP A 1 445 ? 23.761 25.828 32.097 1.00 79.94 445 ASP A CA 1
ATOM 3248 C C . ASP A 1 445 ? 23.145 25.367 33.430 1.00 79.94 445 ASP A C 1
ATOM 3250 O O . ASP A 1 445 ? 23.376 25.981 34.476 1.00 79.94 445 ASP A O 1
ATOM 3254 N N . LEU A 1 446 ? 22.377 24.276 33.399 1.00 70.31 446 LEU A N 1
ATOM 3255 C CA . LEU A 1 446 ? 21.703 23.712 34.572 1.00 70.31 446 LEU A CA 1
ATOM 3256 C C . LEU A 1 446 ? 22.636 22.852 35.447 1.00 70.31 446 LEU A C 1
ATOM 3258 O O . LEU A 1 446 ? 22.304 22.548 36.592 1.00 70.31 446 LEU A O 1
ATOM 3262 N N . SER A 1 447 ? 23.829 22.486 34.962 1.00 60.56 447 SER A N 1
ATOM 3263 C CA . SER A 1 447 ? 24.810 21.733 35.763 1.00 60.56 447 SER A CA 1
ATOM 3264 C C . SER A 1 447 ? 25.349 22.530 36.963 1.00 60.56 447 SER A C 1
ATOM 3266 O O . SER A 1 447 ? 25.908 21.946 37.894 1.00 60.56 447 SER A O 1
ATOM 3268 N N . ASN A 1 448 ? 25.084 23.841 37.018 1.00 51.75 448 ASN A N 1
ATOM 3269 C CA . ASN A 1 448 ? 25.379 24.681 38.178 1.00 51.75 448 ASN A CA 1
ATOM 3270 C C . ASN A 1 448 ? 24.485 24.417 39.407 1.00 51.75 448 ASN A C 1
ATOM 3272 O O . ASN A 1 448 ? 24.862 24.831 40.503 1.00 51.75 448 ASN A O 1
ATOM 3276 N N . GLU A 1 449 ? 23.366 23.687 39.304 1.00 51.38 449 GLU A N 1
ATOM 3277 C CA . GLU A 1 449 ? 22.580 23.320 40.500 1.00 51.38 449 GLU A CA 1
ATOM 3278 C C . GLU A 1 449 ? 23.208 22.173 41.312 1.00 51.38 449 GLU A C 1
ATOM 3280 O O . GLU A 1 449 ? 22.992 22.082 42.522 1.00 51.38 449 GLU A O 1
ATOM 3285 N N . VAL A 1 450 ? 24.081 21.359 40.703 1.00 46.72 450 VAL A N 1
ATOM 3286 C CA . VAL A 1 450 ? 24.862 20.323 41.413 1.00 46.72 450 VAL A CA 1
ATOM 3287 C C . VAL A 1 450 ? 26.074 20.931 42.152 1.00 46.72 450 VAL A C 1
ATOM 3289 O O . VAL A 1 450 ? 26.685 20.282 42.999 1.00 46.72 450 VAL A O 1
ATOM 3292 N N . GLY A 1 451 ? 26.385 22.209 41.896 1.00 49.53 451 GLY A N 1
ATOM 3293 C CA . GLY A 1 451 ? 27.418 22.994 42.583 1.00 49.53 451 GLY A CA 1
ATOM 3294 C C . GLY A 1 451 ? 26.889 24.066 43.543 1.00 49.53 451 GLY A C 1
ATOM 3295 O O . GLY A 1 451 ? 27.694 24.767 44.151 1.00 49.53 451 GLY A O 1
ATOM 3296 N N . GLY A 1 452 ? 25.568 24.211 43.696 1.00 59.31 452 GLY A N 1
ATOM 3297 C CA . GLY A 1 452 ? 24.977 25.225 44.571 1.00 59.31 452 GLY A CA 1
ATOM 3298 C C . GLY A 1 452 ? 25.385 25.047 46.037 1.00 59.31 452 GLY A C 1
ATOM 3299 O O . GLY A 1 452 ? 25.602 23.920 46.495 1.00 59.31 452 GLY A O 1
ATOM 3300 N N . MET A 1 453 ? 25.473 26.161 46.778 1.00 60.78 453 MET A N 1
ATOM 3301 C CA . MET A 1 453 ? 25.815 26.204 48.208 1.00 60.78 453 MET A CA 1
ATOM 3302 C C . MET A 1 453 ? 25.196 25.016 48.961 1.00 60.78 453 MET A C 1
ATOM 3304 O O . MET A 1 453 ? 23.998 24.762 48.851 1.00 60.78 453 MET A O 1
ATOM 3308 N N . SER A 1 454 ? 25.984 24.264 49.727 1.00 70.06 454 SER A N 1
ATOM 3309 C CA . SER A 1 454 ? 25.497 23.137 50.533 1.00 70.06 454 SER A CA 1
ATOM 3310 C C . SER A 1 454 ? 25.691 23.419 52.015 1.00 70.06 454 SER A C 1
ATOM 3312 O O . SER A 1 454 ? 26.718 23.970 52.411 1.00 70.06 454 SER A O 1
ATOM 3314 N N . LEU A 1 455 ? 24.698 23.051 52.828 1.00 71.56 455 LEU A N 1
ATOM 3315 C CA . LEU A 1 455 ? 24.662 23.338 54.258 1.00 71.56 455 LEU A CA 1
ATOM 3316 C C . LEU A 1 455 ? 24.680 22.040 55.055 1.00 71.56 455 LEU A C 1
ATOM 3318 O O . LEU A 1 455 ? 23.755 21.235 54.962 1.00 71.56 455 LEU A O 1
ATOM 3322 N N . ALA A 1 456 ? 25.703 21.875 55.886 1.00 77.50 456 ALA A N 1
ATOM 3323 C CA . ALA A 1 456 ? 25.711 20.882 56.948 1.00 77.50 456 ALA A CA 1
ATOM 3324 C C . ALA A 1 456 ? 25.412 21.584 58.273 1.00 77.50 456 ALA A C 1
ATOM 3326 O O . ALA A 1 456 ? 26.041 22.590 58.610 1.00 77.50 456 ALA A O 1
ATOM 3327 N N . MET A 1 457 ? 24.449 21.062 59.027 1.00 76.62 457 MET A N 1
ATOM 3328 C CA . MET A 1 457 ? 24.103 21.604 60.335 1.00 76.62 457 MET A CA 1
ATOM 3329 C C . MET A 1 457 ? 24.206 20.543 61.412 1.00 76.62 457 MET A C 1
ATOM 3331 O O . MET A 1 457 ? 23.727 19.424 61.245 1.00 76.62 457 MET A O 1
ATOM 3335 N N . THR A 1 458 ? 24.773 20.937 62.548 1.00 77.62 458 THR A N 1
ATOM 3336 C CA . THR A 1 458 ? 24.869 20.076 63.726 1.00 77.62 458 THR A CA 1
ATOM 3337 C C . THR A 1 458 ? 24.148 20.741 64.889 1.00 77.62 458 THR A C 1
ATOM 3339 O O . THR A 1 458 ? 24.512 21.843 65.309 1.00 77.62 458 THR A O 1
ATOM 3342 N N . GLY A 1 459 ? 23.112 20.061 65.391 1.00 68.75 459 GLY A N 1
ATOM 3343 C CA . GLY A 1 459 ? 22.396 20.396 66.621 1.00 68.75 459 GLY A CA 1
ATOM 3344 C C . GLY A 1 459 ? 22.839 19.516 67.791 1.00 68.75 459 GLY A C 1
ATOM 3345 O O . GLY A 1 459 ? 23.335 18.410 67.585 1.00 68.75 459 GLY A O 1
ATOM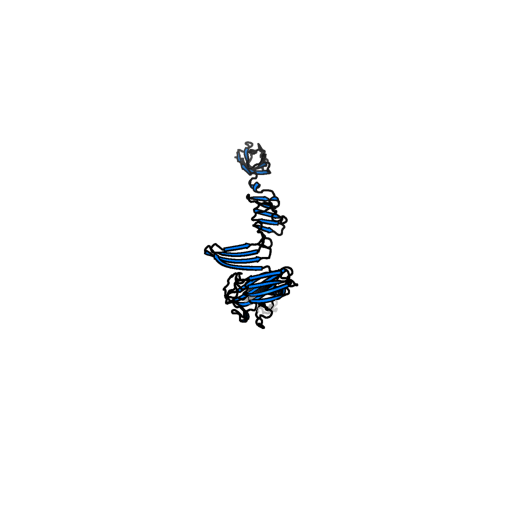 3346 N N . GLY A 1 460 ? 22.674 20.010 69.018 1.00 67.94 460 GLY A N 1
ATOM 3347 C CA . GLY A 1 460 ? 23.033 19.296 70.244 1.00 67.94 460 GLY A CA 1
ATOM 3348 C C . GLY A 1 460 ? 21.834 19.041 71.160 1.00 67.94 460 GLY A C 1
ATOM 3349 O O . GLY A 1 460 ? 20.853 19.789 71.158 1.00 67.94 460 GLY A O 1
ATOM 3350 N N . PHE A 1 461 ? 21.938 17.978 71.960 1.00 68.50 461 PHE A N 1
ATOM 3351 C CA . PHE A 1 461 ? 21.067 17.715 73.104 1.00 68.50 461 PHE A CA 1
ATOM 3352 C C . PHE A 1 461 ? 21.705 18.336 74.348 1.00 68.50 461 PHE A C 1
ATOM 3354 O O . PHE A 1 461 ? 22.865 18.058 74.651 1.00 68.50 461 PHE A O 1
ATOM 3361 N N . TYR A 1 462 ? 20.959 19.169 75.065 1.00 73.75 462 TYR A N 1
ATOM 3362 C CA . TYR A 1 462 ? 21.448 19.892 76.237 1.00 73.75 462 TYR A CA 1
ATOM 3363 C C . TYR A 1 462 ? 20.636 19.486 77.456 1.00 73.75 462 TYR A C 1
ATOM 3365 O O . TYR A 1 462 ? 19.415 19.394 77.376 1.00 73.75 462 TYR A O 1
ATOM 3373 N N . SER A 1 463 ? 21.288 19.248 78.590 1.00 67.38 463 SER A N 1
ATOM 3374 C CA . SER A 1 463 ? 20.604 18.785 79.794 1.00 67.38 463 SER A CA 1
ATOM 3375 C C . SER A 1 463 ? 21.103 19.478 81.053 1.00 67.38 463 SER A C 1
ATOM 3377 O O . SER A 1 463 ? 22.305 19.696 81.193 1.00 67.38 463 SER A O 1
ATOM 3379 N N . GLY A 1 464 ? 20.195 19.795 81.974 1.00 67.62 464 GLY A N 1
ATOM 3380 C CA . GLY A 1 464 ? 20.526 20.431 83.249 1.00 67.62 464 GLY A CA 1
ATOM 3381 C C . GLY A 1 464 ? 19.349 20.455 84.220 1.00 67.62 464 GLY A C 1
ATOM 3382 O O . GLY A 1 464 ? 18.217 20.170 83.834 1.00 67.62 464 GLY A O 1
ATOM 3383 N N . ALA A 1 465 ? 19.629 20.773 85.484 1.00 64.44 465 ALA A N 1
ATOM 3384 C CA . ALA A 1 465 ? 18.632 20.778 86.554 1.00 64.44 465 ALA A CA 1
ATOM 3385 C C . ALA A 1 465 ? 17.624 21.932 86.396 1.00 64.44 465 ALA A C 1
ATOM 3387 O O . ALA A 1 465 ? 17.991 23.038 85.985 1.00 64.44 465 ALA A O 1
ATOM 3388 N N . SER A 1 466 ? 16.362 21.705 86.766 1.00 66.19 466 SER A N 1
ATOM 3389 C CA . SER A 1 466 ? 15.321 22.746 86.737 1.00 66.19 466 SER A CA 1
ATOM 3390 C C . SER A 1 466 ? 15.719 23.961 87.587 1.00 66.19 466 SER A C 1
ATOM 3392 O O . SER A 1 466 ? 16.171 23.809 88.721 1.00 66.19 466 SER A O 1
ATOM 3394 N N . GLY A 1 467 ? 15.569 25.173 87.043 1.00 63.69 467 GLY A N 1
ATOM 3395 C CA . GLY A 1 467 ? 15.848 26.423 87.769 1.00 63.69 467 GLY A CA 1
ATOM 3396 C C . GLY A 1 467 ? 17.327 26.826 87.875 1.00 63.69 467 GLY A C 1
ATOM 3397 O O . GLY A 1 467 ? 17.634 27.799 88.558 1.00 63.69 467 GLY A O 1
ATOM 3398 N N . SER A 1 468 ? 18.243 26.136 87.184 1.00 60.12 468 SER A N 1
ATOM 3399 C CA . SER A 1 468 ? 19.692 26.424 87.210 1.00 60.12 468 SER A CA 1
ATOM 3400 C C . SER A 1 468 ? 20.159 27.564 86.276 1.00 60.12 468 SER A C 1
ATOM 3402 O O . SER A 1 468 ? 21.358 27.812 86.151 1.00 60.12 468 SER A O 1
ATOM 3404 N N . GLY A 1 469 ? 19.227 28.304 85.662 1.00 71.62 469 GLY A N 1
ATOM 3405 C CA . GLY A 1 469 ? 19.497 29.402 84.721 1.00 71.62 469 GLY A CA 1
ATOM 3406 C C . GLY A 1 469 ? 19.541 28.959 83.251 1.00 71.62 469 GLY A C 1
ATOM 3407 O O . GLY A 1 469 ? 19.086 27.867 82.900 1.00 71.62 469 GLY A O 1
ATOM 3408 N N . LYS A 1 470 ? 20.078 29.819 82.372 1.00 76.12 470 LYS A N 1
ATOM 3409 C CA . LYS A 1 470 ? 20.099 29.584 80.919 1.00 76.12 470 LYS A CA 1
ATOM 3410 C C . LYS A 1 470 ? 21.018 28.424 80.541 1.00 76.12 470 LYS A C 1
ATOM 3412 O O . LYS A 1 470 ? 22.244 28.551 80.590 1.00 76.12 470 LYS A O 1
ATOM 3417 N N . LEU A 1 471 ? 20.442 27.335 80.034 1.00 79.00 471 LEU A N 1
ATOM 3418 C CA . LEU A 1 471 ? 21.219 26.289 79.375 1.00 79.00 471 LEU A CA 1
ATOM 3419 C C . LEU A 1 471 ? 21.666 26.762 77.999 1.00 79.00 471 LEU A C 1
ATOM 3421 O O . LEU A 1 471 ? 20.866 27.252 77.204 1.00 79.00 471 LEU A O 1
ATOM 3425 N N . THR A 1 472 ? 22.955 26.584 77.723 1.00 79.50 472 THR A N 1
ATOM 3426 C CA . THR A 1 472 ? 23.602 27.044 76.496 1.00 79.50 472 THR A CA 1
ATOM 3427 C C . THR A 1 472 ? 24.122 25.859 75.695 1.00 79.50 472 THR A C 1
ATOM 3429 O O . THR A 1 472 ? 24.742 24.959 76.257 1.00 79.50 472 THR A O 1
ATOM 3432 N N . GLY A 1 473 ? 23.929 25.898 74.380 1.00 77.31 473 GLY A N 1
ATOM 3433 C CA . GLY A 1 473 ? 24.323 24.827 73.483 1.00 77.31 473 GLY A CA 1
ATOM 3434 C C . GLY A 1 473 ? 24.861 25.309 72.141 1.00 77.31 473 GLY A C 1
ATOM 3435 O O . GLY A 1 473 ? 24.316 26.256 71.580 1.00 77.31 473 GLY A O 1
ATOM 3436 N N . ASN A 1 474 ? 25.923 24.684 71.627 1.00 84.31 474 ASN A N 1
ATOM 3437 C CA . ASN A 1 474 ? 26.561 25.103 70.376 1.00 84.31 474 ASN A CA 1
ATOM 3438 C C . ASN A 1 474 ? 25.795 24.587 69.152 1.00 84.31 474 ASN A C 1
ATOM 3440 O O . ASN A 1 474 ? 25.545 23.391 69.030 1.00 84.31 474 ASN A O 1
ATOM 3444 N N . LEU A 1 475 ? 25.513 25.484 68.214 1.00 85.50 475 LEU A N 1
ATOM 3445 C CA . LEU A 1 475 ? 25.003 25.155 66.891 1.00 85.50 475 LEU A CA 1
ATOM 3446 C C . LEU A 1 475 ? 26.006 25.604 65.841 1.00 85.50 475 LEU A C 1
ATOM 3448 O O . LEU A 1 475 ? 26.510 26.728 65.892 1.00 85.50 475 LEU A O 1
ATOM 3452 N N . ASN A 1 476 ? 26.262 24.721 64.884 1.00 88.06 476 ASN A N 1
ATOM 3453 C CA . ASN A 1 476 ? 27.163 24.981 63.774 1.00 88.06 476 ASN A CA 1
ATOM 3454 C C . ASN A 1 476 ? 26.398 24.847 62.462 1.00 88.06 476 ASN A C 1
ATOM 3456 O O . ASN A 1 476 ? 25.644 23.890 62.277 1.00 88.06 476 ASN A O 1
ATOM 3460 N N . CYS A 1 477 ? 26.629 25.793 61.561 1.00 87.12 477 CYS A N 1
ATOM 3461 C CA . CYS A 1 477 ? 26.233 25.727 60.168 1.00 87.12 477 CYS A CA 1
ATOM 3462 C C . CYS A 1 477 ? 27.496 25.866 59.323 1.00 87.12 477 CYS A C 1
ATOM 3464 O O . CYS A 1 477 ? 28.175 26.892 59.358 1.00 87.12 477 CYS A O 1
ATOM 3466 N N . THR A 1 478 ? 27.832 24.809 58.594 1.00 88.00 478 THR A N 1
ATOM 3467 C CA . THR A 1 478 ? 28.961 24.802 57.671 1.00 88.00 478 THR A CA 1
ATOM 3468 C C . THR A 1 478 ? 28.419 24.910 56.260 1.00 88.00 478 THR A C 1
ATOM 3470 O O . THR A 1 478 ? 27.748 23.995 55.780 1.00 88.00 478 THR A O 1
ATOM 3473 N N . ALA A 1 479 ? 28.721 26.030 55.609 1.00 83.38 479 ALA A N 1
ATOM 3474 C CA . ALA A 1 479 ? 28.452 26.223 54.198 1.00 83.38 479 ALA A CA 1
ATOM 3475 C C . ALA A 1 479 ? 29.657 25.776 53.367 1.00 83.38 479 ALA A C 1
ATOM 3477 O O . ALA A 1 479 ? 30.801 26.107 53.675 1.00 83.38 479 ALA A O 1
ATOM 3478 N N . THR A 1 480 ? 29.392 25.002 52.324 1.00 82.19 480 THR A N 1
ATOM 3479 C CA . THR A 1 480 ? 30.378 24.561 51.329 1.00 82.19 480 THR A CA 1
ATOM 3480 C C . THR A 1 480 ? 29.910 24.990 49.942 1.00 82.19 480 THR A C 1
ATOM 3482 O O . THR A 1 480 ? 28.721 25.251 49.754 1.00 82.19 480 THR A O 1
ATOM 3485 N N . ASN A 1 481 ? 30.837 25.094 48.986 1.00 78.94 481 ASN A N 1
ATOM 3486 C CA . ASN A 1 481 ? 30.580 25.592 47.626 1.00 78.94 481 ASN A CA 1
ATOM 3487 C C . ASN A 1 481 ? 30.009 27.025 47.587 1.00 78.94 481 ASN A C 1
ATOM 3489 O O . ASN A 1 481 ? 29.129 27.333 46.791 1.00 78.94 481 ASN A O 1
ATOM 3493 N N . THR A 1 482 ? 30.492 27.901 48.474 1.00 76.94 482 THR A N 1
ATOM 3494 C CA . THR A 1 482 ? 30.086 29.313 48.511 1.00 76.94 482 THR A CA 1
ATOM 3495 C C . THR A 1 482 ? 30.945 30.174 47.591 1.00 76.94 482 THR A C 1
ATOM 3497 O O . THR A 1 482 ? 32.159 29.976 47.517 1.00 76.94 482 THR A O 1
ATOM 3500 N N . THR A 1 483 ? 30.348 31.195 46.981 1.00 76.00 483 THR A N 1
ATOM 3501 C CA . THR A 1 483 ? 31.042 32.182 46.146 1.00 76.00 483 THR A CA 1
ATOM 3502 C C . THR A 1 483 ? 31.046 33.556 46.819 1.00 76.00 483 THR A C 1
ATOM 3504 O O . THR A 1 483 ? 29.997 34.161 47.049 1.00 76.00 483 THR A O 1
ATOM 3507 N N . GLY A 1 484 ? 32.241 34.088 47.093 1.00 79.19 484 GLY A N 1
ATOM 3508 C CA . GLY A 1 484 ? 32.422 35.408 47.705 1.00 79.19 484 GLY A CA 1
ATOM 3509 C C . GLY A 1 484 ? 32.195 35.425 49.221 1.00 79.19 484 GLY A C 1
ATOM 3510 O O . GLY A 1 484 ? 32.388 34.424 49.909 1.00 79.19 484 GLY A O 1
ATOM 3511 N N . THR A 1 485 ? 31.837 36.594 49.757 1.00 85.19 485 THR A N 1
ATOM 3512 C CA . THR A 1 485 ? 31.580 36.776 51.194 1.00 85.19 485 THR A CA 1
ATOM 3513 C C . THR A 1 485 ? 30.291 36.072 51.607 1.00 85.19 485 THR A C 1
ATOM 3515 O O . THR A 1 485 ? 29.247 36.277 50.993 1.00 85.19 485 THR A O 1
ATOM 3518 N N . VAL A 1 486 ? 30.360 35.295 52.688 1.00 86.50 486 VAL A N 1
ATOM 3519 C CA . VAL A 1 486 ? 29.233 34.529 53.233 1.00 86.50 486 VAL A CA 1
ATOM 3520 C C . VAL A 1 486 ? 28.679 35.219 54.477 1.00 86.50 486 VAL A C 1
ATOM 3522 O O . VAL A 1 486 ? 29.435 35.589 55.376 1.00 86.50 486 VAL A O 1
ATOM 3525 N N . SER A 1 487 ? 27.359 35.356 54.549 1.00 90.44 487 SER A N 1
ATOM 3526 C CA . SER A 1 487 ? 26.631 35.867 55.713 1.00 90.44 487 SER A CA 1
ATOM 3527 C C . SER A 1 487 ? 25.710 34.796 56.290 1.00 90.44 487 SER A C 1
ATOM 3529 O O . SER A 1 487 ? 25.204 33.946 55.558 1.00 90.44 487 SER A O 1
ATOM 3531 N N . TYR A 1 488 ? 25.505 34.835 57.606 1.00 91.06 488 TYR A N 1
ATOM 3532 C CA . TYR A 1 488 ? 24.695 33.865 58.341 1.00 91.06 488 TYR A CA 1
ATOM 3533 C C . TYR A 1 488 ? 23.580 34.587 59.095 1.00 91.06 488 TYR A C 1
ATOM 3535 O O . TYR A 1 488 ? 23.759 35.725 59.531 1.00 91.06 488 TYR A O 1
ATOM 3543 N N . LEU A 1 489 ? 22.449 33.913 59.292 1.00 92.50 489 LEU A N 1
ATOM 3544 C CA . LEU A 1 489 ? 21.371 34.365 60.163 1.00 92.50 489 LEU A CA 1
ATOM 3545 C C . LEU A 1 489 ? 20.704 33.174 60.852 1.00 92.50 489 LEU A C 1
ATOM 3547 O O . LEU A 1 489 ? 20.149 32.295 60.195 1.00 92.50 489 LEU A O 1
ATOM 3551 N N . TRP A 1 490 ? 20.726 33.169 62.181 1.00 88.94 490 TRP A N 1
ATOM 3552 C CA . TRP A 1 490 ? 20.095 32.140 63.002 1.00 88.94 490 TRP A CA 1
ATOM 3553 C C . TRP A 1 490 ? 18.719 32.562 63.506 1.00 88.94 490 TRP A C 1
ATOM 3555 O O . TRP A 1 490 ? 18.549 33.640 64.075 1.00 88.94 490 TRP A O 1
ATOM 3565 N N . THR A 1 491 ? 17.753 31.660 63.359 1.00 89.19 491 THR A N 1
ATOM 3566 C CA . THR A 1 491 ? 16.398 31.785 63.908 1.00 89.19 491 THR A CA 1
ATOM 3567 C C . THR A 1 491 ? 15.999 30.497 64.630 1.00 89.19 491 THR A C 1
ATOM 3569 O O . THR A 1 491 ? 16.618 29.447 64.447 1.00 89.19 491 THR A O 1
ATOM 3572 N N . CYS A 1 492 ? 14.999 30.566 65.509 1.00 85.44 492 CYS A N 1
ATOM 3573 C CA . CYS A 1 492 ? 14.497 29.410 66.249 1.00 85.44 492 CYS A CA 1
ATOM 3574 C C . CYS A 1 492 ? 12.971 29.389 66.222 1.00 85.44 492 CYS A C 1
ATOM 3576 O O . CYS A 1 492 ? 12.338 30.440 66.290 1.00 85.44 492 CYS A O 1
ATOM 3578 N N . SER A 1 493 ? 12.384 28.193 66.175 1.00 86.94 493 SER A N 1
ATOM 3579 C CA . SER A 1 493 ? 10.932 28.021 66.284 1.00 86.94 493 SER A CA 1
ATOM 3580 C C . SER A 1 493 ? 10.383 28.352 67.677 1.00 86.94 493 SER A C 1
ATOM 3582 O O . SER A 1 493 ? 9.192 28.607 67.808 1.00 86.94 493 SER A O 1
ATOM 3584 N N . ASP A 1 494 ? 11.223 28.308 68.717 1.00 85.81 494 ASP A N 1
ATOM 3585 C CA . ASP A 1 494 ? 10.845 28.706 70.074 1.00 85.81 494 ASP A CA 1
ATOM 3586 C C . ASP A 1 494 ? 11.330 30.141 70.352 1.00 85.81 494 ASP A C 1
ATOM 3588 O O . ASP A 1 494 ? 12.546 30.365 70.396 1.00 85.81 494 ASP A O 1
ATOM 3592 N N . PRO A 1 495 ? 10.419 31.108 70.572 1.00 84.94 495 PRO A N 1
ATOM 3593 C CA . PRO A 1 495 ? 10.777 32.506 70.808 1.00 84.94 495 PRO A CA 1
ATOM 3594 C C . PRO A 1 495 ? 11.527 32.734 72.129 1.00 84.94 495 PRO A C 1
ATOM 3596 O O . PRO A 1 495 ? 12.140 33.785 72.301 1.00 84.94 495 PRO A O 1
ATOM 3599 N N . ALA A 1 496 ? 11.506 31.776 73.062 1.00 85.00 496 ALA A N 1
ATOM 3600 C CA . ALA A 1 496 ? 12.276 31.854 74.303 1.00 85.00 496 ALA A CA 1
ATOM 3601 C C . ALA A 1 496 ? 13.767 31.512 74.111 1.00 85.00 496 ALA A C 1
ATOM 3603 O O . ALA A 1 496 ? 14.557 31.673 75.045 1.00 85.00 496 ALA A O 1
ATOM 3604 N N . VAL A 1 497 ? 14.164 31.027 72.927 1.00 86.38 497 VAL A N 1
ATOM 3605 C CA . VAL A 1 497 ? 15.561 30.728 72.598 1.00 86.38 497 VAL A CA 1
ATOM 3606 C C . VAL A 1 497 ? 16.247 31.974 72.044 1.00 86.38 497 VAL A C 1
ATOM 3608 O O . VAL A 1 497 ? 15.846 32.515 71.018 1.00 86.38 497 VAL A O 1
ATOM 3611 N N . SER A 1 498 ? 17.337 32.391 72.683 1.00 88.31 498 SER A N 1
ATOM 3612 C CA . SER A 1 498 ? 18.208 33.469 72.198 1.00 88.31 498 SER A CA 1
ATOM 3613 C C . SER A 1 498 ? 19.541 32.928 71.682 1.00 88.31 498 SER A C 1
ATOM 3615 O O . SER A 1 498 ? 20.057 31.951 72.225 1.00 88.31 498 SER A O 1
ATOM 3617 N N . PHE A 1 499 ? 20.134 33.590 70.688 1.00 89.06 499 PHE A N 1
ATOM 3618 C CA . PHE A 1 499 ? 21.446 33.235 70.139 1.00 89.06 499 PHE A CA 1
ATOM 3619 C C . PHE A 1 499 ? 22.524 34.233 70.560 1.00 89.06 499 PHE A C 1
ATOM 3621 O O . PHE A 1 499 ? 22.311 35.440 70.485 1.00 89.06 499 PHE A O 1
ATOM 3628 N N . THR A 1 500 ? 23.704 33.749 70.953 1.00 89.69 500 THR A N 1
ATOM 3629 C CA . THR A 1 500 ? 24.813 34.630 71.370 1.00 89.69 500 THR A CA 1
ATOM 3630 C C . THR A 1 500 ? 25.541 35.292 70.200 1.00 89.69 500 THR A C 1
ATOM 3632 O O . THR A 1 500 ? 26.145 36.343 70.376 1.00 89.69 500 THR A O 1
ATOM 3635 N N . ALA A 1 501 ? 25.519 34.672 69.019 1.00 88.88 501 ALA A N 1
ATOM 3636 C CA . ALA A 1 501 ? 26.134 35.188 67.796 1.00 88.88 501 ALA A CA 1
ATOM 3637 C C . ALA A 1 501 ? 25.230 34.863 66.590 1.00 88.88 501 ALA A C 1
ATOM 3639 O O . ALA A 1 501 ? 25.513 33.931 65.837 1.00 88.88 501 ALA A O 1
ATOM 3640 N N . PRO A 1 502 ? 24.083 35.551 66.435 1.00 89.06 502 PRO A N 1
ATOM 3641 C CA . PRO A 1 502 ? 23.058 35.182 65.455 1.00 89.06 502 PRO A CA 1
ATOM 3642 C C . PRO A 1 502 ? 23.510 35.326 63.997 1.00 89.06 502 PRO A C 1
ATOM 3644 O O . PRO A 1 502 ? 22.828 34.813 63.120 1.00 89.06 502 PRO A O 1
ATOM 3647 N N . THR A 1 503 ? 24.641 35.981 63.732 1.00 92.50 503 THR A N 1
ATOM 3648 C CA . THR A 1 503 ? 25.162 36.238 62.381 1.00 92.50 503 THR A CA 1
ATOM 3649 C C . THR A 1 503 ? 26.457 35.493 62.046 1.00 92.50 503 THR A C 1
ATOM 3651 O O . THR A 1 503 ? 27.126 35.809 61.063 1.00 92.50 503 THR A O 1
ATOM 3654 N N . SER A 1 504 ? 26.816 34.487 62.847 1.00 90.38 504 SER A N 1
ATOM 3655 C CA . SER A 1 504 ? 28.047 33.704 62.688 1.00 90.38 504 SER A CA 1
ATOM 3656 C C . SER A 1 504 ? 27.759 32.260 62.273 1.00 90.38 504 SER A C 1
ATOM 3658 O O . SER A 1 504 ? 26.725 31.704 62.633 1.00 90.38 504 SER A O 1
ATOM 3660 N N . ALA A 1 505 ? 28.711 31.611 61.593 1.00 88.12 505 ALA A N 1
ATOM 3661 C CA . ALA A 1 505 ? 28.633 30.186 61.235 1.00 88.12 505 ALA A CA 1
ATOM 3662 C C . ALA A 1 505 ? 28.446 29.268 62.460 1.00 88.12 505 ALA A C 1
ATOM 3664 O O . ALA A 1 505 ? 27.748 28.256 62.404 1.00 88.12 505 ALA A O 1
ATOM 3665 N N . THR A 1 506 ? 29.030 29.660 63.592 1.00 88.75 506 THR A N 1
ATOM 3666 C CA . THR A 1 506 ? 28.841 29.020 64.895 1.00 88.75 506 THR A CA 1
ATOM 3667 C C . THR A 1 506 ? 28.159 29.988 65.845 1.00 88.75 506 THR A C 1
ATOM 3669 O O . THR A 1 506 ? 28.605 31.124 66.016 1.00 88.75 506 THR A O 1
ATOM 3672 N N . THR A 1 507 ? 27.113 29.519 66.518 1.00 89.50 507 THR A N 1
ATOM 3673 C CA . THR A 1 507 ? 26.399 30.277 67.547 1.00 89.50 507 THR A CA 1
ATOM 3674 C C . THR A 1 507 ? 26.094 29.407 68.757 1.00 89.50 507 THR A C 1
ATOM 3676 O O . THR A 1 507 ? 26.246 28.184 68.715 1.00 89.50 507 THR A O 1
ATOM 3679 N N . LYS A 1 508 ? 25.649 30.026 69.851 1.00 87.31 508 LYS A N 1
ATOM 3680 C CA . LYS A 1 508 ? 25.105 29.294 70.993 1.00 87.31 508 LYS A CA 1
ATOM 3681 C C . LYS A 1 508 ? 23.638 29.626 71.187 1.00 87.31 508 LYS A C 1
ATOM 3683 O O . LYS A 1 508 ? 23.299 30.794 71.348 1.00 87.31 508 LYS A O 1
ATOM 3688 N N . ALA A 1 509 ? 22.794 28.602 71.196 1.00 85.44 509 ALA A N 1
ATOM 3689 C CA . ALA A 1 509 ? 21.384 28.709 71.538 1.00 85.44 509 ALA A CA 1
ATOM 3690 C C . ALA A 1 509 ? 21.219 28.636 73.061 1.00 85.44 509 ALA A C 1
ATOM 3692 O O . ALA A 1 509 ? 21.788 27.752 73.707 1.00 85.44 509 ALA A O 1
ATOM 3693 N N . GLN A 1 510 ? 20.461 29.568 73.632 1.00 86.81 510 GLN A N 1
ATOM 3694 C CA . GLN A 1 510 ? 20.284 29.725 75.073 1.00 86.81 510 GLN A CA 1
ATOM 3695 C C . GLN A 1 510 ? 18.812 29.793 75.443 1.00 86.81 510 GLN A C 1
ATOM 3697 O O . GLN A 1 510 ? 18.065 30.539 74.812 1.00 86.81 510 GLN A O 1
ATOM 3702 N N . ARG A 1 511 ? 18.415 29.070 76.492 1.00 84.38 511 ARG A N 1
ATOM 3703 C CA . ARG A 1 511 ? 17.039 29.068 77.000 1.00 84.38 511 ARG A CA 1
ATOM 3704 C C . ARG A 1 511 ? 17.004 28.777 78.497 1.00 84.38 511 ARG A C 1
ATOM 3706 O O . ARG A 1 511 ? 17.738 27.910 78.969 1.00 84.38 511 ARG A O 1
ATOM 3713 N N . ASP A 1 512 ? 16.122 29.453 79.223 1.00 82.62 512 ASP A N 1
ATOM 3714 C CA . ASP A 1 512 ? 15.776 29.070 80.593 1.00 82.62 512 ASP A CA 1
ATOM 3715 C C . ASP A 1 512 ? 14.865 27.832 80.569 1.00 82.62 512 ASP A C 1
ATOM 3717 O O . ASP A 1 512 ? 13.857 27.785 79.856 1.00 82.62 512 ASP A O 1
ATOM 3721 N N . ILE A 1 513 ? 15.237 26.791 81.316 1.00 72.94 513 ILE A N 1
ATOM 3722 C CA . ILE A 1 513 ? 14.512 25.515 81.325 1.00 72.94 513 ILE A CA 1
ATOM 3723 C C . ILE A 1 513 ? 13.732 25.312 82.625 1.00 72.94 513 ILE A C 1
ATOM 3725 O O . ILE A 1 513 ? 14.294 25.164 83.707 1.00 72.94 513 ILE A O 1
ATOM 3729 N N . THR A 1 514 ? 12.409 25.266 82.496 1.00 73.44 514 THR A N 1
ATOM 3730 C CA . THR A 1 514 ? 11.470 24.854 83.556 1.00 73.44 514 THR A CA 1
ATOM 3731 C C . THR A 1 514 ? 10.810 23.504 83.253 1.00 73.44 514 THR A C 1
ATOM 3733 O O . THR A 1 514 ? 10.173 22.911 84.116 1.00 73.44 514 THR A O 1
ATOM 3736 N N . SER A 1 515 ? 10.965 23.012 82.020 1.00 75.81 515 SER A N 1
ATOM 3737 C CA . SER A 1 515 ? 10.498 21.718 81.510 1.00 75.81 515 SER A CA 1
ATOM 3738 C C . SER A 1 515 ? 11.318 21.325 80.271 1.00 75.81 515 SER A C 1
ATOM 3740 O O . SER A 1 515 ? 12.028 22.160 79.702 1.00 75.81 515 SER A O 1
ATOM 3742 N N . THR A 1 516 ? 11.255 20.054 79.863 1.00 80.19 516 THR A N 1
ATOM 3743 C CA . THR A 1 516 ? 11.923 19.560 78.647 1.00 80.19 516 THR A CA 1
ATOM 3744 C C . THR A 1 516 ? 11.270 20.151 77.400 1.00 80.19 516 THR A C 1
ATOM 3746 O O . THR A 1 516 ? 10.068 19.995 77.200 1.00 80.19 516 THR A O 1
ATOM 3749 N N . VAL A 1 517 ? 12.065 20.786 76.536 1.00 79.56 517 VAL A N 1
ATOM 3750 C CA . VAL A 1 517 ? 11.595 21.468 75.323 1.00 79.56 517 VAL A CA 1
ATOM 3751 C C . VAL A 1 517 ? 12.435 21.079 74.116 1.00 79.56 517 VAL A C 1
ATOM 3753 O O . VAL A 1 517 ? 13.654 20.938 74.189 1.00 79.56 517 VAL A O 1
ATOM 3756 N N . THR A 1 518 ? 11.763 20.916 72.981 1.00 81.56 518 THR A N 1
ATOM 3757 C CA . THR A 1 518 ? 12.393 20.677 71.683 1.00 81.56 518 THR A CA 1
ATOM 3758 C C . THR A 1 518 ? 12.037 21.826 70.753 1.00 81.56 518 THR A C 1
ATOM 3760 O O . THR A 1 518 ? 10.857 22.114 70.573 1.00 81.56 518 THR A O 1
ATOM 3763 N N . ALA A 1 519 ? 13.042 22.469 70.163 1.00 81.06 519 ALA A N 1
ATOM 3764 C CA . ALA A 1 519 ? 12.860 23.519 69.168 1.00 81.06 519 ALA A CA 1
ATOM 3765 C C . ALA A 1 519 ? 13.702 23.225 67.923 1.00 81.06 519 ALA A C 1
ATOM 3767 O O . ALA A 1 519 ? 14.651 22.439 67.954 1.00 81.06 519 ALA A O 1
ATOM 3768 N N . VAL A 1 520 ? 13.353 23.857 66.810 1.00 84.56 520 VAL A N 1
ATOM 3769 C CA . VAL A 1 520 ? 14.108 23.758 65.562 1.00 84.56 520 VAL A CA 1
ATOM 3770 C C . VAL A 1 520 ? 14.840 25.071 65.356 1.00 84.56 520 VAL A C 1
ATOM 3772 O O . VAL A 1 520 ? 14.213 26.116 65.184 1.00 84.56 520 VAL A O 1
ATOM 3775 N N . ALA A 1 521 ? 16.167 25.007 65.377 1.00 85.31 521 ALA A N 1
ATOM 3776 C CA . ALA A 1 521 ? 17.009 26.122 64.991 1.00 85.31 521 ALA A CA 1
ATOM 3777 C C . ALA A 1 521 ? 17.251 26.061 63.482 1.00 85.31 521 ALA A C 1
ATOM 3779 O O . ALA A 1 521 ? 17.493 24.989 62.922 1.00 85.31 521 ALA A O 1
ATOM 3780 N N . ARG A 1 522 ? 17.189 27.210 62.820 1.00 88.50 522 ARG A N 1
ATOM 3781 C CA . ARG A 1 522 ? 17.420 27.334 61.383 1.00 88.50 522 ARG A CA 1
ATOM 3782 C C . ARG A 1 522 ? 18.522 28.340 61.124 1.00 88.50 522 ARG A C 1
ATOM 3784 O O . ARG A 1 522 ? 18.611 29.344 61.831 1.00 88.50 522 ARG A O 1
ATOM 3791 N N . CYS A 1 523 ? 19.357 28.056 60.135 1.00 88.06 523 CYS A N 1
ATOM 3792 C CA . CYS A 1 523 ? 20.400 28.965 59.690 1.00 88.06 523 CYS A CA 1
ATOM 3793 C C . CYS A 1 523 ? 20.182 29.276 58.213 1.00 88.06 523 CYS A C 1
ATOM 3795 O O . CYS A 1 523 ? 20.199 28.368 57.381 1.00 88.06 523 CYS A O 1
ATOM 3797 N N . LEU A 1 524 ? 19.968 30.553 57.907 1.00 89.81 524 LEU A N 1
ATOM 3798 C CA . LEU A 1 524 ? 19.986 31.072 56.548 1.00 89.81 524 LEU A CA 1
ATOM 3799 C C . LEU A 1 524 ? 21.410 31.521 56.236 1.00 89.81 524 LEU A C 1
ATOM 3801 O O . LEU A 1 524 ? 21.969 32.357 56.948 1.00 89.81 524 LEU A O 1
ATOM 3805 N N . VAL A 1 525 ? 21.981 30.979 55.170 1.00 86.88 525 VAL A N 1
ATOM 3806 C CA . VAL A 1 525 ? 23.295 31.362 54.666 1.00 86.88 525 VAL A CA 1
ATOM 3807 C C . VAL A 1 525 ? 23.116 32.037 53.319 1.00 86.88 525 VAL A C 1
ATOM 3809 O O . VAL A 1 525 ? 22.392 31.530 52.468 1.00 86.88 525 VAL A O 1
ATOM 3812 N N . THR A 1 526 ? 23.742 33.195 53.136 1.00 85.19 526 THR A N 1
ATOM 3813 C CA . THR A 1 526 ? 23.660 33.969 51.891 1.00 85.19 526 THR A CA 1
ATOM 3814 C C . THR A 1 526 ? 25.048 34.346 51.409 1.00 85.19 526 THR A C 1
ATOM 3816 O O . THR A 1 526 ? 25.856 34.848 52.195 1.00 85.19 526 THR A O 1
ATOM 3819 N N . ASP A 1 527 ? 25.303 34.134 50.123 1.00 84.94 527 ASP A N 1
ATOM 3820 C CA . ASP A 1 527 ? 26.504 34.576 49.420 1.00 84.94 527 ASP A CA 1
ATOM 3821 C C . ASP A 1 527 ? 26.132 35.331 48.129 1.00 84.94 527 ASP A C 1
ATOM 3823 O O . ASP A 1 527 ? 24.980 35.725 47.937 1.00 84.94 527 ASP A O 1
ATOM 3827 N N . SER A 1 528 ? 27.103 35.571 47.243 1.00 76.38 528 SER A N 1
ATOM 3828 C CA . SER A 1 528 ? 26.854 36.289 45.982 1.00 76.38 528 SER A CA 1
ATOM 3829 C C . SER A 1 528 ? 26.021 35.513 44.948 1.00 76.38 528 SER A C 1
ATOM 3831 O O . SER A 1 528 ? 25.536 36.119 43.995 1.00 76.38 528 SER A O 1
ATOM 3833 N N . SER A 1 529 ? 25.842 34.201 45.129 1.00 71.12 529 SER A N 1
ATOM 3834 C CA . SER A 1 529 ? 25.070 33.314 44.248 1.00 71.12 529 SER A CA 1
ATOM 3835 C C . SER A 1 529 ? 23.620 33.111 44.702 1.00 71.12 529 SER A C 1
ATOM 3837 O O . SER A 1 529 ? 22.787 32.683 43.905 1.00 71.12 529 SER A O 1
ATOM 3839 N N . GLY A 1 530 ? 23.294 33.447 45.955 1.00 75.69 530 GLY A N 1
ATOM 3840 C CA . GLY A 1 530 ? 21.941 33.360 46.502 1.00 75.69 530 GLY A CA 1
ATOM 3841 C C . GLY A 1 530 ? 21.912 32.976 47.981 1.00 75.69 530 GLY A C 1
ATOM 3842 O O . GLY A 1 530 ? 22.924 33.025 48.683 1.00 75.69 530 GLY A O 1
ATOM 3843 N N . SER A 1 531 ? 20.730 32.590 48.463 1.00 80.19 531 SER A N 1
ATOM 3844 C CA . SER A 1 531 ? 20.507 32.177 49.853 1.00 80.19 531 SER A CA 1
ATOM 3845 C C . SER A 1 531 ? 20.059 30.721 49.940 1.00 80.19 531 SER A C 1
ATOM 3847 O O . SER A 1 531 ? 19.244 30.269 49.138 1.00 80.19 531 SER A O 1
ATOM 3849 N N . LYS A 1 532 ? 20.528 29.999 50.961 1.00 82.06 532 LYS A N 1
ATOM 3850 C CA . LYS A 1 532 ? 20.057 28.654 51.305 1.00 82.06 532 LYS A CA 1
ATOM 3851 C C . LYS A 1 532 ? 19.789 28.550 52.798 1.00 82.06 532 LYS A C 1
ATOM 3853 O O . LYS A 1 532 ? 20.510 29.125 53.608 1.00 82.06 532 LYS A O 1
ATOM 3858 N N . GLU A 1 533 ? 18.756 27.804 53.165 1.00 82.38 533 GLU A N 1
ATOM 3859 C CA . GLU A 1 533 ? 18.373 27.580 54.558 1.00 82.38 533 GLU A CA 1
ATOM 3860 C C . GLU A 1 533 ? 18.611 26.119 54.941 1.00 82.38 533 GLU A C 1
ATOM 3862 O O . GLU A 1 533 ? 18.259 25.198 54.203 1.00 82.38 533 GLU A O 1
ATOM 3867 N N . GLY A 1 534 ? 19.217 25.907 56.104 1.00 77.81 534 GLY A N 1
ATOM 3868 C CA . GLY A 1 534 ? 19.283 24.608 56.759 1.00 77.81 534 GLY A CA 1
ATOM 3869 C C . GLY A 1 534 ? 18.526 24.638 58.085 1.00 77.81 534 GLY A C 1
ATOM 3870 O O . GLY A 1 534 ? 18.305 25.702 58.671 1.00 77.81 534 GLY A O 1
ATOM 3871 N N . SER A 1 535 ? 18.182 23.461 58.611 1.00 79.50 535 SER A N 1
ATOM 3872 C CA . SER A 1 535 ? 17.632 23.337 59.964 1.00 79.50 535 SER A CA 1
ATOM 3873 C C . SER A 1 535 ? 18.303 22.224 60.768 1.00 79.50 535 SER A C 1
ATOM 3875 O O . SER A 1 535 ? 18.734 21.214 60.217 1.00 79.50 535 SER A O 1
ATOM 3877 N N . ALA A 1 536 ? 18.389 22.417 62.083 1.00 75.62 536 ALA A N 1
ATOM 3878 C CA . ALA A 1 536 ? 18.827 21.415 63.045 1.00 75.62 536 ALA A CA 1
ATOM 3879 C C . ALA A 1 536 ? 17.914 21.431 64.274 1.00 75.62 536 ALA A C 1
ATOM 3881 O O . ALA A 1 536 ? 17.483 22.485 64.750 1.00 75.62 536 ALA A O 1
ATOM 3882 N N . GLN A 1 537 ? 17.628 20.248 64.813 1.00 76.12 537 GLN A N 1
ATOM 3883 C CA . GLN A 1 537 ? 16.867 20.135 66.050 1.00 76.12 537 GLN A CA 1
ATOM 3884 C C . GLN A 1 537 ? 17.770 20.464 67.245 1.00 76.12 537 GLN A C 1
ATOM 3886 O O . GLN A 1 537 ? 18.871 19.929 67.373 1.00 76.12 537 GLN A O 1
ATOM 3891 N N . ALA A 1 538 ? 17.290 21.334 68.128 1.00 72.75 538 ALA A N 1
ATOM 3892 C CA . ALA A 1 538 ? 17.897 21.615 69.419 1.00 72.75 538 ALA A CA 1
ATOM 3893 C C . ALA A 1 538 ? 16.931 21.151 70.513 1.00 72.75 538 ALA A C 1
ATOM 3895 O O . ALA A 1 538 ? 15.758 21.535 70.534 1.00 72.75 538 ALA A O 1
ATOM 3896 N N . ARG A 1 539 ? 17.406 20.295 71.419 1.00 77.56 539 ARG A N 1
ATOM 3897 C CA . ARG A 1 539 ? 16.579 19.750 72.500 1.00 77.56 539 ARG A CA 1
ATOM 3898 C C . ARG A 1 539 ? 17.212 20.059 73.842 1.00 77.56 539 ARG A C 1
ATOM 3900 O O . ARG A 1 539 ? 18.363 19.705 74.074 1.00 77.56 539 ARG A O 1
ATOM 3907 N N . TRP A 1 540 ? 16.434 20.676 74.722 1.00 76.12 540 TRP A N 1
ATOM 3908 C CA . TRP A 1 540 ? 16.799 20.928 76.108 1.00 76.12 540 TRP A CA 1
ATOM 3909 C C . TRP A 1 540 ? 15.990 20.008 77.017 1.00 76.12 540 TRP A C 1
ATOM 3911 O O . TRP A 1 540 ? 14.762 20.047 77.009 1.00 76.12 540 TRP A O 1
ATOM 3921 N N . THR A 1 541 ? 16.671 19.187 77.803 1.00 71.44 541 THR A N 1
ATOM 3922 C CA . THR A 1 541 ? 16.067 18.215 78.714 1.00 71.44 541 THR A CA 1
ATOM 3923 C C . THR A 1 541 ? 16.314 18.643 80.155 1.00 71.44 541 THR A C 1
ATOM 3925 O O . THR A 1 541 ? 17.453 18.895 80.544 1.00 71.44 541 THR A O 1
ATOM 3928 N N . VAL A 1 542 ? 15.253 18.717 80.956 1.00 69.06 542 VAL A N 1
ATOM 3929 C CA . VAL A 1 542 ? 15.387 18.889 82.408 1.00 69.06 542 VAL A CA 1
ATOM 3930 C C . VAL A 1 542 ? 15.732 17.528 83.008 1.00 69.06 542 VAL A C 1
ATOM 3932 O O . VAL A 1 542 ? 15.014 16.564 82.737 1.00 69.06 542 VAL A O 1
ATOM 3935 N N . ILE A 1 543 ? 16.834 17.450 83.760 1.00 61.19 543 ILE A N 1
ATOM 3936 C CA . ILE A 1 543 ? 17.204 16.263 84.555 1.00 61.19 543 ILE A CA 1
ATOM 3937 C C . ILE A 1 543 ? 16.659 16.418 85.968 1.00 61.19 543 ILE A C 1
ATOM 3939 O O . ILE A 1 543 ? 16.833 17.526 86.534 1.00 61.19 543 ILE A O 1
#

Nearest PDB structures (foldseek):
  3j9f-assembly1_9  TM=6.792E-01  e=1.586E-03  Homo sapiens
  8zqf-assembly1_A  TM=5.910E-01  e=1.421E-04  Vibrio breoganii
  4itc-assembly1_A  TM=4.666E-01  e=3.849E-03  Porphyromonas gingivalis
  3j8f-assembly1_7  TM=2.361E-01  e=1.058E-04  Homo sapiens
  2c26-assembly1_A  TM=5.340E-01  e=1.705E-01  Acetivibrio thermocellus

Mean predicted aligned error: 20.79 Å